Protein AF-A0A969NCJ6-F1 (afdb_monomer)

Foldseek 3Di:
DDDDPAWDDDLFWIDGPVKIWGQPFLFKIFTPDDDCPLVPAFQKKWKAKDFPLDPFQDDPPFTAIDGDDQPPPDAAEAEEEGNDPHRRDPDDRPPPHHHAQDKYKYKYQDVVQVVCCVPVQWDQTPVRDTDGPVNGDFMFMAIDFPPHHPNSNCRVVSQGTFDDPPPPRITIDMDGTSHDDRVPPDDRMGGQDDDQVLFDADDPVRRNVSNVVSVVSSVVVVQQDPQLEGAQDDVGGAAALQSLLVCLLPPCLQVPVSSSLSRLVSQDDPLEGWHQQFPQGTPPQALLSLSSLSSLVSSCVNPVDPVSLVSCLSHLVVHLVVQVVPAQDPVLLAGFHAEPPPTDDPPPDDPPDHSVNSRRDRYLRSLVSLLVSLVSSLVSCVVVVHHSVVSVVSSVSSLVSCQVPVDDPDDRDD

Radius of gyration: 27.02 Å; Cα contacts (8 Å, |Δi|>4): 721; chains: 1; bounding box: 78×52×74 Å

Sequence (414 aa):
MYQSDQFSITDSAVMQGKYIAKAISATEITSNYQSPASDKISALMEFKFSINGKDNEKPFAMNHKYLFNTEEGSKNEIALSFGGDGYMQDIDSEGKTLLPNTKLSVKLDFNNVLKDFKEKGYFETISGEKVYKNDFKGLFIAGNTAPLSWDFENLHNKGLELKDEDGDGTYEIELIMNPYNPDNFTSAHWKLVNDISKYPQLNSGKVLIDALYNLGLDETVKNIEDDGTFRTGKEWPGVWTRDVSYSVFLSLGILEPEICKTSLMRKVSNGRIIQDTGTGGAWPVSSDRTTWIIAAYELYKITGDEDWLNTIYPIIEKSLQTDLKTIVDPKTGLMRGESSFLDWRKQTYPKWMNSVDIYESLCLGTNAVHYRAYEIMAEITQIKGNDPTQYTKVAETIKQAINKHFMAGRQRLL

Structure (mmCIF, N/CA/C/O backbone):
data_AF-A0A969NCJ6-F1
#
_entry.id   AF-A0A969NCJ6-F1
#
loop_
_atom_site.group_PDB
_atom_site.id
_atom_site.type_symbol
_atom_site.label_atom_id
_atom_site.label_alt_id
_atom_site.label_comp_id
_atom_site.label_asym_id
_atom_site.label_entity_id
_atom_site.label_seq_id
_atom_site.pdbx_PDB_ins_code
_atom_site.Cartn_x
_atom_site.Cartn_y
_atom_site.Cartn_z
_atom_site.occupancy
_atom_site.B_iso_or_equiv
_atom_site.auth_seq_id
_atom_site.auth_comp_id
_atom_site.auth_asym_id
_atom_site.auth_atom_id
_atom_site.pdbx_PDB_model_num
ATOM 1 N N . MET A 1 1 ? -28.250 5.861 -11.370 1.00 80.00 1 MET A N 1
ATOM 2 C CA . MET A 1 1 ? -27.606 6.314 -10.117 1.00 80.00 1 MET A CA 1
ATOM 3 C C . MET A 1 1 ? -26.723 7.533 -10.317 1.00 80.00 1 MET A C 1
ATOM 5 O O . MET A 1 1 ? -26.793 8.444 -9.506 1.00 80.00 1 MET A O 1
ATOM 9 N N . TYR A 1 2 ? -25.901 7.563 -11.365 1.00 92.19 2 TYR A N 1
ATOM 10 C CA . TYR A 1 2 ? -25.021 8.691 -11.668 1.00 92.19 2 TYR A CA 1
ATOM 11 C C . TYR A 1 2 ? -24.702 8.699 -13.165 1.00 92.19 2 TYR A C 1
ATOM 13 O O . TYR A 1 2 ? -24.654 7.635 -13.783 1.00 92.19 2 TYR A O 1
ATOM 21 N N . GLN A 1 3 ? -24.494 9.879 -13.740 1.00 93.56 3 GLN A N 1
ATOM 22 C CA . GLN A 1 3 ? -24.072 10.050 -15.126 1.00 93.56 3 GLN A CA 1
ATOM 23 C C . GLN A 1 3 ? -23.096 11.223 -15.209 1.00 93.56 3 GLN A C 1
ATOM 25 O O . GLN A 1 3 ? -23.355 12.285 -14.646 1.00 93.56 3 GLN A O 1
ATOM 30 N N . SER A 1 4 ? -22.007 11.032 -15.944 1.00 93.75 4 SER A N 1
ATOM 31 C CA . SER A 1 4 ? -21.078 12.076 -16.372 1.00 93.75 4 SER A CA 1
ATOM 32 C C . SER A 1 4 ? -20.650 11.847 -17.822 1.00 93.75 4 SER A C 1
ATOM 34 O O . SER A 1 4 ? -21.082 10.882 -18.459 1.00 93.75 4 SER A O 1
ATOM 36 N N . ASP A 1 5 ? -19.772 12.714 -18.327 1.00 90.56 5 ASP A N 1
ATOM 37 C CA . ASP A 1 5 ? -19.164 12.570 -19.655 1.00 90.56 5 ASP A CA 1
ATOM 38 C C . ASP A 1 5 ? -18.285 11.314 -19.765 1.00 90.56 5 ASP A C 1
ATOM 40 O O . ASP A 1 5 ? -18.059 10.802 -20.859 1.00 90.56 5 ASP A O 1
ATOM 44 N N . GLN A 1 6 ? -17.780 10.807 -18.634 1.00 90.12 6 GLN A N 1
ATOM 45 C CA . GLN A 1 6 ? -16.877 9.655 -18.598 1.00 90.12 6 GLN A CA 1
ATOM 46 C C . GLN A 1 6 ? -17.560 8.360 -18.155 1.00 90.12 6 GLN A C 1
ATOM 48 O O . GLN A 1 6 ? -17.173 7.289 -18.622 1.00 90.12 6 GLN A O 1
ATOM 53 N N . PHE A 1 7 ? -18.551 8.441 -17.261 1.00 94.56 7 PHE A N 1
ATOM 54 C CA . PHE A 1 7 ? -19.149 7.265 -16.633 1.00 94.56 7 PHE A CA 1
ATOM 55 C C . PHE A 1 7 ? -20.675 7.305 -16.645 1.00 94.56 7 PHE A C 1
ATOM 57 O O . PHE A 1 7 ? -21.290 8.327 -16.347 1.00 94.56 7 PHE A O 1
ATOM 64 N N . SER A 1 8 ? -21.286 6.149 -16.896 1.00 96.56 8 SER A N 1
ATOM 65 C CA . SER A 1 8 ? -22.702 5.900 -16.616 1.00 96.56 8 SER A CA 1
ATOM 66 C C . SER A 1 8 ? -22.824 4.817 -15.553 1.00 96.56 8 SER A C 1
ATOM 68 O O . SER A 1 8 ? -22.217 3.754 -15.686 1.00 96.56 8 SER A O 1
ATOM 70 N N . ILE A 1 9 ? -23.588 5.083 -14.493 1.00 96.00 9 ILE A N 1
ATOM 71 C CA . ILE A 1 9 ? -23.803 4.142 -13.393 1.00 96.00 9 ILE A CA 1
ATOM 72 C C . ILE A 1 9 ? -25.303 3.877 -13.237 1.00 96.00 9 ILE A C 1
ATOM 74 O O . ILE A 1 9 ? -26.094 4.756 -12.855 1.00 96.00 9 ILE A O 1
ATOM 78 N N . THR A 1 10 ? -25.678 2.628 -13.490 1.00 95.81 10 THR A N 1
ATOM 79 C CA . THR A 1 10 ? -27.028 2.069 -13.332 1.00 95.81 10 THR A CA 1
ATOM 80 C C . THR A 1 10 ? -27.076 1.144 -12.122 1.00 95.81 10 THR A C 1
ATOM 82 O O . THR A 1 10 ? -26.034 0.774 -11.587 1.00 95.81 10 THR A O 1
ATOM 85 N N . ASP A 1 11 ? -28.269 0.716 -11.717 1.00 95.69 11 ASP A N 1
ATOM 86 C CA . ASP A 1 11 ? -28.459 -0.141 -10.539 1.00 95.69 11 ASP A CA 1
ATOM 87 C C . ASP A 1 11 ? -27.714 -1.485 -10.617 1.00 95.69 11 ASP A C 1
ATOM 89 O O . ASP A 1 11 ? -27.510 -2.120 -9.586 1.00 95.69 11 ASP A O 1
ATOM 93 N N . SER A 1 12 ? -27.281 -1.911 -11.810 1.00 96.81 12 SER A N 1
ATOM 94 C CA . SER A 1 12 ? -26.572 -3.174 -12.039 1.00 96.81 12 SER A CA 1
ATOM 95 C C . SER A 1 12 ? -25.267 -3.034 -12.833 1.00 96.81 12 SER A C 1
ATOM 97 O O . SER A 1 12 ? -24.680 -4.054 -13.181 1.00 96.81 12 SER A O 1
ATOM 99 N N . ALA A 1 13 ? -24.823 -1.831 -13.212 1.00 96.75 13 ALA A N 1
ATOM 100 C CA . ALA A 1 13 ? -23.657 -1.697 -14.091 1.00 96.75 13 ALA A CA 1
ATOM 101 C C . ALA A 1 13 ? -22.947 -0.343 -14.008 1.00 96.75 13 ALA A C 1
ATOM 103 O O . ALA A 1 13 ? -23.576 0.689 -13.770 1.00 96.75 13 ALA A O 1
ATOM 104 N N . VAL A 1 14 ? -21.649 -0.371 -14.314 1.00 96.31 14 VAL A N 1
ATOM 105 C CA . VAL A 1 14 ? -20.803 0.795 -14.593 1.00 96.31 14 VAL A CA 1
ATOM 106 C C . VAL A 1 14 ? -20.331 0.709 -16.040 1.00 96.31 14 VAL A C 1
ATOM 108 O O . VAL A 1 14 ? -19.810 -0.323 -16.462 1.00 96.31 14 VAL A O 1
ATOM 111 N N . MET A 1 15 ? -20.494 1.790 -16.798 1.00 95.56 15 MET A N 1
ATOM 112 C CA . MET A 1 15 ? -20.026 1.910 -18.179 1.00 95.56 15 MET A CA 1
ATOM 113 C C . MET A 1 15 ? -19.017 3.050 -18.306 1.00 95.56 15 MET A C 1
ATOM 115 O O . MET A 1 15 ? -19.249 4.138 -17.777 1.00 95.56 15 MET A O 1
ATOM 119 N N . GLN A 1 16 ? -17.946 2.811 -19.061 1.00 92.75 16 GLN A N 1
ATOM 120 C CA . GLN A 1 16 ? -16.926 3.789 -19.437 1.00 92.75 16 GLN A CA 1
ATOM 121 C C . GLN A 1 16 ? -16.601 3.625 -20.930 1.00 92.75 16 GLN A C 1
ATOM 123 O O . GLN A 1 16 ? -15.809 2.765 -21.325 1.00 92.75 16 GLN A O 1
ATOM 128 N N . GLY A 1 17 ? -17.233 4.429 -21.788 1.00 88.88 17 GLY A N 1
ATOM 129 C CA . GLY A 1 17 ? -17.117 4.277 -23.242 1.00 88.88 17 GLY A CA 1
ATOM 130 C C . GLY A 1 17 ? -17.568 2.885 -23.707 1.00 88.88 17 GLY A C 1
ATOM 131 O O . GLY A 1 17 ? -18.714 2.501 -23.490 1.00 88.88 17 GLY A O 1
ATOM 132 N N . LYS A 1 18 ? -16.660 2.121 -24.332 1.00 90.19 18 LYS A N 1
ATOM 133 C CA . LYS A 1 18 ? -16.913 0.735 -24.780 1.00 90.19 18 LYS A CA 1
ATOM 134 C C . LYS A 1 18 ? -16.842 -0.311 -23.656 1.00 90.19 18 LYS A C 1
ATOM 136 O O . LYS A 1 18 ? -17.205 -1.467 -23.879 1.00 90.19 18 LYS A O 1
ATOM 141 N N . TYR A 1 19 ? -16.338 0.070 -22.481 1.00 92.69 19 TYR A N 1
ATOM 142 C CA . TYR A 1 19 ? -16.168 -0.842 -21.356 1.00 92.69 19 TYR A CA 1
ATOM 143 C C . TYR A 1 19 ? -17.404 -0.855 -20.458 1.00 92.69 19 TYR A C 1
ATOM 145 O O . TYR A 1 19 ? -18.001 0.186 -20.182 1.00 92.69 19 TYR A O 1
ATOM 153 N N . ILE A 1 20 ? -17.766 -2.040 -19.982 1.00 94.44 20 ILE A N 1
ATOM 154 C CA . ILE A 1 20 ? -18.879 -2.306 -19.086 1.00 94.44 20 ILE A CA 1
ATOM 155 C C . ILE A 1 20 ? -18.463 -3.336 -18.034 1.00 94.44 20 ILE A C 1
ATOM 157 O O . ILE A 1 20 ? -17.942 -4.405 -18.353 1.00 94.44 20 ILE A O 1
ATOM 161 N N . ALA A 1 21 ? -18.748 -3.011 -16.776 1.00 95.12 21 ALA A N 1
ATOM 162 C CA . ALA A 1 21 ? -18.814 -3.962 -15.679 1.00 95.12 21 ALA A CA 1
ATOM 163 C C . ALA A 1 21 ? -20.280 -4.094 -15.256 1.00 95.12 21 ALA A C 1
ATOM 165 O O . ALA A 1 21 ? -20.944 -3.091 -14.992 1.00 95.12 21 ALA A O 1
ATOM 166 N N . LYS A 1 22 ? -20.799 -5.320 -15.218 1.00 97.12 22 LYS A N 1
ATOM 167 C CA . LYS A 1 22 ? -22.202 -5.622 -14.928 1.00 97.12 22 LYS A CA 1
ATOM 168 C C . LYS A 1 22 ? -22.298 -6.627 -13.788 1.00 97.12 22 LYS A C 1
ATOM 170 O O . LYS A 1 22 ? -21.746 -7.718 -13.889 1.00 97.12 22 LYS A O 1
ATOM 175 N N . ALA A 1 23 ? -23.046 -6.274 -12.751 1.00 97.62 23 ALA A N 1
ATOM 176 C CA . ALA A 1 23 ? -23.529 -7.211 -11.750 1.00 97.62 23 ALA A CA 1
ATOM 177 C C . ALA A 1 23 ? -24.716 -7.988 -12.341 1.00 97.62 23 ALA A C 1
ATOM 179 O O . ALA A 1 23 ? -25.763 -7.413 -12.648 1.00 97.62 23 ALA A O 1
ATOM 180 N N . ILE A 1 24 ? -24.525 -9.287 -12.566 1.00 97.75 24 ILE A N 1
ATOM 181 C CA . ILE A 1 24 ? -25.557 -10.202 -13.077 1.00 97.75 24 ILE A CA 1
ATOM 182 C C . ILE A 1 24 ? -26.545 -10.544 -11.959 1.00 97.75 24 ILE A C 1
ATOM 184 O O . ILE A 1 24 ? -27.749 -10.634 -12.189 1.00 97.75 24 ILE A O 1
ATOM 188 N N . SER A 1 25 ? -26.027 -10.688 -10.743 1.00 97.94 25 SER A N 1
ATOM 189 C CA . SER A 1 25 ? -26.775 -10.877 -9.505 1.00 97.94 25 SER A CA 1
ATOM 190 C C . SER A 1 25 ? -25.979 -10.280 -8.339 1.00 97.94 25 SER A C 1
ATOM 192 O O . SER A 1 25 ? -24.868 -9.790 -8.536 1.00 97.94 25 SER A O 1
ATOM 194 N N . ALA A 1 26 ? -26.508 -10.363 -7.115 1.00 97.50 26 ALA A N 1
ATOM 195 C CA . ALA A 1 26 ? -25.766 -9.985 -5.910 1.00 97.50 26 ALA A CA 1
ATOM 196 C C . ALA A 1 26 ? -24.524 -10.869 -5.653 1.00 97.50 26 ALA A C 1
ATOM 198 O O . ALA A 1 26 ? -23.766 -10.598 -4.731 1.00 97.50 26 ALA A O 1
ATOM 199 N N . THR A 1 27 ? -24.309 -11.936 -6.425 1.00 97.75 27 THR A N 1
ATOM 200 C CA . THR A 1 27 ? -23.209 -12.892 -6.230 1.00 97.75 27 THR A CA 1
ATOM 201 C C . THR A 1 27 ? -22.396 -13.137 -7.499 1.00 97.75 27 THR A C 1
ATOM 203 O O . THR A 1 27 ? -21.615 -14.086 -7.554 1.00 97.75 27 THR A O 1
ATOM 206 N N . GLU A 1 28 ? -22.572 -12.310 -8.536 1.00 98.19 28 GLU A N 1
ATOM 207 C CA . GLU A 1 28 ? -21.881 -12.486 -9.814 1.00 98.19 28 GLU A CA 1
ATOM 208 C C . GLU A 1 28 ? -21.688 -11.161 -10.563 1.00 98.19 28 GLU A C 1
ATOM 210 O O . GLU A 1 28 ? -22.647 -10.421 -10.802 1.00 98.19 28 GLU A O 1
ATOM 215 N N . ILE A 1 29 ? -20.449 -10.884 -10.981 1.00 97.81 29 ILE A N 1
ATOM 216 C CA . ILE A 1 29 ? -20.051 -9.692 -11.740 1.00 97.81 29 ILE A CA 1
ATOM 217 C C . ILE A 1 29 ? -19.239 -10.123 -12.963 1.00 97.81 29 ILE A C 1
ATOM 219 O O . ILE A 1 29 ? -18.345 -10.957 -12.873 1.00 97.81 29 ILE A O 1
ATOM 223 N N . THR A 1 30 ? -19.505 -9.504 -14.108 1.00 95.69 30 THR A N 1
ATOM 224 C CA . THR A 1 30 ? -18.705 -9.645 -15.336 1.00 95.69 30 THR A CA 1
ATOM 225 C C . THR A 1 30 ? -18.154 -8.293 -15.763 1.00 95.69 30 THR A C 1
ATOM 227 O O . THR A 1 30 ? -18.845 -7.286 -15.609 1.00 95.69 30 THR A O 1
ATOM 230 N N . SER A 1 31 ? -16.962 -8.256 -16.349 1.00 92.75 31 SER A N 1
ATOM 231 C CA . SER A 1 31 ? -16.346 -7.039 -16.877 1.00 92.75 31 SER A CA 1
ATOM 232 C C . SER A 1 31 ? -15.619 -7.318 -18.186 1.00 92.75 31 SER A C 1
ATOM 234 O O . SER A 1 31 ? -14.918 -8.317 -18.307 1.00 92.75 31 SER A O 1
ATOM 236 N N . ASN A 1 32 ? -15.752 -6.413 -19.156 1.00 89.88 32 ASN A N 1
ATOM 237 C CA . ASN A 1 32 ? -14.911 -6.403 -20.358 1.00 89.88 32 ASN A CA 1
ATOM 238 C C . ASN A 1 32 ? -13.817 -5.318 -20.293 1.00 89.88 32 ASN A C 1
ATOM 240 O O . ASN A 1 32 ? -13.232 -4.975 -21.322 1.00 89.88 32 ASN A O 1
ATOM 244 N N . TYR A 1 33 ? -13.590 -4.724 -19.114 1.00 86.06 33 TYR A N 1
ATOM 245 C CA . TYR A 1 33 ? -12.626 -3.642 -18.956 1.00 86.06 33 TYR A CA 1
ATOM 246 C C . TYR A 1 33 ? -11.214 -4.110 -19.312 1.00 86.06 33 TYR A C 1
ATOM 248 O O . TYR A 1 33 ? -10.731 -5.130 -18.815 1.00 86.06 33 TYR A O 1
ATOM 256 N N . GLN A 1 34 ? -10.545 -3.313 -20.139 1.00 78.25 34 GLN A N 1
ATOM 257 C CA . GLN A 1 34 ? -9.145 -3.483 -20.502 1.00 78.25 34 GLN A CA 1
ATOM 258 C C . GLN A 1 34 ? -8.400 -2.203 -20.132 1.00 78.25 34 GLN A C 1
ATOM 260 O O . GLN A 1 34 ? -8.796 -1.102 -20.521 1.00 78.25 34 GLN A O 1
ATOM 265 N N . SER A 1 35 ? -7.330 -2.349 -19.350 1.00 73.06 35 SER A N 1
ATOM 266 C CA . SER A 1 35 ? -6.512 -1.213 -18.930 1.00 73.06 35 SER A CA 1
ATOM 267 C C . SER A 1 35 ? -5.802 -0.593 -20.140 1.00 73.06 35 SER A C 1
ATOM 269 O O . SER A 1 35 ? -5.055 -1.306 -20.805 1.00 73.06 35 SER A O 1
ATOM 271 N N . PRO A 1 36 ? -5.925 0.725 -20.387 1.00 70.31 36 PRO A N 1
ATOM 272 C CA . PRO A 1 36 ? -5.192 1.404 -21.457 1.00 70.31 36 PRO A CA 1
ATOM 273 C C . PRO A 1 36 ? -3.722 1.672 -21.082 1.00 70.31 36 PRO A C 1
ATOM 275 O O . PRO A 1 36 ? -3.060 2.494 -21.711 1.00 70.31 36 PRO A O 1
ATOM 278 N N . ALA A 1 37 ? -3.209 1.084 -19.994 1.00 67.31 37 ALA A N 1
ATOM 279 C CA . ALA A 1 37 ? -1.865 1.368 -19.489 1.00 67.31 37 ALA A CA 1
ATOM 280 C C . ALA A 1 37 ? -0.760 0.951 -20.473 1.00 67.31 37 ALA A C 1
ATOM 282 O O . ALA A 1 37 ? 0.241 1.660 -20.580 1.00 67.31 37 ALA A O 1
ATOM 283 N N . SER A 1 38 ? -0.965 -0.143 -21.215 1.00 63.47 38 SER A N 1
ATOM 284 C CA . SER A 1 38 ? -0.080 -0.579 -22.304 1.00 63.47 38 SER A CA 1
ATOM 285 C C . SER A 1 38 ? -0.039 0.423 -23.460 1.00 63.47 38 SER A C 1
ATOM 287 O O . SER A 1 38 ? 0.991 0.561 -24.111 1.00 63.47 38 SER A O 1
ATOM 289 N N . ASP A 1 39 ? -1.117 1.182 -23.666 1.00 66.62 39 ASP A N 1
ATOM 290 C CA . ASP A 1 39 ? -1.297 2.092 -24.806 1.00 66.62 39 ASP A CA 1
ATOM 291 C C . ASP A 1 39 ? -0.703 3.487 -24.545 1.00 66.62 39 ASP A C 1
ATOM 293 O O . ASP A 1 39 ? -0.886 4.420 -25.324 1.00 66.62 39 ASP A O 1
ATOM 297 N N . LYS A 1 40 ? -0.021 3.670 -23.409 1.00 73.56 40 LYS A N 1
ATOM 298 C CA . LYS A 1 40 ? 0.587 4.947 -22.998 1.00 73.56 40 LYS A CA 1
ATOM 299 C C . LYS A 1 40 ? 2.086 4.835 -22.729 1.00 73.56 40 LYS A C 1
ATOM 301 O O . LYS A 1 40 ? 2.672 5.750 -22.150 1.00 73.56 40 LYS A O 1
ATOM 306 N N . ILE A 1 41 ? 2.705 3.714 -23.097 1.00 81.62 41 ILE A N 1
ATOM 307 C CA . ILE A 1 41 ? 4.149 3.524 -22.952 1.00 81.62 41 ILE A CA 1
ATOM 308 C C . ILE A 1 41 ? 4.858 4.244 -24.098 1.00 81.62 41 ILE A C 1
ATOM 310 O O . ILE A 1 41 ? 4.491 4.073 -25.256 1.00 81.62 41 ILE A O 1
ATOM 314 N N . SER A 1 42 ? 5.859 5.062 -23.773 1.00 85.19 42 SER A N 1
ATOM 315 C CA . SER A 1 42 ? 6.666 5.762 -24.777 1.00 85.19 42 SER A CA 1
ATOM 316 C C . SER A 1 42 ? 7.374 4.767 -25.699 1.00 85.19 42 SER A C 1
ATOM 318 O O . SER A 1 42 ? 7.907 3.764 -25.229 1.00 85.19 42 SER A O 1
ATOM 320 N N . ALA A 1 43 ? 7.424 5.066 -26.999 1.00 91.06 43 ALA A N 1
ATOM 321 C CA . ALA A 1 43 ? 8.272 4.351 -27.955 1.00 91.06 43 ALA A CA 1
ATOM 322 C C . ALA A 1 43 ? 9.768 4.667 -27.784 1.00 91.06 43 ALA A C 1
ATOM 324 O O . ALA A 1 43 ? 10.598 4.038 -28.434 1.00 91.06 43 ALA A O 1
ATOM 325 N N . LEU A 1 44 ? 10.129 5.645 -26.947 1.00 91.44 44 LEU A N 1
ATOM 326 C CA . LEU A 1 44 ? 11.517 5.941 -26.610 1.00 91.44 44 LEU A CA 1
ATOM 327 C C . LEU A 1 44 ? 11.957 5.128 -25.392 1.00 91.44 44 LEU A C 1
ATOM 329 O O . LEU A 1 44 ? 11.498 5.358 -24.270 1.00 91.44 44 LEU A O 1
ATOM 333 N N . MET A 1 45 ? 12.903 4.228 -25.618 1.00 91.81 45 MET A N 1
ATOM 334 C CA . MET A 1 45 ? 13.569 3.456 -24.584 1.00 91.81 45 MET A CA 1
ATOM 335 C C . MET A 1 45 ? 14.905 4.084 -24.221 1.00 91.81 45 MET A C 1
ATOM 337 O O . MET A 1 45 ? 15.737 4.342 -25.086 1.00 91.81 45 MET A O 1
ATOM 341 N N . GLU A 1 46 ? 15.123 4.263 -22.925 1.00 91.75 46 GLU A N 1
ATOM 342 C CA . GLU A 1 46 ? 16.435 4.563 -22.366 1.00 91.75 46 GLU A CA 1
ATOM 343 C C . GLU A 1 46 ? 17.004 3.309 -21.716 1.00 91.75 46 GLU A C 1
ATOM 345 O O . GLU A 1 46 ? 16.305 2.657 -20.933 1.00 91.75 46 GLU A O 1
ATOM 350 N N . PHE A 1 47 ? 18.256 2.979 -22.027 1.00 93.88 47 PHE A N 1
ATOM 351 C CA . PHE A 1 47 ? 18.899 1.762 -21.544 1.00 93.88 47 PHE A CA 1
ATOM 352 C C . PHE A 1 47 ? 20.416 1.917 -21.361 1.00 93.88 47 PHE A C 1
ATOM 354 O O . PHE A 1 47 ? 21.035 2.858 -21.868 1.00 93.88 47 PHE A O 1
ATOM 361 N N . LYS A 1 48 ? 21.003 0.978 -20.618 1.00 94.12 48 LYS A N 1
ATOM 362 C CA . LYS A 1 48 ? 22.446 0.786 -20.432 1.00 94.12 48 LYS A CA 1
ATOM 363 C C . LYS A 1 48 ? 22.767 -0.703 -20.414 1.00 94.12 48 LYS A C 1
ATOM 365 O O . LYS A 1 48 ? 21.940 -1.513 -19.992 1.00 94.12 48 LYS A O 1
ATOM 370 N N . PHE A 1 49 ? 23.983 -1.046 -20.797 1.00 95.94 49 PHE A N 1
ATOM 371 C CA . PHE A 1 49 ? 24.564 -2.347 -20.520 1.00 95.94 49 PHE A CA 1
ATOM 372 C C . PHE A 1 49 ? 25.240 -2.357 -19.151 1.00 95.94 49 PHE A C 1
ATOM 374 O O . PHE A 1 49 ? 25.558 -1.320 -18.568 1.00 95.94 49 PHE A O 1
ATOM 381 N N . SER A 1 50 ? 25.414 -3.550 -18.602 1.00 94.81 50 SER A N 1
ATOM 382 C CA . SER A 1 50 ? 25.867 -3.730 -17.233 1.00 94.81 50 SER A CA 1
ATOM 383 C C . SER A 1 50 ? 26.725 -4.975 -17.113 1.00 94.81 50 SER A C 1
ATOM 385 O O . SER A 1 50 ? 26.264 -6.081 -17.390 1.00 94.81 50 SER A O 1
ATOM 387 N N . ILE A 1 51 ? 27.960 -4.813 -16.646 1.00 95.94 51 ILE A N 1
ATOM 388 C CA . ILE A 1 51 ? 28.780 -5.948 -16.225 1.00 95.94 51 ILE A CA 1
ATOM 389 C C . ILE A 1 51 ? 28.410 -6.286 -14.781 1.00 95.94 51 ILE A C 1
ATOM 391 O O . ILE A 1 51 ? 28.471 -5.419 -13.905 1.00 95.94 51 ILE A O 1
ATOM 395 N N . ASN A 1 52 ? 28.068 -7.550 -14.526 1.00 92.94 52 ASN A N 1
ATOM 396 C CA . ASN A 1 52 ? 27.758 -8.101 -13.202 1.00 92.94 52 ASN A CA 1
ATOM 397 C C . ASN A 1 52 ? 26.576 -7.439 -12.472 1.00 92.94 52 ASN A C 1
ATOM 399 O O . ASN A 1 52 ? 26.535 -7.479 -11.242 1.00 92.94 52 ASN A O 1
ATOM 403 N N . GLY A 1 53 ? 25.642 -6.813 -13.191 1.00 86.75 53 GLY A N 1
ATOM 404 C CA . GLY A 1 53 ? 24.515 -6.120 -12.561 1.00 86.75 53 GLY A CA 1
ATOM 405 C C . GLY A 1 53 ? 24.936 -4.857 -11.803 1.00 86.75 53 GLY A C 1
ATOM 406 O O . GLY A 1 53 ? 24.398 -4.561 -10.744 1.00 86.75 53 GLY A O 1
ATOM 407 N N . LYS A 1 54 ? 25.933 -4.121 -12.309 1.00 87.38 54 LYS A N 1
ATOM 408 C CA . LYS A 1 54 ? 26.329 -2.789 -11.822 1.00 87.38 54 LYS A CA 1
ATOM 409 C C . LYS A 1 54 ? 26.142 -1.716 -12.903 1.00 87.38 54 LYS A C 1
ATOM 411 O O . LYS A 1 54 ? 26.282 -2.012 -14.088 1.00 87.38 54 LYS A O 1
ATOM 416 N N . ASP A 1 55 ? 25.886 -0.466 -12.514 1.00 87.06 55 ASP A N 1
ATOM 417 C CA . ASP A 1 55 ? 25.872 0.679 -13.444 1.00 87.06 55 ASP A CA 1
ATOM 418 C C . ASP A 1 55 ? 27.313 1.103 -13.783 1.00 87.06 55 ASP A C 1
ATOM 420 O O . ASP A 1 55 ? 27.905 1.935 -13.096 1.00 87.06 55 ASP A O 1
ATOM 424 N N . ASN A 1 56 ? 27.920 0.453 -14.782 1.00 89.81 56 ASN A N 1
ATOM 425 C CA . ASN A 1 56 ? 29.355 0.580 -15.064 1.00 89.81 56 ASN A CA 1
ATOM 426 C C . ASN A 1 56 ? 29.735 0.743 -16.545 1.00 89.81 56 ASN A C 1
ATOM 428 O O . ASN A 1 56 ? 30.924 0.753 -16.864 1.00 89.81 56 ASN A O 1
ATOM 432 N N . GLU A 1 57 ? 28.762 0.908 -17.440 1.00 90.75 57 GLU A N 1
ATOM 433 C CA . GLU A 1 57 ? 29.030 1.154 -18.861 1.00 90.75 57 GLU A CA 1
ATOM 434 C C . GLU A 1 57 ? 29.276 2.641 -19.167 1.00 90.75 57 GLU A C 1
ATOM 436 O O . GLU A 1 57 ? 30.200 2.984 -19.904 1.00 90.75 57 GLU A O 1
ATOM 441 N N . LYS A 1 58 ? 28.444 3.537 -18.620 1.00 84.88 58 LYS A N 1
ATOM 442 C CA . LYS A 1 58 ? 28.402 4.964 -18.986 1.00 84.88 58 LYS A CA 1
ATOM 443 C C . LYS A 1 58 ? 28.370 5.886 -17.767 1.00 84.88 58 LYS A C 1
ATOM 445 O O . LYS A 1 58 ? 27.979 5.443 -16.686 1.00 84.88 58 LYS A O 1
ATOM 450 N N . PRO A 1 59 ? 28.727 7.178 -17.927 1.00 79.31 59 PRO A N 1
ATOM 451 C CA . PRO A 1 59 ? 28.661 8.147 -16.841 1.00 79.31 59 PRO A CA 1
ATOM 452 C C . PRO A 1 59 ? 27.246 8.303 -16.275 1.00 79.31 59 PRO A C 1
ATOM 454 O O . PRO A 1 59 ? 26.238 7.922 -16.884 1.00 79.31 59 PRO A O 1
ATOM 457 N N . PHE A 1 60 ? 27.174 8.917 -15.097 1.00 71.12 60 PHE A N 1
ATOM 458 C CA . PHE A 1 60 ? 25.904 9.270 -14.479 1.00 71.12 60 PHE A CA 1
ATOM 459 C C . PHE A 1 60 ? 25.053 10.135 -15.426 1.00 71.12 60 PHE A C 1
ATOM 461 O O . PHE A 1 60 ? 25.569 11.039 -16.081 1.00 71.12 60 PHE A O 1
ATOM 468 N N . ALA A 1 61 ? 23.749 9.844 -15.489 1.00 69.75 61 ALA A N 1
ATOM 469 C CA . ALA A 1 61 ? 22.761 10.511 -16.345 1.00 69.75 61 ALA A CA 1
ATOM 470 C C . ALA A 1 61 ? 22.982 10.403 -17.873 1.00 69.75 61 ALA A C 1
ATOM 472 O O . ALA A 1 61 ? 22.303 11.095 -18.631 1.00 69.75 61 ALA A O 1
ATOM 473 N N . MET A 1 62 ? 23.871 9.522 -18.345 1.00 81.69 62 MET A N 1
ATOM 474 C CA . MET A 1 62 ? 24.022 9.218 -19.773 1.00 81.69 62 MET A CA 1
ATOM 475 C C . MET A 1 62 ? 23.482 7.824 -20.093 1.00 81.69 62 MET A C 1
ATOM 477 O O . MET A 1 62 ? 24.065 6.830 -19.674 1.00 81.69 62 MET A O 1
ATOM 481 N N . ASN A 1 63 ? 22.407 7.756 -20.878 1.00 87.94 63 ASN A N 1
ATOM 482 C CA . ASN A 1 63 ? 21.783 6.509 -21.325 1.00 87.94 63 ASN A CA 1
ATOM 483 C C . ASN A 1 63 ? 21.833 6.413 -22.851 1.00 87.94 63 ASN A C 1
ATOM 485 O O . ASN A 1 63 ? 21.789 7.435 -23.542 1.00 87.94 63 ASN A O 1
ATOM 489 N N . HIS A 1 64 ? 21.853 5.189 -23.375 1.00 92.25 64 HIS A N 1
ATOM 490 C CA . HIS A 1 64 ? 21.466 4.964 -24.764 1.00 92.25 64 HIS A CA 1
ATOM 491 C C . HIS A 1 64 ? 19.966 5.234 -24.905 1.00 92.25 64 HIS A C 1
ATOM 493 O O . HIS A 1 64 ? 19.189 4.915 -24.007 1.00 92.25 64 HIS A O 1
ATOM 499 N N . LYS A 1 65 ? 19.560 5.811 -26.031 1.00 91.75 65 LYS A N 1
ATOM 500 C CA . LYS A 1 65 ? 18.191 6.176 -26.391 1.00 91.75 65 LYS A CA 1
ATOM 501 C C . LYS A 1 65 ? 17.819 5.467 -27.688 1.00 91.75 65 LYS A C 1
ATOM 503 O O . LYS A 1 65 ? 18.357 5.791 -28.737 1.00 91.75 65 LYS A O 1
ATOM 508 N N . TYR A 1 66 ? 16.887 4.528 -27.644 1.00 92.25 66 TYR A N 1
ATOM 509 C CA . TYR A 1 66 ? 16.399 3.823 -28.826 1.00 92.25 66 TYR A CA 1
ATOM 510 C C . TYR A 1 66 ? 14.928 4.144 -29.056 1.00 92.25 66 TYR A C 1
ATOM 512 O O . TYR A 1 66 ? 14.111 3.996 -28.148 1.00 92.25 66 TYR A O 1
ATOM 520 N N . LEU A 1 67 ? 14.588 4.586 -30.265 1.00 92.31 67 LEU A N 1
ATOM 521 C CA . LEU A 1 67 ? 13.204 4.814 -30.658 1.00 92.31 67 LEU A CA 1
ATOM 522 C C . LEU A 1 67 ? 12.709 3.618 -31.468 1.00 92.31 67 LEU A C 1
ATOM 524 O O . LEU A 1 67 ? 13.213 3.359 -32.559 1.00 92.31 67 LEU A O 1
ATOM 528 N N . PHE A 1 68 ? 11.701 2.929 -30.940 1.00 92.12 68 PHE A N 1
ATOM 529 C CA . PHE A 1 68 ? 11.068 1.810 -31.627 1.00 92.12 68 PHE A CA 1
ATOM 530 C C . PHE A 1 68 ? 10.374 2.256 -32.915 1.00 92.12 68 PHE A C 1
ATOM 532 O O . PHE A 1 68 ? 9.696 3.287 -32.951 1.00 92.12 68 PHE A O 1
ATOM 539 N N . ASN A 1 69 ? 10.473 1.420 -33.948 1.00 89.00 69 ASN A N 1
ATOM 540 C CA . ASN A 1 69 ? 9.525 1.432 -35.046 1.00 89.00 69 ASN A CA 1
ATOM 541 C C . ASN A 1 69 ? 8.241 0.726 -34.590 1.00 89.00 69 ASN A C 1
ATOM 543 O O . ASN A 1 69 ? 8.253 -0.450 -34.213 1.00 89.00 69 ASN A O 1
ATOM 547 N N . THR A 1 70 ? 7.148 1.481 -34.597 1.00 81.44 70 THR A N 1
ATOM 548 C CA . THR A 1 70 ? 5.841 1.086 -34.073 1.00 81.44 70 THR A CA 1
ATOM 549 C C . THR A 1 70 ? 4.881 0.632 -35.172 1.00 81.44 70 THR A C 1
ATOM 551 O O . THR A 1 70 ? 3.697 0.459 -34.901 1.00 81.44 70 THR A O 1
ATOM 554 N N . GLU A 1 71 ? 5.352 0.428 -36.406 1.00 84.38 71 GLU A N 1
ATOM 555 C CA . GLU A 1 71 ? 4.558 -0.225 -37.449 1.00 84.38 71 GLU A CA 1
ATOM 556 C C . GLU A 1 71 ? 4.496 -1.740 -37.203 1.00 84.38 71 GLU A C 1
ATOM 558 O O . GLU A 1 71 ? 5.498 -2.377 -36.859 1.00 84.38 71 GLU A O 1
ATOM 563 N N . GLU A 1 72 ? 3.317 -2.334 -37.386 1.00 77.19 72 GLU A N 1
ATOM 564 C CA . GLU A 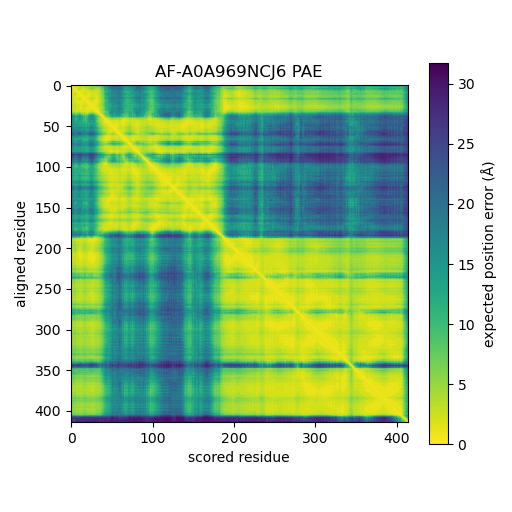1 72 ? 3.092 -3.761 -37.149 1.00 77.19 72 GLU A CA 1
ATOM 565 C C . GLU A 1 72 ? 4.022 -4.628 -38.018 1.00 77.19 72 GLU A C 1
ATOM 567 O O . GLU A 1 72 ? 4.114 -4.456 -39.232 1.00 77.19 72 GLU A O 1
ATOM 572 N N . GLY A 1 73 ? 4.744 -5.561 -37.389 1.00 76.19 73 GLY A N 1
ATOM 573 C CA . GLY A 1 73 ? 5.712 -6.430 -38.072 1.00 76.19 73 GLY A CA 1
ATOM 574 C C . GLY A 1 73 ? 7.102 -5.820 -38.299 1.00 76.19 73 GLY A C 1
ATOM 575 O O . GLY A 1 73 ? 7.962 -6.486 -38.879 1.00 76.19 73 GLY A O 1
ATOM 576 N N . SER A 1 74 ? 7.354 -4.599 -37.819 1.00 84.88 74 SER A N 1
ATOM 577 C CA . SER A 1 74 ? 8.685 -3.987 -37.869 1.00 84.88 74 SER A CA 1
ATOM 578 C C . SER A 1 74 ? 9.724 -4.792 -37.096 1.00 84.88 74 SER A C 1
ATOM 580 O O . SER A 1 74 ? 9.472 -5.287 -35.995 1.00 84.88 74 SER A O 1
ATOM 582 N N . LYS A 1 75 ? 10.930 -4.873 -37.661 1.00 89.38 75 LYS A N 1
ATOM 583 C CA . LYS A 1 75 ? 12.105 -5.390 -36.962 1.00 89.38 75 LYS A CA 1
ATOM 584 C C . LYS A 1 75 ? 12.744 -4.263 -36.165 1.00 89.38 75 LYS A C 1
ATOM 586 O 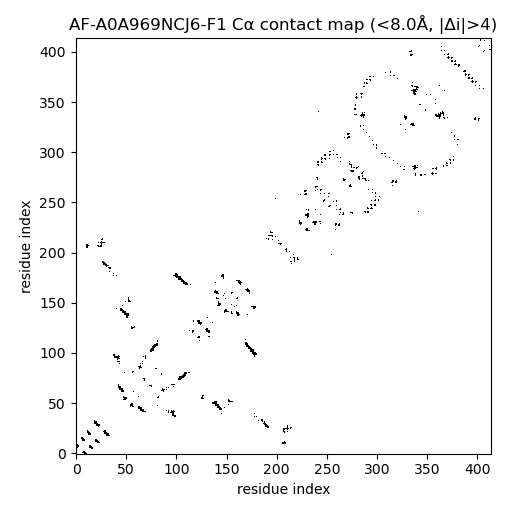O . LYS A 1 75 ? 13.115 -3.243 -36.742 1.00 89.38 75 LYS A O 1
ATOM 591 N N . ASN A 1 76 ? 12.867 -4.459 -34.859 1.00 94.00 76 ASN A N 1
ATOM 592 C CA . ASN A 1 76 ? 13.593 -3.558 -33.977 1.00 94.00 76 ASN A CA 1
ATOM 593 C C . ASN A 1 76 ? 14.864 -4.271 -33.516 1.00 94.00 76 ASN A C 1
ATOM 595 O O . ASN A 1 76 ? 14.792 -5.315 -32.867 1.00 94.00 76 ASN A O 1
ATOM 599 N N . GLU A 1 77 ? 16.014 -3.723 -33.895 1.00 95.19 77 GLU A N 1
ATOM 600 C CA . GLU A 1 77 ? 17.332 -4.297 -33.634 1.00 95.19 77 GLU A CA 1
ATOM 601 C C . GLU A 1 77 ? 18.270 -3.212 -33.081 1.00 95.19 77 GLU A C 1
ATOM 603 O O . GLU A 1 77 ? 18.279 -2.072 -33.560 1.00 95.19 77 GLU A O 1
ATOM 608 N N . ILE A 1 78 ? 19.057 -3.564 -32.066 1.00 94.88 78 ILE A N 1
ATOM 609 C CA . ILE A 1 78 ? 20.123 -2.738 -31.492 1.00 94.88 78 ILE A CA 1
ATOM 610 C C . ILE A 1 78 ? 21.434 -3.485 -31.695 1.00 94.88 78 ILE A C 1
ATOM 612 O O . ILE A 1 78 ? 21.566 -4.615 -31.244 1.00 94.88 78 ILE A O 1
ATOM 616 N N . ALA A 1 79 ? 22.408 -2.841 -32.333 1.00 94.81 79 ALA A N 1
ATOM 617 C CA . ALA A 1 79 ? 23.768 -3.347 -32.467 1.00 94.81 79 ALA A CA 1
ATOM 618 C C . ALA A 1 79 ? 24.739 -2.267 -31.986 1.00 94.81 79 ALA A C 1
ATOM 620 O O . ALA A 1 79 ? 24.785 -1.182 -32.568 1.00 94.81 79 ALA A O 1
ATOM 621 N N . LEU A 1 80 ? 25.458 -2.530 -30.895 1.00 95.00 80 LEU A N 1
ATOM 622 C CA . LEU A 1 80 ? 26.355 -1.572 -30.238 1.00 95.00 80 LEU A CA 1
ATOM 623 C C . LEU A 1 80 ? 27.622 -2.271 -29.741 1.00 95.00 80 LEU A C 1
ATOM 625 O O . LEU A 1 80 ? 27.633 -3.487 -29.605 1.00 95.00 80 LEU A O 1
ATOM 629 N N . SER A 1 81 ? 28.663 -1.504 -29.419 1.00 94.00 81 SER A N 1
ATOM 630 C CA . SER A 1 81 ? 29.825 -1.998 -28.665 1.00 94.00 81 SER A CA 1
ATOM 631 C C . SER A 1 81 ? 29.768 -1.486 -27.226 1.00 94.00 81 SER A C 1
ATOM 633 O O . SER A 1 81 ? 29.340 -0.351 -26.990 1.00 94.00 81 SER A O 1
ATOM 635 N N . PHE A 1 82 ? 30.220 -2.288 -26.261 1.00 94.25 82 PHE A N 1
ATOM 636 C CA . PHE A 1 82 ? 30.142 -1.926 -24.842 1.00 94.25 82 PHE A CA 1
ATOM 637 C C . PHE A 1 82 ? 30.954 -0.666 -24.528 1.00 94.25 82 PHE A C 1
ATOM 639 O O . PHE A 1 82 ? 32.156 -0.601 -24.802 1.00 94.25 82 PHE A O 1
ATOM 646 N N . GLY A 1 83 ? 30.293 0.342 -23.949 1.00 87.38 83 GLY A N 1
ATOM 647 C CA . GLY A 1 83 ? 30.899 1.642 -23.648 1.00 87.38 83 GLY A CA 1
ATOM 648 C C . GLY A 1 83 ? 30.999 2.596 -24.846 1.00 87.38 83 GLY A C 1
ATOM 649 O O . GLY A 1 83 ? 31.429 3.733 -24.669 1.00 87.38 83 GLY A O 1
ATOM 650 N N . GLY A 1 84 ? 30.582 2.184 -26.049 1.00 85.56 84 GLY A N 1
ATOM 651 C CA . GLY A 1 84 ? 30.585 3.031 -27.246 1.00 85.56 84 GLY A CA 1
ATOM 652 C C . GLY A 1 84 ? 29.512 4.128 -27.223 1.00 85.56 84 GLY A C 1
ATOM 653 O O . GLY A 1 84 ? 28.531 4.044 -26.485 1.00 85.56 84 GLY A O 1
ATOM 654 N N . ASP A 1 85 ? 29.666 5.162 -28.054 1.00 77.25 85 ASP A N 1
ATOM 655 C CA . ASP A 1 85 ? 28.794 6.357 -28.069 1.00 77.25 85 ASP A CA 1
ATOM 656 C C . ASP A 1 85 ? 27.371 6.133 -28.611 1.00 77.25 85 ASP A C 1
ATOM 658 O O . ASP A 1 85 ? 26.553 7.040 -28.530 1.00 77.25 85 ASP A O 1
ATOM 662 N N . GLY A 1 86 ? 27.067 4.929 -29.107 1.00 74.00 86 GLY A N 1
ATOM 663 C CA . GLY A 1 86 ? 25.737 4.425 -29.473 1.00 74.00 86 GLY A CA 1
ATOM 664 C C . GLY A 1 86 ? 24.661 5.434 -29.897 1.00 74.00 86 GLY A C 1
ATOM 665 O O . GLY A 1 86 ? 24.903 6.389 -30.636 1.00 74.00 86 GLY A O 1
ATOM 666 N N . TYR A 1 87 ? 23.421 5.180 -29.477 1.00 71.44 87 TYR A N 1
ATOM 667 C CA . TYR A 1 87 ? 22.285 6.050 -29.772 1.00 71.44 87 TYR A CA 1
ATOM 668 C C . TYR A 1 87 ? 22.141 7.096 -28.659 1.00 71.44 87 TYR A C 1
ATOM 670 O O . TYR A 1 87 ? 21.470 6.850 -27.667 1.00 71.44 87 TYR A O 1
ATOM 678 N N . MET A 1 88 ? 22.802 8.248 -28.769 1.00 67.44 88 MET A N 1
ATOM 679 C CA . MET A 1 88 ? 22.808 9.268 -27.698 1.00 67.44 88 MET A CA 1
ATOM 680 C C . MET A 1 88 ? 22.203 10.620 -28.108 1.00 67.44 88 MET A C 1
ATOM 682 O O . MET A 1 88 ? 22.238 11.574 -27.333 1.00 67.44 88 MET A O 1
ATOM 686 N N . GLN A 1 89 ? 21.634 10.718 -29.312 1.00 69.19 89 GLN A N 1
ATOM 687 C CA . GLN A 1 89 ? 21.027 11.957 -29.806 1.00 69.19 89 GLN A CA 1
ATOM 688 C C . GLN A 1 89 ? 19.665 12.235 -29.156 1.00 69.19 89 GLN A C 1
ATOM 690 O O . GLN A 1 89 ? 18.983 11.327 -28.676 1.00 69.19 89 GLN A O 1
ATOM 695 N N . ASP A 1 90 ? 19.252 13.503 -29.160 1.00 66.50 90 ASP A N 1
ATOM 696 C CA . ASP A 1 90 ? 17.887 13.873 -28.800 1.00 66.50 90 ASP A CA 1
ATOM 697 C C . ASP A 1 90 ? 16.936 13.420 -29.904 1.00 66.50 90 ASP A C 1
ATOM 699 O O . ASP A 1 90 ? 16.854 14.008 -30.981 1.00 66.50 90 ASP A O 1
ATOM 703 N N . ILE A 1 91 ? 16.253 12.312 -29.630 1.00 75.75 91 ILE A N 1
ATOM 704 C CA . ILE A 1 91 ? 15.263 11.738 -30.525 1.00 75.75 91 ILE A CA 1
ATOM 705 C C . ILE A 1 91 ? 13.896 12.305 -30.154 1.00 75.75 91 ILE A C 1
ATOM 707 O O . ILE A 1 91 ? 13.420 12.113 -29.031 1.00 75.75 91 ILE A O 1
ATOM 711 N N . ASP A 1 92 ? 13.248 12.963 -31.114 1.00 72.12 92 ASP A N 1
ATOM 712 C CA . ASP A 1 92 ? 11.854 13.359 -30.966 1.00 72.12 92 ASP A CA 1
ATOM 713 C C . ASP A 1 92 ? 10.954 12.113 -30.908 1.00 72.12 92 ASP A C 1
ATOM 715 O O . ASP A 1 92 ? 10.872 11.293 -31.836 1.00 72.12 92 ASP A O 1
ATOM 719 N N . SER A 1 93 ? 10.305 11.968 -29.760 1.00 72.75 93 SER A N 1
ATOM 720 C CA . SER A 1 93 ? 9.411 10.867 -29.416 1.00 72.75 93 SER A CA 1
ATOM 721 C C . SER A 1 93 ? 8.014 11.359 -29.048 1.00 72.75 93 SER A C 1
ATOM 723 O O . SER A 1 93 ? 7.190 10.565 -28.587 1.00 72.75 93 SER A O 1
ATOM 725 N N . GLU A 1 94 ? 7.729 12.650 -29.251 1.00 73.62 94 GLU A N 1
ATOM 726 C CA . GLU A 1 94 ? 6.453 13.235 -28.871 1.00 73.62 94 GLU A CA 1
ATOM 727 C C . GLU A 1 94 ? 5.304 12.527 -29.609 1.00 73.62 94 GLU A C 1
ATOM 729 O O . GLU A 1 94 ? 5.294 12.380 -30.832 1.00 73.62 94 GLU A O 1
ATOM 734 N N . GLY A 1 95 ? 4.353 11.992 -28.838 1.00 70.44 95 GLY A N 1
ATOM 735 C CA . GLY A 1 95 ? 3.189 11.271 -29.360 1.00 70.44 95 GLY A CA 1
ATOM 736 C C . GLY A 1 95 ? 3.438 9.846 -29.875 1.00 70.44 95 GLY A C 1
ATOM 737 O O . GLY A 1 95 ? 2.484 9.221 -30.336 1.00 70.44 95 GLY A O 1
ATOM 738 N N . LYS A 1 96 ? 4.660 9.296 -29.793 1.00 83.44 96 LYS A N 1
ATOM 739 C CA . LYS A 1 96 ? 4.949 7.918 -30.237 1.00 83.44 96 LYS A CA 1
ATOM 740 C C . LYS A 1 96 ? 4.794 6.910 -29.097 1.00 83.44 96 LYS A C 1
ATOM 742 O O . LYS A 1 96 ? 5.504 6.973 -28.092 1.00 83.44 96 LYS A O 1
ATOM 747 N N . THR A 1 97 ? 3.903 5.940 -29.283 1.00 88.19 97 THR A N 1
ATOM 748 C CA . THR A 1 97 ? 3.593 4.897 -28.295 1.00 88.19 97 THR A CA 1
ATOM 749 C C . THR A 1 97 ? 4.147 3.547 -28.728 1.00 88.19 97 THR A C 1
ATOM 751 O O . THR A 1 97 ? 3.936 3.126 -29.863 1.00 88.19 97 THR A O 1
ATOM 754 N N . LEU A 1 98 ? 4.815 2.846 -27.814 1.00 88.62 98 LEU A N 1
ATOM 755 C CA . LEU A 1 98 ? 5.304 1.491 -28.038 1.00 88.62 98 LEU A CA 1
ATOM 756 C C . LEU A 1 98 ? 4.140 0.503 -28.137 1.00 88.62 98 LEU A C 1
ATOM 758 O O . LEU A 1 98 ? 3.361 0.376 -27.191 1.00 88.62 98 LEU A O 1
ATOM 762 N N . LEU A 1 99 ? 4.051 -0.241 -29.242 1.00 89.12 99 LEU A N 1
ATOM 763 C CA . LEU A 1 99 ? 3.038 -1.284 -29.382 1.00 89.12 99 LEU A CA 1
ATOM 764 C C . LEU A 1 99 ? 3.247 -2.409 -28.351 1.00 89.12 99 LEU A C 1
ATOM 766 O O . LEU A 1 99 ? 4.394 -2.750 -28.038 1.00 89.12 99 LEU A O 1
ATOM 770 N N . PRO A 1 100 ? 2.167 -3.013 -27.830 1.00 88.56 100 PRO A N 1
ATOM 771 C CA . PRO A 1 100 ? 2.281 -4.172 -26.958 1.00 88.56 100 PRO A CA 1
ATOM 772 C C . PRO A 1 100 ? 2.990 -5.348 -27.638 1.00 88.56 100 PRO A C 1
ATOM 774 O O . PRO A 1 100 ? 2.807 -5.589 -28.829 1.00 88.56 100 PRO A O 1
ATOM 777 N N . ASN A 1 101 ? 3.760 -6.110 -26.863 1.00 89.31 101 ASN A N 1
ATOM 778 C CA . ASN A 1 101 ? 4.498 -7.296 -27.310 1.00 89.31 101 ASN A CA 1
ATOM 779 C C . ASN A 1 101 ? 5.472 -7.043 -28.482 1.00 89.31 101 ASN A C 1
ATOM 781 O O . ASN A 1 101 ? 5.700 -7.927 -29.313 1.00 89.31 101 ASN A O 1
ATOM 785 N N . THR A 1 102 ? 6.063 -5.848 -28.550 1.00 92.00 102 THR A N 1
ATOM 786 C CA . THR A 1 102 ? 7.043 -5.492 -29.587 1.00 92.00 102 THR A CA 1
ATOM 787 C C . THR A 1 102 ? 8.342 -6.265 -29.370 1.00 92.00 102 THR A C 1
ATOM 789 O O . THR A 1 102 ? 8.939 -6.188 -28.300 1.00 92.00 102 THR A O 1
ATOM 792 N N . LYS A 1 103 ? 8.807 -7.002 -30.382 1.00 94.56 103 LYS A N 1
ATOM 793 C CA . LYS A 1 103 ? 10.080 -7.734 -30.308 1.00 94.56 103 LYS A CA 1
ATOM 794 C C . LYS A 1 103 ? 11.267 -6.790 -30.459 1.00 94.56 103 LYS A C 1
ATOM 796 O O . LYS A 1 103 ? 11.228 -5.906 -31.313 1.00 94.56 103 LYS A O 1
ATOM 801 N N . LEU A 1 104 ? 12.310 -7.022 -29.672 1.00 96.19 104 LEU A N 1
ATOM 802 C CA . LEU A 1 104 ? 13.594 -6.337 -29.749 1.00 96.19 104 LEU A CA 1
ATOM 803 C C . LEU A 1 104 ? 14.727 -7.366 -29.748 1.00 96.19 104 LEU A C 1
ATOM 805 O O . LEU A 1 104 ? 14.849 -8.123 -28.787 1.00 96.19 104 LEU A O 1
ATOM 809 N N . SER A 1 105 ? 15.574 -7.315 -30.773 1.00 97.38 105 SER A N 1
ATOM 810 C CA . SER A 1 105 ? 16.849 -8.034 -30.804 1.00 97.38 105 SER A CA 1
ATOM 811 C C . SER A 1 105 ? 17.972 -7.094 -30.384 1.00 97.38 105 SER A C 1
ATOM 813 O O . SER A 1 105 ? 18.069 -5.973 -30.891 1.00 97.38 105 SER A O 1
ATOM 815 N N . VAL A 1 106 ? 18.820 -7.517 -29.452 1.00 97.38 106 VAL A N 1
ATOM 816 C CA . VAL A 1 106 ? 19.985 -6.740 -29.023 1.00 97.38 106 VAL A CA 1
ATOM 817 C C . VAL A 1 106 ? 21.239 -7.564 -29.240 1.00 97.38 106 VAL A C 1
ATOM 819 O O . VAL A 1 106 ? 21.332 -8.680 -28.742 1.00 97.38 106 VAL A O 1
ATOM 822 N N . LYS A 1 107 ? 22.207 -6.977 -29.941 1.00 97.12 107 LYS A N 1
ATOM 823 C CA . L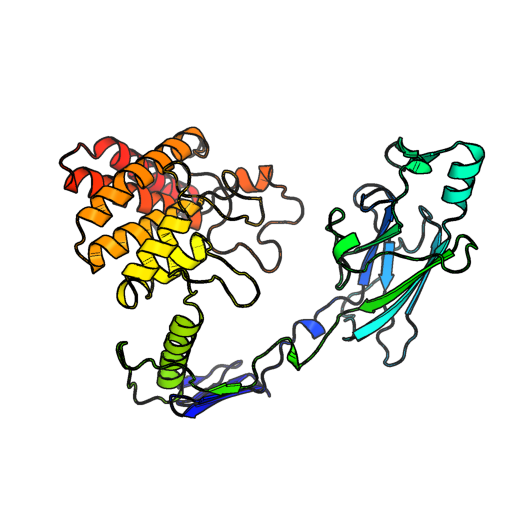YS A 1 107 ? 23.557 -7.492 -30.151 1.00 97.12 107 LYS A CA 1
ATOM 824 C C . LYS A 1 107 ? 24.563 -6.502 -29.589 1.00 97.12 107 LYS A C 1
ATOM 826 O O . LYS A 1 107 ? 24.520 -5.306 -29.894 1.00 97.12 107 LYS A O 1
ATOM 831 N N . LEU A 1 108 ? 25.468 -7.002 -28.768 1.00 97.56 108 LEU A N 1
ATOM 832 C CA . LEU A 1 108 ? 26.478 -6.207 -28.099 1.00 97.56 108 LEU A CA 1
ATOM 833 C C . LEU A 1 108 ? 27.861 -6.783 -28.372 1.00 97.56 108 LEU A C 1
ATOM 835 O O . LEU A 1 108 ? 28.202 -7.855 -27.884 1.00 97.56 108 LEU A O 1
ATOM 839 N N . ASP A 1 109 ? 28.676 -6.034 -29.100 1.00 97.25 109 ASP A N 1
ATOM 840 C CA . ASP A 1 109 ? 30.093 -6.326 -29.258 1.00 97.25 109 ASP A CA 1
ATOM 841 C C . ASP A 1 109 ? 30.839 -6.024 -27.947 1.00 97.25 109 ASP A C 1
ATOM 843 O O . ASP A 1 109 ? 30.941 -4.874 -27.500 1.00 97.25 109 ASP A O 1
ATOM 847 N N . PHE A 1 110 ? 31.353 -7.083 -27.323 1.00 97.38 110 PHE A N 1
ATOM 848 C CA . PHE A 1 110 ? 32.065 -7.049 -26.047 1.00 97.38 110 PHE A CA 1
ATOM 849 C C . PHE A 1 110 ? 33.576 -7.298 -26.211 1.00 97.38 110 PHE A C 1
ATOM 851 O O . PHE A 1 110 ? 34.312 -7.447 -25.228 1.00 97.38 110 PHE A O 1
ATOM 858 N N . ASN A 1 111 ? 34.077 -7.330 -27.452 1.00 96.25 111 ASN A N 1
ATOM 859 C CA . ASN A 1 111 ? 35.460 -7.699 -27.752 1.00 96.25 111 ASN A CA 1
ATOM 860 C C . ASN A 1 111 ? 36.496 -6.754 -27.134 1.00 96.25 111 ASN A C 1
ATOM 862 O O . ASN A 1 111 ? 37.597 -7.188 -26.785 1.00 96.25 111 ASN A O 1
ATOM 866 N N . ASN A 1 112 ? 36.165 -5.473 -26.953 1.00 94.00 112 ASN A N 1
ATOM 867 C CA . ASN A 1 112 ? 37.041 -4.516 -26.274 1.00 94.00 112 ASN A CA 1
ATOM 868 C C . ASN A 1 112 ? 37.330 -4.930 -24.819 1.00 94.00 112 ASN A C 1
ATOM 870 O O . ASN A 1 112 ? 38.486 -4.908 -24.394 1.00 94.00 112 ASN A O 1
ATOM 874 N N . VAL A 1 113 ? 36.307 -5.367 -24.082 1.00 95.44 113 VAL A N 1
ATOM 875 C CA . VAL A 1 113 ? 36.434 -5.836 -22.696 1.00 95.44 113 VAL A CA 1
ATOM 876 C C . VAL A 1 113 ? 37.148 -7.186 -22.641 1.00 95.44 113 VAL A C 1
ATOM 878 O O . VAL A 1 113 ? 38.064 -7.373 -21.839 1.00 95.44 113 VAL A O 1
ATOM 881 N N . LEU A 1 114 ? 36.793 -8.116 -23.535 1.00 96.25 114 LEU A N 1
ATOM 882 C CA . LEU A 1 114 ? 37.440 -9.432 -23.617 1.00 96.25 114 LEU A CA 1
ATOM 883 C C . LEU A 1 114 ? 38.937 -9.326 -23.938 1.00 96.25 114 LEU A C 1
ATOM 885 O O . LEU A 1 114 ? 39.753 -10.069 -23.379 1.00 96.25 114 LEU A O 1
ATOM 889 N N . LYS A 1 115 ? 39.318 -8.375 -24.798 1.00 96.62 115 LYS A N 1
ATOM 890 C CA . LYS A 1 115 ? 40.719 -8.058 -25.086 1.00 96.62 115 LYS A CA 1
ATOM 891 C C . LYS A 1 115 ? 41.451 -7.591 -23.827 1.00 96.62 115 LYS A C 1
ATOM 893 O O . LYS A 1 115 ? 42.516 -8.125 -23.520 1.00 96.62 115 LYS A O 1
ATOM 898 N N . ASP A 1 116 ? 40.866 -6.674 -23.062 1.00 96.81 116 ASP A N 1
ATOM 899 C CA . ASP A 1 116 ? 41.443 -6.182 -21.807 1.00 96.81 116 ASP A CA 1
ATOM 900 C C . ASP A 1 116 ? 41.574 -7.290 -20.747 1.00 96.81 116 ASP A C 1
ATOM 902 O O . ASP A 1 116 ? 42.622 -7.429 -20.110 1.00 96.81 116 ASP A O 1
ATOM 906 N N . PHE A 1 117 ? 40.584 -8.177 -20.629 1.00 96.94 117 PHE A N 1
ATOM 907 C CA . PHE A 1 117 ? 40.691 -9.373 -19.789 1.00 96.94 117 PHE A CA 1
ATOM 908 C C . PHE A 1 117 ? 41.842 -10.296 -20.198 1.00 96.94 117 PHE A C 1
ATOM 910 O O . PHE A 1 117 ? 42.452 -10.926 -19.332 1.00 96.94 117 PHE A O 1
ATOM 917 N N . LYS A 1 118 ? 42.153 -10.396 -21.494 1.00 95.88 118 LYS A N 1
ATOM 918 C CA . LYS A 1 118 ? 43.253 -11.225 -22.002 1.00 95.88 118 LYS A CA 1
ATOM 919 C C . LYS A 1 118 ? 44.621 -10.570 -21.808 1.00 95.88 118 LYS A C 1
ATOM 921 O O . LYS A 1 118 ? 45.565 -11.260 -21.438 1.00 95.88 118 LYS A O 1
ATOM 926 N N . GLU A 1 119 ? 44.732 -9.272 -22.076 1.00 96.50 119 GLU A N 1
ATOM 927 C CA . GLU A 1 119 ? 46.007 -8.544 -22.075 1.00 96.50 119 GLU A CA 1
ATOM 928 C C . GLU A 1 119 ? 46.406 -8.047 -20.680 1.00 96.50 119 GLU A C 1
ATOM 930 O O . GLU A 1 119 ? 47.580 -8.106 -20.316 1.00 96.50 119 GLU A O 1
ATOM 935 N N . LYS A 1 120 ? 45.438 -7.570 -19.890 1.00 96.62 120 LYS A N 1
ATOM 936 C CA . LYS A 1 120 ? 45.662 -6.917 -18.588 1.00 96.62 120 LYS A CA 1
ATOM 937 C C . LYS A 1 120 ? 45.175 -7.756 -17.403 1.00 96.62 120 LYS A C 1
ATOM 939 O O . LYS A 1 120 ? 45.583 -7.505 -16.271 1.00 96.62 120 LYS A O 1
ATOM 944 N N . GLY A 1 121 ? 44.285 -8.722 -17.640 1.00 95.38 121 GLY A N 1
ATOM 945 C CA . GLY A 1 121 ? 43.613 -9.509 -16.595 1.00 95.38 121 GLY A CA 1
ATOM 946 C C . GLY A 1 121 ? 42.397 -8.818 -15.962 1.00 95.38 121 GLY A C 1
ATOM 947 O O . GLY A 1 121 ? 41.693 -9.435 -15.159 1.00 95.38 121 GLY A O 1
ATOM 948 N N . TYR A 1 122 ? 42.130 -7.563 -16.328 1.00 96.19 122 TYR A N 1
ATOM 949 C CA . TYR A 1 122 ? 40.998 -6.766 -15.860 1.00 96.19 122 TYR A CA 1
ATOM 950 C C . TYR A 1 122 ? 40.576 -5.744 -16.916 1.00 96.19 122 TYR A C 1
ATOM 952 O O . TYR A 1 122 ? 41.378 -5.350 -17.761 1.00 96.19 122 TYR A O 1
ATOM 960 N N . PHE A 1 123 ? 39.331 -5.294 -16.813 1.00 96.06 123 PHE A N 1
ATOM 961 C CA . PHE A 1 123 ? 38.793 -4.142 -17.522 1.00 96.06 123 PHE A CA 1
ATOM 962 C C . PHE A 1 123 ? 38.557 -3.014 -16.521 1.00 96.06 123 PHE A C 1
ATOM 964 O O . PHE A 1 123 ? 38.078 -3.257 -15.413 1.00 96.06 123 PHE A O 1
ATOM 971 N N . GLU A 1 124 ? 38.929 -1.794 -16.890 1.00 94.31 124 GLU A N 1
ATOM 972 C CA . GLU A 1 124 ? 38.703 -0.606 -16.070 1.00 94.31 124 GLU A CA 1
ATOM 973 C C . GLU A 1 124 ? 37.431 0.093 -16.553 1.00 94.31 124 GLU A C 1
ATOM 975 O O . GLU A 1 124 ? 37.330 0.482 -17.715 1.00 94.31 124 GLU A O 1
ATOM 980 N N . THR A 1 125 ? 36.438 0.201 -15.673 1.00 89.38 125 THR A N 1
ATOM 981 C CA . THR A 1 125 ? 35.161 0.855 -15.967 1.00 89.38 125 THR A CA 1
ATOM 982 C C . THR A 1 125 ? 35.348 2.366 -16.068 1.00 89.38 125 THR A C 1
ATOM 984 O O . THR A 1 125 ? 36.357 2.928 -15.642 1.00 89.38 125 THR A O 1
ATOM 987 N N . ILE A 1 126 ? 34.323 3.070 -16.548 1.00 83.25 126 ILE A N 1
ATOM 988 C CA . ILE A 1 126 ? 34.356 4.536 -16.634 1.00 83.25 126 ILE A CA 1
ATOM 989 C C . ILE A 1 126 ? 34.476 5.241 -15.271 1.00 83.25 126 ILE A C 1
ATOM 991 O O . ILE A 1 126 ? 34.897 6.393 -15.206 1.00 83.25 126 ILE A O 1
ATOM 995 N N . SER A 1 127 ? 34.124 4.557 -14.178 1.00 79.50 127 SER A N 1
ATOM 996 C CA . SER A 1 127 ? 34.309 5.046 -12.808 1.00 79.50 127 SER A CA 1
ATOM 997 C C . SER A 1 127 ? 35.713 4.775 -12.246 1.00 79.50 127 SER A C 1
ATOM 999 O O . SER A 1 127 ? 35.994 5.178 -11.118 1.00 79.50 127 SER A O 1
ATOM 1001 N N . GLY A 1 128 ? 36.589 4.101 -13.001 1.00 85.81 128 GLY A N 1
ATOM 1002 C CA . GLY A 1 128 ? 37.916 3.668 -12.555 1.00 85.81 128 GLY A CA 1
ATOM 1003 C C . GLY A 1 128 ? 37.910 2.377 -11.724 1.00 85.81 128 GLY A C 1
ATOM 1004 O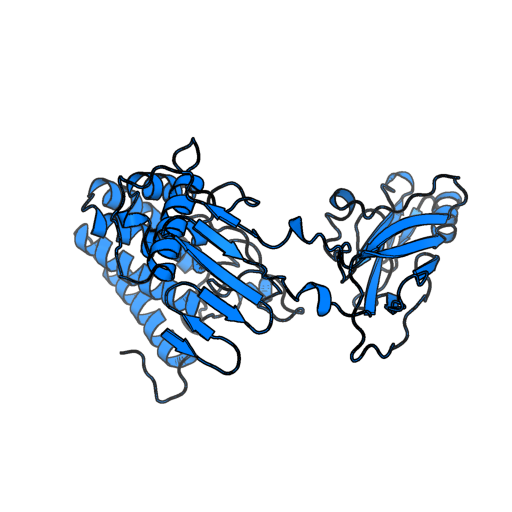 O . GLY A 1 128 ? 38.940 1.995 -11.166 1.00 85.81 128 GLY A O 1
ATOM 1005 N N . GLU A 1 129 ? 36.766 1.690 -11.606 1.00 89.25 129 GLU A N 1
ATOM 1006 C CA . GLU A 1 129 ? 36.688 0.380 -10.950 1.00 89.25 129 GLU A CA 1
ATOM 1007 C C . GLU A 1 129 ? 37.290 -0.693 -11.863 1.00 89.25 129 GLU A C 1
ATOM 1009 O O . GLU A 1 129 ? 37.044 -0.720 -13.067 1.00 89.25 129 GLU A O 1
ATOM 1014 N N . LYS A 1 130 ? 38.062 -1.621 -11.292 1.00 94.94 130 LYS A N 1
ATOM 1015 C CA . LYS A 1 130 ? 38.605 -2.759 -12.037 1.00 94.94 130 LYS A CA 1
ATOM 1016 C C . LYS A 1 130 ? 37.692 -3.962 -11.888 1.00 94.94 130 LYS A C 1
ATOM 1018 O O . LYS A 1 130 ? 37.548 -4.494 -10.790 1.00 94.94 130 LYS A O 1
ATOM 1023 N N . VAL A 1 131 ? 37.138 -4.426 -13.000 1.00 94.69 131 VAL A N 1
ATOM 1024 C CA . VAL A 1 131 ? 36.484 -5.731 -13.086 1.00 94.69 131 VAL A CA 1
ATOM 1025 C C . VAL A 1 131 ? 37.538 -6.737 -13.523 1.00 94.69 131 VAL A C 1
ATOM 1027 O O . VAL A 1 131 ? 38.038 -6.665 -14.643 1.00 94.69 131 VAL A O 1
ATOM 1030 N N . TYR A 1 132 ? 37.919 -7.661 -12.646 1.00 95.44 132 TYR A N 1
ATOM 1031 C CA . TYR A 1 132 ? 38.867 -8.714 -13.003 1.00 95.44 132 TYR A CA 1
ATOM 1032 C C . TYR A 1 132 ? 38.170 -9.820 -13.789 1.00 95.44 132 TYR A C 1
ATOM 1034 O O . TYR A 1 132 ? 37.004 -10.127 -13.545 1.00 95.44 132 TYR A O 1
ATOM 1042 N N . LYS A 1 133 ? 38.907 -10.479 -14.690 1.00 94.94 133 LYS A N 1
ATOM 1043 C CA . LYS A 1 133 ? 38.380 -11.586 -15.505 1.00 94.94 133 LYS A CA 1
ATOM 1044 C C . LYS A 1 133 ? 37.707 -12.678 -14.661 1.00 94.94 133 LYS A C 1
ATOM 1046 O O . LYS A 1 133 ? 36.669 -13.196 -15.050 1.00 94.94 133 LYS A O 1
ATOM 1051 N N . ASN A 1 134 ? 38.289 -13.014 -13.509 1.00 94.25 134 ASN A N 1
ATOM 1052 C CA . ASN A 1 134 ? 37.764 -14.050 -12.611 1.00 94.25 134 ASN A CA 1
ATOM 1053 C C . ASN A 1 134 ? 36.497 -13.618 -11.855 1.00 94.25 134 ASN A C 1
ATOM 1055 O O . ASN A 1 134 ? 35.787 -14.474 -11.338 1.00 94.25 134 ASN A O 1
ATOM 1059 N N . ASP A 1 135 ? 36.220 -12.314 -11.799 1.00 93.19 135 ASP A N 1
ATOM 1060 C CA . ASP A 1 135 ? 35.044 -11.749 -11.138 1.00 93.19 135 ASP A CA 1
ATOM 1061 C C . ASP A 1 135 ? 33.900 -11.485 -12.126 1.00 93.19 135 ASP A C 1
ATOM 1063 O O . ASP A 1 135 ? 32.825 -11.051 -11.711 1.00 93.19 135 ASP A O 1
ATOM 1067 N N . PHE A 1 136 ? 34.104 -11.715 -13.428 1.00 95.06 136 PHE A N 1
ATOM 1068 C CA . PHE A 1 136 ? 33.053 -11.599 -14.435 1.00 95.06 136 PHE A CA 1
ATOM 1069 C C . PHE A 1 136 ? 32.014 -12.715 -14.247 1.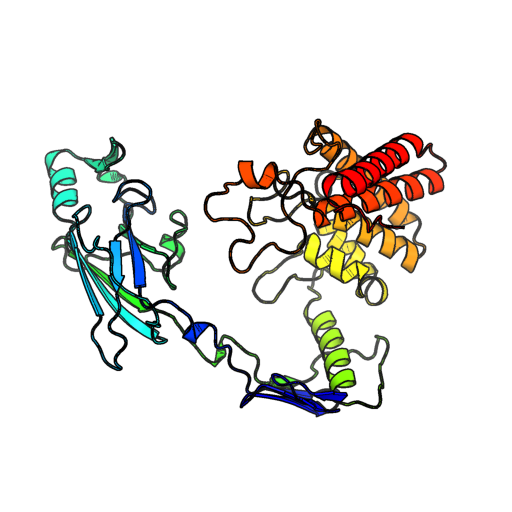00 95.06 136 PHE A C 1
ATOM 1071 O O . PHE A 1 136 ? 32.333 -13.900 -14.302 1.00 95.06 136 PHE A O 1
ATOM 1078 N N . LYS A 1 137 ? 30.767 -12.316 -14.002 1.00 93.25 137 LYS A N 1
ATOM 1079 C CA . LYS A 1 137 ? 29.612 -13.180 -13.731 1.00 93.25 137 LYS A CA 1
ATOM 1080 C C . LYS A 1 137 ? 28.592 -13.168 -14.861 1.00 93.25 137 LYS A C 1
ATOM 1082 O O . LYS A 1 137 ? 27.925 -14.174 -15.044 1.00 93.25 137 LYS A O 1
ATOM 1087 N N . GLY A 1 138 ? 28.448 -12.047 -15.565 1.00 94.44 138 GLY A N 1
ATOM 1088 C CA . GLY A 1 138 ? 27.481 -11.918 -16.652 1.00 94.44 138 GLY A CA 1
ATOM 1089 C C . GLY A 1 138 ? 27.372 -10.496 -17.191 1.00 94.44 138 GLY A C 1
ATOM 1090 O O . GLY A 1 138 ? 27.871 -9.540 -16.583 1.00 94.44 138 GLY A O 1
ATOM 1091 N N . LEU A 1 139 ? 26.699 -10.374 -18.332 1.00 97.50 139 LEU A N 1
ATOM 1092 C CA . LEU A 1 139 ? 26.453 -9.125 -19.044 1.00 97.50 139 LEU A CA 1
ATOM 1093 C C . LEU A 1 139 ? 24.945 -8.914 -19.169 1.00 97.50 139 LEU A C 1
ATOM 1095 O O . LEU A 1 139 ? 24.232 -9.813 -19.596 1.00 97.50 139 LEU A O 1
ATOM 1099 N N . PHE A 1 140 ? 24.448 -7.743 -18.783 1.00 97.75 140 PHE A N 1
ATOM 1100 C CA . PHE A 1 140 ? 23.013 -7.478 -18.658 1.00 97.75 140 PHE A CA 1
ATOM 1101 C C . PHE A 1 140 ? 22.607 -6.189 -19.369 1.00 97.75 140 PHE A C 1
ATOM 1103 O O . PHE A 1 140 ? 23.437 -5.306 -19.592 1.00 97.75 140 PHE A O 1
ATOM 1110 N N . ILE A 1 141 ? 21.313 -6.055 -19.666 1.00 97.06 141 ILE A N 1
ATOM 1111 C CA . ILE A 1 141 ? 20.688 -4.814 -20.140 1.00 97.06 141 ILE A CA 1
ATOM 1112 C C . ILE A 1 141 ? 19.708 -4.270 -19.089 1.00 97.06 141 ILE A C 1
ATOM 1114 O O . ILE A 1 141 ? 18.838 -4.979 -18.587 1.00 97.06 141 ILE A O 1
ATOM 1118 N N . ALA A 1 142 ? 19.848 -2.989 -18.756 1.00 92.88 142 ALA A N 1
ATOM 1119 C CA . ALA A 1 142 ? 19.003 -2.238 -17.827 1.00 92.88 142 ALA A CA 1
ATOM 1120 C C . ALA A 1 142 ? 18.291 -1.104 -18.568 1.00 92.88 142 ALA A C 1
ATOM 1122 O O . ALA A 1 142 ? 18.818 -0.598 -19.555 1.00 92.88 142 ALA A O 1
ATOM 1123 N N . GLY A 1 143 ? 17.116 -0.668 -18.108 1.00 91.50 143 GLY A N 1
ATOM 1124 C CA . GLY A 1 143 ? 16.364 0.359 -18.832 1.00 91.50 143 GLY A CA 1
ATOM 1125 C C . GLY A 1 143 ? 15.040 0.789 -18.213 1.00 91.50 143 GLY A C 1
ATOM 1126 O O . GLY A 1 143 ? 14.586 0.253 -17.202 1.00 91.50 143 GLY A O 1
ATOM 1127 N N . ASN A 1 144 ? 14.421 1.791 -18.840 1.00 85.00 144 ASN A N 1
ATOM 1128 C CA . ASN A 1 144 ? 13.229 2.483 -18.338 1.00 85.00 144 ASN A CA 1
ATOM 1129 C C . ASN A 1 144 ? 11.886 1.851 -18.756 1.00 85.00 144 ASN A C 1
ATOM 1131 O O . ASN A 1 144 ? 10.840 2.288 -18.272 1.00 85.00 144 ASN A O 1
ATOM 1135 N N . THR A 1 145 ? 11.908 0.875 -19.666 1.00 88.62 145 THR A N 1
ATOM 1136 C CA . THR A 1 145 ? 10.716 0.313 -20.314 1.00 88.62 145 THR A CA 1
ATOM 1137 C C . THR A 1 145 ? 10.669 -1.194 -20.113 1.00 88.62 145 THR A C 1
ATOM 1139 O O . THR A 1 145 ? 11.631 -1.884 -20.438 1.00 88.62 145 THR A O 1
ATOM 1142 N N . ALA A 1 146 ? 9.545 -1.712 -19.605 1.00 86.62 146 ALA A N 1
ATOM 1143 C CA . ALA A 1 146 ? 9.373 -3.141 -19.352 1.00 86.62 146 ALA A CA 1
ATOM 1144 C C . ALA A 1 146 ? 9.676 -3.981 -20.616 1.00 86.62 146 ALA A C 1
ATOM 1146 O O . ALA A 1 146 ? 9.218 -3.614 -21.706 1.00 86.62 146 ALA A O 1
ATOM 1147 N N . PRO A 1 147 ? 10.418 -5.098 -20.480 1.00 90.75 147 PRO A N 1
ATOM 1148 C CA . PRO A 1 147 ? 10.774 -5.787 -19.234 1.00 90.75 147 PRO A CA 1
ATOM 1149 C C . PRO A 1 147 ? 12.040 -5.251 -18.545 1.00 90.75 147 PRO A C 1
ATOM 1151 O O . PRO A 1 147 ? 12.417 -5.759 -17.489 1.00 90.75 147 PRO A O 1
ATOM 1154 N N . LEU A 1 148 ? 12.690 -4.230 -19.107 1.00 92.44 148 LEU A N 1
ATOM 1155 C CA . LEU A 1 148 ? 13.899 -3.655 -18.530 1.00 92.44 148 LEU A CA 1
ATOM 1156 C C . LEU A 1 148 ? 13.622 -2.981 -17.181 1.00 92.44 148 LEU A C 1
ATOM 1158 O O . LEU A 1 148 ? 12.508 -2.545 -16.876 1.00 92.44 148 LEU A O 1
ATOM 1162 N N . SER A 1 149 ? 14.668 -2.892 -16.366 1.00 86.81 149 SER A N 1
ATOM 1163 C CA . SER A 1 149 ? 14.621 -2.279 -15.045 1.00 86.81 149 SER A CA 1
ATOM 1164 C C . SER A 1 149 ? 15.930 -1.551 -14.756 1.00 86.81 149 SER A C 1
ATOM 1166 O O . SER A 1 149 ? 16.985 -2.015 -15.172 1.00 86.81 149 SER A O 1
ATOM 1168 N N . TRP A 1 150 ? 15.869 -0.438 -14.024 1.00 85.12 150 TRP A N 1
ATOM 1169 C CA . TRP A 1 150 ? 17.056 0.233 -13.469 1.00 85.12 150 TRP A CA 1
ATOM 1170 C C . TRP A 1 150 ? 17.524 -0.372 -12.138 1.00 85.12 150 TRP A C 1
ATOM 1172 O O . TRP A 1 150 ? 18.471 0.116 -11.532 1.00 85.12 150 TRP A O 1
ATOM 1182 N N . ASP A 1 151 ? 16.857 -1.425 -11.671 1.00 81.81 151 ASP A N 1
ATOM 1183 C CA . ASP A 1 151 ? 17.259 -2.201 -10.502 1.00 81.81 151 ASP A CA 1
ATOM 1184 C C . ASP A 1 151 ? 18.411 -3.144 -10.880 1.00 81.81 151 ASP A C 1
ATOM 1186 O O . ASP A 1 151 ? 18.205 -4.321 -11.190 1.00 81.81 151 ASP A O 1
ATOM 1190 N N . PHE A 1 152 ? 19.619 -2.576 -10.925 1.00 79.00 152 PHE A N 1
ATOM 1191 C CA . PHE A 1 152 ? 20.845 -3.253 -11.347 1.00 79.00 152 PHE A CA 1
ATOM 1192 C C . PHE A 1 152 ? 21.145 -4.511 -10.515 1.00 79.00 152 PHE A C 1
ATOM 1194 O O . PHE A 1 152 ? 21.548 -5.534 -11.070 1.00 79.00 152 PHE A O 1
ATOM 1201 N N . GLU A 1 153 ? 20.863 -4.472 -9.210 1.00 75.62 153 GLU A N 1
ATOM 1202 C CA . GLU A 1 153 ? 21.137 -5.577 -8.285 1.00 75.62 153 GLU A CA 1
ATOM 1203 C C . GLU A 1 153 ? 20.314 -6.831 -8.611 1.00 75.62 153 GLU A C 1
ATOM 1205 O O . GLU A 1 153 ? 20.785 -7.949 -8.406 1.00 75.62 153 GLU A O 1
ATOM 1210 N N . ASN A 1 154 ? 19.117 -6.669 -9.188 1.00 78.88 154 ASN A N 1
ATOM 1211 C CA . ASN A 1 154 ? 18.187 -7.768 -9.458 1.00 78.88 154 ASN A CA 1
ATOM 1212 C C . ASN A 1 154 ? 18.046 -8.138 -10.943 1.00 78.88 154 ASN A C 1
ATOM 1214 O O . ASN A 1 154 ? 17.170 -8.938 -11.279 1.00 78.88 154 ASN A O 1
ATOM 1218 N N . LEU A 1 155 ? 18.886 -7.614 -11.847 1.00 80.62 155 LEU A N 1
ATOM 1219 C CA . LEU A 1 155 ? 18.789 -7.916 -13.289 1.00 80.62 155 LEU A CA 1
ATOM 1220 C C . LEU A 1 155 ? 18.882 -9.419 -13.597 1.00 80.62 155 LEU A C 1
ATOM 1222 O O . LEU A 1 155 ? 18.164 -9.922 -14.461 1.00 80.62 155 LEU A O 1
ATOM 1226 N N . HIS A 1 156 ? 19.706 -10.147 -12.841 1.00 83.38 156 HIS A N 1
ATOM 1227 C CA . HIS A 1 156 ? 19.895 -11.593 -12.978 1.00 83.38 156 HIS A CA 1
ATOM 1228 C C . HIS A 1 156 ? 18.606 -12.403 -12.752 1.00 83.38 156 HIS A C 1
ATOM 1230 O O . HIS A 1 156 ? 18.394 -13.421 -13.403 1.00 83.38 156 HIS A O 1
ATOM 1236 N N . ASN A 1 157 ? 17.699 -11.921 -11.898 1.00 80.12 157 ASN A N 1
ATOM 1237 C CA . ASN A 1 157 ? 16.416 -12.578 -11.625 1.00 80.12 157 ASN A CA 1
ATOM 1238 C C . ASN A 1 157 ? 15.328 -12.226 -12.650 1.00 80.12 157 ASN A C 1
ATOM 1240 O O . ASN A 1 157 ? 14.221 -12.755 -12.579 1.00 80.12 157 ASN A O 1
ATOM 1244 N N . LYS A 1 158 ? 15.618 -11.316 -13.588 1.00 82.69 158 LYS A N 1
ATOM 1245 C CA . LYS A 1 158 ? 14.646 -10.780 -14.554 1.00 82.69 158 LYS A CA 1
ATOM 1246 C C . LYS A 1 158 ? 14.838 -11.311 -15.974 1.00 82.69 158 LYS A C 1
ATOM 1248 O O . LYS A 1 158 ? 14.126 -10.878 -16.874 1.00 82.69 158 LYS A O 1
ATOM 1253 N N . GLY A 1 159 ? 15.782 -12.233 -16.180 1.00 91.06 159 GLY A N 1
ATOM 1254 C CA . GLY A 1 159 ? 16.076 -12.785 -17.506 1.00 91.06 159 GLY A CA 1
ATOM 1255 C C . GLY A 1 159 ? 16.640 -11.745 -18.477 1.00 91.06 159 GLY A C 1
ATOM 1256 O O . GLY A 1 159 ? 16.376 -11.827 -19.669 1.00 91.06 159 GLY A O 1
ATOM 1257 N N . LEU A 1 160 ? 17.379 -10.754 -17.966 1.00 96.12 160 LEU A N 1
ATOM 1258 C CA . LEU A 1 160 ? 17.945 -9.643 -18.745 1.00 96.12 160 LEU A CA 1
ATOM 1259 C C . LEU A 1 160 ? 19.437 -9.838 -19.070 1.00 96.12 160 LEU A C 1
ATOM 1261 O O . LEU A 1 160 ? 20.149 -8.868 -19.324 1.00 96.12 160 LEU A O 1
ATOM 1265 N N . GLU A 1 161 ? 19.917 -11.079 -19.001 1.00 97.44 161 GLU A N 1
ATOM 1266 C CA . GLU A 1 161 ? 21.299 -11.464 -19.295 1.00 97.44 161 GLU A CA 1
ATOM 1267 C C . GLU A 1 161 ? 21.483 -11.703 -20.797 1.00 97.44 161 GLU A C 1
ATOM 1269 O O . GLU A 1 161 ? 20.751 -12.497 -21.392 1.00 97.44 161 GLU A O 1
ATOM 1274 N N . LEU A 1 162 ? 22.468 -11.035 -21.397 1.00 98.00 162 LEU A N 1
ATOM 1275 C CA . LEU A 1 162 ? 22.901 -11.294 -22.764 1.00 98.00 162 LEU A CA 1
ATOM 1276 C C . LEU A 1 162 ? 23.844 -12.498 -22.788 1.00 98.00 162 LEU A C 1
ATOM 1278 O O . LEU A 1 162 ? 24.628 -12.696 -21.858 1.00 98.00 162 LEU A O 1
ATOM 1282 N N . LYS A 1 163 ? 23.808 -13.273 -23.872 1.00 97.50 163 LYS A N 1
ATOM 1283 C CA . LYS A 1 163 ? 24.594 -14.503 -24.017 1.00 97.50 163 LYS A CA 1
ATOM 1284 C C . LYS A 1 163 ? 25.415 -14.503 -25.293 1.00 97.50 163 LYS A C 1
ATOM 1286 O O . LYS A 1 163 ? 24.931 -14.095 -26.337 1.00 97.50 163 LYS A O 1
ATOM 1291 N N . ASP A 1 164 ? 26.628 -15.017 -25.188 1.00 96.31 164 ASP A N 1
ATOM 1292 C CA . ASP A 1 164 ? 27.526 -15.295 -26.306 1.00 96.31 164 ASP A CA 1
ATOM 1293 C C . ASP A 1 164 ? 27.606 -16.822 -26.454 1.00 96.31 164 ASP A C 1
ATOM 1295 O O . ASP A 1 164 ? 28.337 -17.494 -25.722 1.00 96.31 164 ASP A O 1
ATOM 1299 N N . GLU A 1 165 ? 26.728 -17.390 -27.285 1.00 93.25 165 GLU A N 1
ATOM 1300 C CA . GLU A 1 165 ? 26.599 -18.849 -27.419 1.00 93.25 165 GLU A CA 1
ATOM 1301 C C . GLU A 1 165 ? 27.665 -19.464 -28.338 1.00 93.25 165 GLU A C 1
ATOM 1303 O O . GLU A 1 165 ? 28.007 -20.637 -28.165 1.00 93.25 165 GLU A O 1
ATOM 1308 N N . ASP A 1 166 ? 28.204 -18.700 -29.292 1.00 93.31 166 ASP A N 1
ATOM 1309 C CA . ASP A 1 166 ? 29.217 -19.165 -30.246 1.00 93.31 166 ASP A CA 1
ATOM 1310 C C . ASP A 1 166 ? 30.656 -18.763 -29.868 1.00 93.31 166 ASP A C 1
ATOM 1312 O O . ASP A 1 166 ? 31.615 -19.332 -30.402 1.00 93.31 166 ASP A O 1
ATOM 1316 N N . GLY A 1 167 ? 30.815 -17.882 -28.878 1.00 92.44 167 GLY A N 1
ATOM 1317 C CA . GLY A 1 167 ? 32.095 -17.467 -28.319 1.00 92.44 167 GLY A CA 1
ATOM 1318 C C . GLY A 1 167 ? 32.834 -16.443 -29.179 1.00 92.44 167 GLY A C 1
ATOM 1319 O O . GLY A 1 167 ? 34.062 -16.343 -29.062 1.00 92.44 167 GLY A O 1
ATOM 1320 N N . ASP A 1 168 ? 32.135 -15.731 -30.066 1.00 94.81 168 ASP A N 1
ATOM 1321 C CA . ASP A 1 168 ? 32.729 -14.743 -30.971 1.00 94.81 168 ASP A CA 1
ATOM 1322 C C . ASP A 1 168 ? 32.904 -13.345 -30.335 1.00 94.81 168 ASP A C 1
ATOM 1324 O O . ASP A 1 168 ? 33.518 -12.447 -30.925 1.00 94.81 168 ASP A O 1
ATOM 1328 N N . GLY A 1 169 ? 32.433 -13.177 -29.094 1.00 94.69 169 GLY A N 1
ATOM 1329 C CA . GLY A 1 169 ? 32.472 -11.924 -28.350 1.00 94.69 169 GLY A CA 1
ATOM 1330 C C . GLY A 1 169 ? 31.265 -11.013 -28.584 1.00 94.69 169 GLY A C 1
ATOM 1331 O O . GLY A 1 169 ? 31.239 -9.908 -28.030 1.00 94.69 169 GLY A O 1
ATOM 1332 N N . THR A 1 170 ? 30.272 -11.458 -29.355 1.00 97.50 170 THR A N 1
ATOM 1333 C CA . THR A 1 170 ? 28.980 -10.800 -29.554 1.00 97.50 170 THR A CA 1
ATOM 1334 C C . THR A 1 170 ? 27.946 -11.408 -28.619 1.00 97.50 170 THR A C 1
ATOM 1336 O O . THR A 1 170 ? 27.562 -12.566 -28.724 1.00 97.50 170 THR A O 1
ATOM 1339 N N . TYR A 1 171 ? 27.457 -10.598 -27.691 1.00 98.12 171 TYR A N 1
ATOM 1340 C CA . TYR A 1 171 ? 26.454 -11.013 -26.724 1.00 98.12 171 TYR A CA 1
ATOM 1341 C C . TYR A 1 171 ? 25.063 -10.628 -27.223 1.00 98.12 171 TYR A C 1
ATOM 1343 O O . TYR A 1 171 ? 24.830 -9.473 -27.588 1.00 98.12 171 TYR A O 1
ATOM 1351 N N . GLU A 1 172 ? 24.129 -11.573 -27.201 1.00 98.19 172 GLU A N 1
ATOM 1352 C CA . GLU A 1 172 ? 22.793 -11.415 -27.768 1.00 98.19 172 GLU A CA 1
ATOM 1353 C C . GLU A 1 172 ? 21.679 -11.640 -26.737 1.00 98.19 172 GLU A C 1
ATOM 1355 O O . GLU A 1 172 ? 21.809 -12.436 -25.802 1.00 98.19 172 GLU A O 1
ATOM 1360 N N . ILE A 1 173 ? 20.562 -10.928 -26.906 1.00 97.81 173 ILE A N 1
ATOM 1361 C CA . ILE A 1 173 ? 19.308 -11.176 -26.186 1.00 97.81 173 ILE A CA 1
ATOM 1362 C C . ILE A 1 173 ? 18.105 -10.795 -27.053 1.00 97.81 173 ILE A C 1
ATOM 1364 O O . ILE A 1 173 ? 18.112 -9.781 -27.751 1.00 97.81 173 ILE A O 1
ATOM 1368 N N . GLU A 1 174 ? 17.044 -11.593 -26.955 1.00 97.19 174 GLU A N 1
ATOM 1369 C CA . GLU A 1 174 ? 15.734 -11.302 -27.537 1.00 97.19 174 GLU A CA 1
ATOM 1370 C C . GLU A 1 174 ? 14.750 -10.914 -26.430 1.00 97.19 174 GLU A C 1
ATOM 1372 O O . GLU A 1 174 ? 14.583 -11.636 -25.444 1.00 97.19 174 GLU A O 1
ATOM 1377 N N . LEU A 1 175 ? 14.072 -9.779 -26.598 1.00 95.44 175 LEU A N 1
ATOM 1378 C CA . LEU A 1 175 ? 13.150 -9.221 -25.611 1.00 95.44 175 LEU A CA 1
ATOM 1379 C C . LEU A 1 175 ? 11.760 -8.985 -26.206 1.00 95.44 175 LEU A C 1
ATOM 1381 O O . LEU A 1 175 ? 11.608 -8.570 -27.355 1.00 95.44 175 LEU A O 1
ATOM 1385 N N . ILE A 1 176 ? 10.730 -9.198 -25.384 1.00 93.12 176 ILE A N 1
ATOM 1386 C CA . ILE A 1 176 ? 9.350 -8.789 -25.674 1.00 93.12 176 ILE A CA 1
ATOM 1387 C C . ILE A 1 176 ? 9.057 -7.524 -24.868 1.00 93.12 176 ILE A C 1
ATOM 1389 O O . ILE A 1 176 ? 8.816 -7.581 -23.664 1.00 93.12 176 ILE A O 1
ATOM 1393 N N . MET A 1 177 ? 9.093 -6.384 -25.547 1.00 91.88 177 MET A N 1
ATOM 1394 C CA . MET A 1 177 ? 8.907 -5.047 -24.992 1.00 91.88 177 MET A CA 1
ATOM 1395 C C . MET A 1 177 ? 7.421 -4.696 -24.885 1.00 91.88 177 MET A C 1
ATOM 1397 O O . MET A 1 177 ? 6.614 -5.130 -25.709 1.00 91.88 177 MET A O 1
ATOM 1401 N N . ASN A 1 178 ? 7.057 -3.897 -23.875 1.00 88.75 178 ASN A N 1
ATOM 1402 C CA . ASN A 1 178 ? 5.654 -3.637 -23.514 1.00 88.75 178 ASN A CA 1
ATOM 1403 C C . ASN A 1 178 ? 4.837 -4.949 -23.435 1.00 88.75 178 ASN A C 1
ATOM 1405 O O . ASN A 1 178 ? 3.861 -5.116 -24.173 1.00 88.75 178 ASN A O 1
ATOM 1409 N N . PRO A 1 179 ? 5.268 -5.929 -22.614 1.00 84.06 179 PRO A N 1
ATOM 1410 C CA . PRO A 1 179 ? 4.602 -7.220 -22.557 1.00 84.06 179 PRO A CA 1
ATOM 1411 C C . PRO A 1 179 ? 3.155 -7.041 -22.089 1.00 84.06 179 PRO A C 1
ATOM 1413 O O . PRO A 1 179 ? 2.892 -6.510 -21.008 1.00 84.06 179 PRO A O 1
ATOM 1416 N N . TYR A 1 180 ? 2.215 -7.507 -22.906 1.00 79.56 180 TYR A N 1
ATOM 1417 C CA . TYR A 1 180 ? 0.788 -7.461 -22.627 1.00 79.56 180 TYR A CA 1
ATOM 1418 C C . TYR A 1 180 ? 0.179 -8.839 -22.845 1.00 79.56 180 TYR A C 1
ATOM 1420 O O . TYR A 1 180 ? 0.189 -9.378 -23.952 1.00 79.56 180 TYR A O 1
ATOM 1428 N N . ASN A 1 181 ? -0.403 -9.381 -21.782 1.00 69.94 181 ASN A N 1
ATOM 1429 C CA . ASN A 1 181 ? -1.270 -10.542 -21.847 1.00 69.94 181 ASN A CA 1
ATOM 1430 C C . ASN A 1 181 ? -2.658 -10.113 -21.347 1.00 69.94 181 ASN A C 1
ATOM 1432 O O . ASN A 1 181 ? -2.761 -9.750 -20.173 1.00 69.94 181 ASN A O 1
ATOM 1436 N N . PRO A 1 182 ? -3.709 -10.143 -22.185 1.00 64.06 182 PRO A N 1
ATOM 1437 C CA . PRO A 1 182 ? -5.053 -9.740 -21.775 1.00 64.06 182 PRO A CA 1
ATOM 1438 C C . PRO A 1 182 ? -5.569 -10.506 -20.546 1.00 64.06 182 PRO A C 1
ATOM 1440 O O . PRO A 1 182 ? -6.308 -9.927 -19.754 1.00 64.06 182 PRO A O 1
ATOM 1443 N N . ASP A 1 183 ? -5.112 -11.740 -20.321 1.00 63.00 183 ASP A N 1
ATOM 1444 C CA . ASP A 1 183 ? -5.515 -12.565 -19.175 1.00 63.00 183 ASP A CA 1
ATOM 1445 C C . ASP A 1 183 ? -4.844 -12.148 -17.852 1.00 63.00 183 ASP A C 1
ATOM 1447 O O . ASP A 1 183 ? -5.304 -12.511 -16.769 1.00 63.00 183 ASP A O 1
ATOM 1451 N N . ASN A 1 184 ? -3.756 -11.371 -17.912 1.00 58.22 184 ASN A N 1
ATOM 1452 C CA . ASN A 1 184 ? -2.930 -11.058 -16.742 1.00 58.22 184 ASN A CA 1
ATOM 1453 C C . ASN A 1 184 ? -3.354 -9.790 -15.987 1.00 58.22 184 ASN A C 1
ATOM 1455 O O . ASN A 1 184 ? -2.823 -9.539 -14.906 1.00 58.22 184 ASN A O 1
ATOM 1459 N N . PHE A 1 185 ? -4.259 -8.967 -16.530 1.00 57.97 185 PHE A N 1
ATOM 1460 C CA . PHE A 1 185 ? -4.452 -7.602 -16.015 1.00 57.97 185 PHE A CA 1
ATOM 1461 C C . PHE A 1 185 ? -5.854 -7.276 -15.490 1.00 57.97 185 PHE A C 1
ATOM 1463 O O . PHE A 1 185 ? -5.971 -6.348 -14.687 1.00 57.97 185 PHE A O 1
ATOM 1470 N N . THR A 1 186 ? -6.909 -8.007 -15.867 1.00 62.94 186 THR A N 1
ATOM 1471 C CA . THR A 1 186 ? -8.267 -7.773 -15.345 1.00 62.94 186 THR A CA 1
ATOM 1472 C C . THR A 1 186 ? -9.040 -9.083 -15.181 1.00 62.94 186 THR A C 1
ATOM 1474 O O . THR A 1 186 ? -9.152 -9.873 -16.113 1.00 62.94 186 THR A O 1
ATOM 1477 N N . SER A 1 187 ? -9.607 -9.326 -13.990 1.00 67.94 187 SER A N 1
ATOM 1478 C CA . SER A 1 187 ? -10.547 -10.441 -13.823 1.00 67.94 187 SER A CA 1
ATOM 1479 C C . SER A 1 187 ? -11.815 -10.120 -14.607 1.00 67.94 187 SER A C 1
ATOM 1481 O O . SER A 1 187 ? -12.552 -9.197 -14.255 1.00 67.94 187 SER A O 1
ATOM 1483 N N . ALA A 1 188 ? -12.065 -10.866 -15.680 1.00 82.94 188 ALA A N 1
ATOM 1484 C CA . ALA A 1 188 ? -13.254 -10.679 -16.509 1.00 82.94 188 ALA A CA 1
ATOM 1485 C C . ALA A 1 188 ? -14.543 -11.130 -15.798 1.00 82.94 188 ALA A C 1
ATOM 1487 O O . ALA A 1 188 ? -15.649 -10.760 -16.198 1.00 82.94 188 ALA A O 1
ATOM 1488 N N . HIS A 1 189 ? -14.413 -11.929 -14.738 1.00 92.31 189 HIS A N 1
ATOM 1489 C CA . HIS A 1 189 ? -15.532 -12.523 -14.020 1.00 92.31 189 HIS A CA 1
ATOM 1490 C C . HIS A 1 189 ? -15.219 -12.660 -12.532 1.00 92.31 189 HIS A C 1
ATOM 1492 O O . HIS A 1 189 ? -14.096 -12.978 -12.142 1.00 92.31 189 HIS A O 1
ATOM 1498 N N . TRP A 1 190 ? -16.229 -12.416 -11.710 1.00 95.44 190 TRP A N 1
ATOM 1499 C CA . TRP A 1 190 ? -16.273 -12.806 -10.313 1.00 95.44 190 TRP A CA 1
ATOM 1500 C C . TRP A 1 190 ? -17.594 -13.515 -10.051 1.00 95.44 190 TRP A C 1
ATOM 1502 O O . TRP A 1 190 ? -18.650 -13.092 -10.529 1.00 95.44 190 TRP A O 1
ATOM 1512 N N . LYS A 1 191 ? -17.523 -14.568 -9.245 1.00 97.25 191 LYS A N 1
ATOM 1513 C CA . LYS A 1 191 ? -18.671 -15.259 -8.683 1.00 97.25 191 LYS A CA 1
ATOM 1514 C C . LYS A 1 191 ? -18.348 -15.598 -7.238 1.00 97.25 191 LYS A C 1
ATOM 1516 O O . LYS A 1 191 ? -17.236 -16.048 -6.978 1.00 97.25 191 LYS A O 1
ATOM 1521 N N . LEU A 1 192 ? -19.306 -15.395 -6.339 1.00 97.88 192 LEU A N 1
ATOM 1522 C CA . LEU A 1 192 ? -19.164 -15.743 -4.926 1.00 97.88 192 LEU A CA 1
ATOM 1523 C C . LEU A 1 192 ? -18.787 -17.224 -4.792 1.00 97.88 192 LEU A C 1
ATOM 1525 O O . LEU A 1 192 ? -19.493 -18.089 -5.320 1.00 97.88 192 LEU A O 1
ATOM 1529 N N . VAL A 1 193 ? -17.687 -17.501 -4.093 1.00 97.31 193 VAL A N 1
ATOM 1530 C CA . VAL A 1 193 ? -17.192 -18.869 -3.868 1.00 97.31 193 VAL A CA 1
ATOM 1531 C C . VAL A 1 193 ? -17.145 -19.247 -2.394 1.00 97.31 193 VAL A C 1
ATOM 1533 O O . VAL A 1 193 ? -17.342 -20.419 -2.079 1.00 97.31 193 VAL A O 1
ATOM 1536 N N . ASN A 1 194 ? -16.908 -18.287 -1.499 1.00 97.56 194 ASN A N 1
ATOM 1537 C CA . ASN A 1 194 ? -16.813 -18.551 -0.071 1.00 97.56 194 ASN A CA 1
ATOM 1538 C C . ASN A 1 194 ? -18.164 -18.402 0.636 1.00 97.56 194 ASN A C 1
ATOM 1540 O O . ASN A 1 194 ? -19.052 -17.668 0.195 1.00 97.56 194 ASN A O 1
ATOM 1544 N N . ASP A 1 195 ? -18.299 -19.083 1.775 1.00 96.81 195 ASP A N 1
ATOM 1545 C CA . ASP A 1 195 ? -19.428 -18.877 2.675 1.00 96.81 195 ASP A CA 1
ATOM 1546 C C . ASP A 1 195 ? -19.248 -17.576 3.469 1.00 96.81 195 ASP A C 1
ATOM 1548 O O . ASP A 1 195 ? -18.328 -17.433 4.277 1.00 96.81 195 ASP A O 1
ATOM 1552 N N . ILE A 1 196 ? -20.151 -16.627 3.230 1.00 97.50 196 ILE A N 1
ATOM 1553 C CA . ILE A 1 196 ? -20.177 -15.310 3.873 1.00 97.50 196 ILE A CA 1
ATOM 1554 C C . ILE A 1 196 ? -21.365 -15.152 4.830 1.00 97.50 196 ILE A C 1
ATOM 1556 O O . ILE A 1 196 ? -21.611 -14.048 5.318 1.00 97.50 196 ILE A O 1
ATOM 1560 N N . SER A 1 197 ? -22.115 -16.224 5.121 1.00 96.19 197 SER A N 1
ATOM 1561 C CA . SER A 1 197 ? -23.370 -16.134 5.881 1.00 96.19 197 SER A CA 1
ATOM 1562 C C . SER A 1 197 ? -23.184 -15.679 7.330 1.00 96.19 197 SER A C 1
ATOM 1564 O O . SER A 1 197 ? -24.147 -15.256 7.967 1.00 96.19 197 SER A O 1
ATOM 1566 N N . LYS A 1 198 ? -21.963 -15.788 7.870 1.00 96.00 198 LYS A N 1
ATOM 1567 C CA . LYS A 1 198 ? -21.623 -15.339 9.228 1.00 96.00 198 LYS A CA 1
ATOM 1568 C C . LYS A 1 198 ? -21.498 -13.817 9.360 1.00 96.00 198 LYS A C 1
ATOM 1570 O O . LYS A 1 198 ? -21.569 -13.306 10.474 1.00 96.00 198 LYS A O 1
ATOM 1575 N N . TYR A 1 199 ? -21.295 -13.099 8.255 1.00 96.69 199 TYR A N 1
ATOM 1576 C CA . TYR A 1 199 ? -21.125 -11.646 8.262 1.00 96.69 199 TYR A CA 1
ATOM 1577 C C . TYR A 1 199 ? -22.466 -10.913 8.133 1.00 96.69 199 TYR A C 1
ATOM 1579 O O . TYR A 1 199 ? -23.451 -11.504 7.670 1.00 96.69 199 TYR A O 1
ATOM 1587 N N . PRO A 1 200 ? -22.525 -9.613 8.492 1.00 95.12 200 PRO A N 1
ATOM 1588 C CA . PRO A 1 200 ? -23.686 -8.782 8.201 1.00 95.12 200 PRO A CA 1
ATOM 1589 C C . PRO A 1 200 ? -24.058 -8.857 6.716 1.00 95.12 200 PRO A C 1
ATOM 1591 O O . PRO A 1 200 ? -23.193 -8.971 5.856 1.00 95.12 200 PRO A O 1
ATOM 1594 N N . GLN A 1 201 ? -25.355 -8.820 6.421 1.00 93.69 201 GLN A N 1
ATOM 1595 C CA . GLN A 1 201 ? -25.871 -8.909 5.056 1.00 93.69 201 GLN A CA 1
ATOM 1596 C C . GLN A 1 201 ? -26.442 -7.555 4.640 1.00 93.69 201 GLN A C 1
ATOM 1598 O O . GLN A 1 201 ? -27.165 -6.919 5.412 1.00 93.69 201 GLN A O 1
ATOM 1603 N N . LEU A 1 202 ? -26.145 -7.125 3.414 1.00 95.38 202 LEU A N 1
ATOM 1604 C CA . LEU A 1 202 ? -26.675 -5.894 2.832 1.00 95.38 202 LEU A CA 1
ATOM 1605 C C . LEU A 1 202 ? -27.703 -6.217 1.744 1.00 95.38 202 LEU A C 1
ATOM 1607 O O . LEU A 1 202 ? -27.431 -6.989 0.831 1.00 95.38 202 LEU A O 1
ATOM 1611 N N . ASN A 1 203 ? -28.865 -5.567 1.817 1.00 95.62 203 ASN A N 1
ATOM 1612 C CA . ASN A 1 203 ? -29.811 -5.477 0.709 1.00 95.62 203 ASN A CA 1
ATOM 1613 C C . ASN A 1 203 ? -30.162 -4.006 0.489 1.00 95.62 203 ASN A C 1
ATOM 1615 O O . ASN A 1 203 ? -30.865 -3.389 1.290 1.00 95.62 203 ASN A O 1
ATOM 1619 N N . SER A 1 204 ? -29.637 -3.439 -0.590 1.00 95.81 204 SER A N 1
ATOM 1620 C CA . SER A 1 204 ? -29.788 -2.025 -0.933 1.00 95.81 204 SER A CA 1
ATOM 1621 C C . SER A 1 204 ? -30.889 -1.759 -1.967 1.00 95.81 204 SER A C 1
ATOM 1623 O O . SER A 1 204 ? -31.139 -0.599 -2.321 1.00 95.81 204 SER A O 1
ATOM 1625 N N . GLY A 1 205 ? -31.504 -2.819 -2.505 1.00 94.50 205 GLY A N 1
ATOM 1626 C CA . GLY A 1 205 ? -32.363 -2.760 -3.689 1.00 94.50 205 GLY A CA 1
ATOM 1627 C C . GLY A 1 205 ? -31.607 -2.459 -4.990 1.00 94.50 205 GLY A C 1
ATOM 1628 O O . GLY A 1 205 ? -32.241 -2.238 -6.021 1.00 94.50 205 GLY A O 1
ATOM 1629 N N . LYS A 1 206 ? -30.268 -2.423 -4.960 1.00 96.06 206 LYS A N 1
ATOM 1630 C CA . LYS A 1 206 ? -29.399 -2.137 -6.107 1.00 96.06 206 LYS A CA 1
ATOM 1631 C C . LYS A 1 206 ? -28.397 -3.270 -6.270 1.00 96.06 206 LYS A C 1
ATOM 1633 O O . LYS A 1 206 ? -27.450 -3.387 -5.496 1.00 96.06 206 LYS A O 1
ATOM 1638 N N . VAL A 1 207 ? -28.573 -4.057 -7.327 1.00 97.06 207 VAL A N 1
ATOM 1639 C CA . VAL A 1 207 ? -27.790 -5.277 -7.580 1.00 97.06 207 VAL A CA 1
ATOM 1640 C C . VAL A 1 207 ? -26.284 -5.011 -7.577 1.00 97.06 207 VAL A C 1
ATOM 1642 O O . VAL A 1 207 ? -25.527 -5.803 -7.031 1.00 97.06 207 VAL A O 1
ATOM 1645 N N . LEU A 1 208 ? -25.843 -3.883 -8.138 1.00 96.81 208 LEU A N 1
ATOM 1646 C CA . LEU A 1 208 ? -24.432 -3.508 -8.170 1.00 96.81 208 LEU A CA 1
ATOM 1647 C C . LEU A 1 208 ? -23.850 -3.298 -6.767 1.00 96.81 208 LEU A C 1
ATOM 1649 O O . LEU A 1 208 ? -22.740 -3.742 -6.504 1.00 96.81 208 LEU A O 1
ATOM 1653 N N . ILE A 1 209 ? -24.581 -2.629 -5.874 1.00 96.94 209 ILE A N 1
ATOM 1654 C CA . ILE A 1 209 ? -24.102 -2.349 -4.515 1.00 96.94 209 ILE A CA 1
ATOM 1655 C C . ILE A 1 209 ? -24.069 -3.639 -3.694 1.00 96.94 209 ILE A C 1
ATOM 1657 O O . ILE A 1 209 ? -23.077 -3.901 -3.020 1.00 96.94 209 ILE A O 1
ATOM 1661 N N . ASP A 1 210 ? -25.109 -4.467 -3.812 1.00 97.94 210 ASP A N 1
ATOM 1662 C CA . ASP A 1 210 ? -25.186 -5.757 -3.121 1.00 97.94 210 ASP A CA 1
ATOM 1663 C C . ASP A 1 210 ? -24.065 -6.701 -3.598 1.00 97.94 210 ASP A C 1
ATOM 1665 O O . ASP A 1 210 ? -23.408 -7.353 -2.789 1.00 97.94 210 ASP A O 1
ATOM 1669 N N . ALA A 1 211 ? -23.776 -6.713 -4.905 1.00 97.94 211 ALA A N 1
ATOM 1670 C CA . ALA A 1 211 ? -22.683 -7.495 -5.476 1.00 97.94 211 ALA A CA 1
ATOM 1671 C C . ALA A 1 211 ? -21.301 -7.023 -5.010 1.00 97.94 211 ALA A C 1
ATOM 1673 O O . ALA A 1 211 ? -20.463 -7.853 -4.673 1.00 97.94 211 ALA A O 1
ATOM 1674 N N . LEU A 1 212 ? -21.058 -5.708 -4.954 1.00 96.88 212 LEU A N 1
ATOM 1675 C CA . LEU A 1 212 ? -19.793 -5.159 -4.452 1.00 96.88 212 LEU A CA 1
ATOM 1676 C C . LEU A 1 212 ? -19.599 -5.437 -2.957 1.00 96.88 212 LEU A C 1
ATOM 1678 O O . LEU A 1 212 ? -18.482 -5.719 -2.529 1.00 96.88 212 LEU A O 1
ATOM 1682 N N . TYR A 1 213 ? -20.677 -5.392 -2.173 1.00 97.31 213 TYR A N 1
ATOM 1683 C CA . TYR A 1 213 ? -20.641 -5.749 -0.758 1.00 97.31 213 TYR A CA 1
ATOM 1684 C C . TYR A 1 213 ? -20.269 -7.225 -0.561 1.00 97.31 213 TYR A C 1
ATOM 1686 O O . TYR A 1 213 ? -19.332 -7.536 0.173 1.00 97.31 213 TYR A O 1
ATOM 1694 N N . ASN A 1 214 ? -20.944 -8.127 -1.280 1.00 98.19 214 ASN A N 1
ATOM 1695 C CA . ASN A 1 214 ? -20.663 -9.561 -1.217 1.00 98.19 214 ASN A CA 1
ATOM 1696 C C . ASN A 1 214 ? -19.270 -9.909 -1.752 1.00 98.19 214 ASN A C 1
ATOM 1698 O O . ASN A 1 214 ? -18.616 -10.776 -1.183 1.00 98.19 214 ASN A O 1
ATOM 1702 N N . LEU A 1 215 ? -18.790 -9.217 -2.790 1.00 97.19 215 LEU A N 1
ATOM 1703 C CA . LEU A 1 215 ? -17.413 -9.341 -3.273 1.00 97.19 215 LEU A CA 1
ATOM 1704 C C . LEU A 1 215 ? -16.402 -8.977 -2.178 1.00 97.19 215 LEU A C 1
ATOM 1706 O O . LEU A 1 215 ? -15.459 -9.728 -1.961 1.00 97.19 215 LEU A O 1
ATOM 1710 N N . GLY A 1 216 ? -16.610 -7.873 -1.454 1.00 95.81 216 GLY A N 1
ATOM 1711 C CA . GLY A 1 216 ? -15.725 -7.481 -0.352 1.00 95.81 216 GLY A CA 1
ATOM 1712 C C . GLY A 1 216 ? -15.669 -8.523 0.772 1.00 95.81 216 GLY A C 1
ATOM 1713 O O . GLY A 1 216 ? -14.591 -8.821 1.288 1.00 95.81 216 GLY A O 1
ATOM 1714 N N . LEU A 1 217 ? -16.809 -9.125 1.126 1.00 97.38 217 LEU A N 1
ATOM 1715 C CA . LEU A 1 217 ? -16.856 -10.219 2.102 1.00 97.38 217 LEU A CA 1
ATOM 1716 C C . LEU A 1 217 ? -16.194 -11.502 1.577 1.00 97.38 217 LEU A C 1
ATOM 1718 O O . LEU A 1 217 ? -15.440 -12.140 2.306 1.00 97.38 217 LEU A O 1
ATOM 1722 N N . ASP A 1 218 ? -16.427 -11.862 0.315 1.00 97.25 218 ASP A N 1
ATOM 1723 C CA . ASP A 1 218 ? -15.798 -13.018 -0.334 1.00 97.25 218 ASP A CA 1
ATOM 1724 C C . ASP A 1 218 ? -14.268 -12.877 -0.365 1.00 97.25 218 ASP A C 1
ATOM 1726 O O . ASP A 1 218 ? -13.542 -13.809 -0.017 1.00 97.25 218 ASP A O 1
ATOM 1730 N N . GLU A 1 219 ? -13.765 -11.686 -0.707 1.00 94.00 219 GLU A N 1
ATOM 1731 C CA . GLU A 1 219 ? -12.334 -11.375 -0.656 1.00 94.00 219 GLU A CA 1
ATOM 1732 C C . GLU A 1 219 ? -11.791 -11.343 0.775 1.00 94.00 219 GLU A C 1
ATOM 1734 O O . GLU A 1 219 ? -10.653 -11.754 0.996 1.00 94.00 219 GLU A O 1
ATOM 1739 N N . THR A 1 220 ? -12.599 -10.930 1.756 1.00 94.88 220 THR A N 1
ATOM 1740 C CA . THR A 1 220 ? -12.216 -10.983 3.174 1.00 94.88 220 THR A CA 1
ATOM 1741 C C . THR A 1 220 ? -11.934 -12.424 3.587 1.00 94.88 220 THR A C 1
ATOM 1743 O O . THR A 1 220 ? -10.862 -12.684 4.124 1.00 94.88 220 THR A O 1
ATOM 1746 N N . VAL A 1 221 ? -12.827 -13.372 3.264 1.00 96.00 221 VAL A N 1
ATOM 1747 C CA . VAL A 1 221 ? -12.608 -14.803 3.552 1.00 96.00 221 VAL A CA 1
ATOM 1748 C C . VAL A 1 221 ? -11.388 -15.335 2.807 1.00 96.00 221 VAL A C 1
ATOM 1750 O O . VAL A 1 221 ? -10.546 -16.007 3.393 1.00 96.00 221 VAL A O 1
ATOM 1753 N N . LYS A 1 222 ? -11.257 -14.993 1.523 1.00 93.62 222 LYS A N 1
ATOM 1754 C CA . LYS A 1 222 ? -10.138 -15.423 0.675 1.00 93.62 222 LYS A CA 1
ATOM 1755 C C . LYS A 1 222 ? -8.770 -14.931 1.162 1.00 93.62 222 LYS A C 1
ATOM 1757 O O . LYS A 1 222 ? -7.757 -15.552 0.845 1.00 93.62 222 LYS A O 1
ATOM 1762 N N . ASN A 1 223 ? -8.730 -13.806 1.870 1.00 93.88 223 ASN A N 1
ATOM 1763 C CA . ASN A 1 223 ? -7.493 -13.209 2.363 1.00 93.88 223 ASN A CA 1
ATOM 1764 C C . ASN A 1 223 ? -7.075 -13.719 3.749 1.00 93.88 223 ASN A C 1
ATOM 1766 O O . ASN A 1 223 ? -6.013 -13.316 4.223 1.00 93.88 223 ASN A O 1
ATOM 1770 N N . ILE A 1 224 ? -7.871 -14.579 4.389 1.00 94.81 224 ILE A N 1
ATOM 1771 C CA . ILE A 1 224 ? -7.496 -15.238 5.642 1.00 94.81 224 ILE A CA 1
ATOM 1772 C C . ILE A 1 224 ? -6.544 -16.394 5.321 1.00 94.81 224 ILE A C 1
ATOM 1774 O O . ILE A 1 224 ? -6.890 -17.307 4.576 1.00 94.81 224 ILE A O 1
ATOM 1778 N N . GLU A 1 225 ? -5.347 -16.342 5.892 1.00 94.00 225 GLU A N 1
ATOM 1779 C CA . GLU A 1 225 ? -4.329 -17.387 5.789 1.00 94.00 225 GLU A CA 1
ATOM 1780 C C . GLU A 1 225 ? -4.504 -18.438 6.900 1.00 94.00 225 GLU A C 1
ATOM 1782 O O . GLU A 1 225 ? -5.076 -18.164 7.960 1.00 94.00 225 GLU A O 1
ATOM 1787 N N . ASP A 1 226 ? -3.943 -19.633 6.694 1.00 93.38 226 ASP A N 1
ATOM 1788 C CA . ASP A 1 226 ? -4.018 -20.757 7.646 1.00 93.38 226 ASP A CA 1
ATOM 1789 C C . ASP A 1 226 ? -3.451 -20.419 9.037 1.00 93.38 226 ASP A C 1
ATOM 1791 O O . ASP A 1 226 ? -3.832 -21.021 10.042 1.00 93.38 226 ASP A O 1
ATOM 1795 N N . ASP A 1 227 ? -2.535 -19.449 9.113 1.00 93.25 227 ASP A N 1
ATOM 1796 C CA . ASP A 1 227 ? -1.926 -18.992 10.363 1.00 93.25 227 ASP A CA 1
ATOM 1797 C C . ASP A 1 227 ? -2.760 -17.936 11.114 1.00 93.25 227 ASP A C 1
ATOM 1799 O O . ASP A 1 227 ? -2.287 -17.361 12.100 1.00 93.25 227 ASP A O 1
ATOM 1803 N N . GLY A 1 228 ? -3.994 -17.686 10.665 1.00 95.12 228 GLY A N 1
ATOM 1804 C CA . GLY A 1 228 ? -4.922 -16.750 11.295 1.00 95.12 228 GLY A CA 1
ATOM 1805 C C . GLY A 1 228 ? -4.558 -15.286 11.061 1.00 95.12 228 GLY A C 1
ATOM 1806 O O . GLY A 1 228 ? -4.912 -14.433 11.877 1.00 95.12 228 GLY A O 1
ATOM 1807 N N . THR A 1 229 ? -3.839 -14.983 9.977 1.00 96.44 229 THR A N 1
ATOM 1808 C CA . THR A 1 229 ? -3.536 -13.609 9.562 1.00 96.44 229 THR A CA 1
ATOM 1809 C C . THR A 1 229 ? -4.247 -13.214 8.270 1.00 96.44 229 THR A C 1
ATOM 1811 O O . THR A 1 229 ? -4.694 -14.062 7.502 1.00 96.44 229 THR A O 1
ATOM 1814 N N . PHE A 1 230 ? -4.351 -11.908 8.024 1.00 95.31 230 PHE A N 1
ATOM 1815 C CA . PHE A 1 230 ? -4.749 -11.375 6.725 1.00 95.31 230 PHE A CA 1
ATOM 1816 C C . PHE A 1 230 ? -3.541 -11.189 5.813 1.00 95.31 230 PHE A C 1
ATOM 1818 O O . PHE A 1 230 ? -2.585 -10.492 6.168 1.00 95.31 230 PHE A O 1
ATOM 1825 N N . ARG A 1 231 ? -3.618 -11.742 4.604 1.00 91.94 231 ARG A N 1
ATOM 1826 C CA . ARG A 1 231 ? -2.647 -11.472 3.543 1.00 91.94 231 ARG A CA 1
ATOM 1827 C C . ARG A 1 231 ? -2.875 -10.112 2.897 1.00 91.94 231 ARG A C 1
ATOM 1829 O O . ARG A 1 231 ? -4.014 -9.691 2.709 1.00 91.94 231 ARG A O 1
ATOM 1836 N N . THR A 1 232 ? -1.792 -9.468 2.477 1.00 84.56 232 THR A N 1
ATOM 1837 C CA . THR A 1 232 ? -1.851 -8.178 1.774 1.00 84.56 232 THR A CA 1
ATOM 1838 C C . THR A 1 232 ? -2.424 -8.300 0.362 1.00 84.56 232 THR A C 1
ATOM 1840 O O . THR A 1 232 ? -3.184 -7.444 -0.084 1.00 84.56 232 THR A O 1
ATOM 1843 N N . GLY A 1 233 ? -2.091 -9.368 -0.365 1.00 79.38 233 GLY A N 1
ATOM 1844 C CA . GLY A 1 233 ? -2.671 -9.609 -1.681 1.00 79.38 233 GLY A CA 1
ATOM 1845 C C . GLY A 1 233 ? -2.173 -10.887 -2.340 1.00 79.38 233 GLY A C 1
ATOM 1846 O O . GLY A 1 233 ? -1.264 -11.552 -1.846 1.00 79.38 233 GLY A O 1
ATOM 1847 N N . LYS A 1 234 ? -2.759 -11.224 -3.496 1.00 74.25 234 LYS A N 1
ATOM 1848 C CA . LYS A 1 234 ? -2.455 -12.463 -4.233 1.00 74.25 234 LYS A CA 1
ATOM 1849 C C . LYS A 1 234 ? -0.952 -12.653 -4.477 1.00 74.25 234 LYS A C 1
ATOM 1851 O O . LYS A 1 234 ? -0.436 -13.727 -4.180 1.00 74.25 234 LYS A O 1
ATOM 1856 N N . GLU A 1 235 ? -0.290 -11.606 -4.969 1.00 70.31 235 GLU A N 1
ATOM 1857 C CA . GLU A 1 235 ? 1.133 -11.606 -5.346 1.00 70.31 235 GLU A CA 1
ATOM 1858 C C . GLU A 1 235 ? 2.069 -11.156 -4.205 1.00 70.31 235 GLU A C 1
ATOM 1860 O O . GLU A 1 235 ? 3.288 -11.223 -4.340 1.00 70.31 235 GLU A O 1
ATOM 1865 N N . TRP A 1 236 ? 1.518 -10.710 -3.070 1.00 70.88 236 TRP A N 1
ATOM 1866 C CA . TRP A 1 236 ? 2.279 -10.232 -1.911 1.00 70.88 236 TRP A CA 1
ATOM 1867 C C . TRP A 1 236 ? 1.850 -11.006 -0.665 1.00 70.88 236 TRP A C 1
ATOM 1869 O O . TRP A 1 236 ? 0.935 -10.573 0.044 1.00 70.88 236 TRP A O 1
ATOM 1879 N N . PRO A 1 237 ? 2.465 -12.177 -0.410 1.00 71.88 237 PRO A N 1
ATOM 1880 C CA . PRO A 1 237 ? 2.159 -12.952 0.781 1.00 71.88 237 PRO A CA 1
ATOM 1881 C C . PRO A 1 237 ? 2.589 -12.205 2.050 1.00 71.88 237 PRO A C 1
ATOM 1883 O O . PRO A 1 237 ? 3.506 -11.379 2.038 1.00 71.88 237 PRO A O 1
ATOM 1886 N N . GLY A 1 238 ? 1.948 -12.549 3.166 1.00 83.31 238 GLY A N 1
ATOM 1887 C CA . GLY A 1 238 ? 2.246 -11.991 4.481 1.00 83.31 238 GLY A CA 1
ATOM 1888 C C . GLY A 1 238 ? 1.465 -10.722 4.815 1.00 83.31 238 GLY A C 1
ATOM 1889 O O . GLY A 1 238 ? 0.626 -10.252 4.049 1.00 83.31 238 GLY A O 1
ATOM 1890 N N . VAL A 1 239 ? 1.750 -10.193 6.006 1.00 89.94 239 VAL A N 1
ATOM 1891 C CA . VAL A 1 239 ? 1.032 -9.063 6.602 1.00 89.94 239 VAL A CA 1
ATOM 1892 C C . VAL A 1 239 ? 1.841 -7.786 6.423 1.00 89.94 239 VAL A C 1
ATOM 1894 O O . VAL A 1 239 ? 3.018 -7.739 6.800 1.00 89.94 239 VAL A O 1
ATOM 1897 N N . TRP A 1 240 ? 1.203 -6.739 5.909 1.00 90.94 240 TRP A N 1
ATOM 1898 C CA . TRP A 1 240 ? 1.780 -5.399 5.814 1.00 90.94 240 TRP A CA 1
ATOM 1899 C C . TRP A 1 240 ? 1.109 -4.459 6.816 1.00 90.94 240 TRP A C 1
ATOM 1901 O O . TRP A 1 240 ? -0.114 -4.447 6.943 1.00 90.94 240 TRP A O 1
ATOM 1911 N N . THR A 1 241 ? 1.910 -3.680 7.546 1.00 92.94 241 THR A N 1
ATOM 1912 C CA . THR A 1 241 ? 1.496 -2.836 8.671 1.00 92.94 241 THR A CA 1
ATOM 1913 C C . THR A 1 241 ? 0.390 -1.884 8.259 1.00 92.94 241 THR A C 1
ATOM 1915 O O . THR A 1 241 ? -0.625 -1.828 8.941 1.00 92.94 241 THR A O 1
ATOM 1918 N N . ARG A 1 242 ? 0.535 -1.160 7.147 1.00 90.31 242 ARG A N 1
ATOM 1919 C CA . ARG A 1 242 ? -0.472 -0.174 6.724 1.00 90.31 242 ARG A CA 1
ATOM 1920 C C . ARG A 1 242 ? -1.736 -0.835 6.205 1.00 90.31 242 ARG A C 1
ATOM 1922 O O . ARG A 1 242 ? -2.820 -0.471 6.649 1.00 90.31 242 ARG A O 1
ATOM 1929 N N . ASP A 1 243 ? -1.590 -1.807 5.312 1.00 90.75 243 ASP A N 1
ATOM 1930 C CA . ASP A 1 243 ? -2.692 -2.524 4.674 1.00 90.75 243 ASP A CA 1
ATOM 1931 C C . ASP A 1 243 ? -3.616 -3.136 5.724 1.00 90.75 243 ASP A C 1
ATOM 1933 O O . ASP A 1 243 ? -4.824 -2.882 5.717 1.00 90.75 243 ASP A O 1
ATOM 1937 N N . VAL A 1 244 ? -3.042 -3.853 6.697 1.00 94.94 244 VAL A N 1
ATOM 1938 C CA . VAL A 1 244 ? -3.839 -4.426 7.779 1.00 94.94 244 VAL A CA 1
ATOM 1939 C C . VAL A 1 244 ? -4.404 -3.344 8.691 1.00 94.94 244 VAL A C 1
ATOM 1941 O O . VAL A 1 244 ? -5.577 -3.409 9.035 1.00 94.94 244 VAL A O 1
ATOM 1944 N N . SER A 1 245 ? -3.636 -2.307 9.037 1.00 96.50 245 SER A N 1
ATOM 1945 C CA . SER A 1 245 ? -4.109 -1.271 9.963 1.00 96.50 245 SER A CA 1
ATOM 1946 C C . SER A 1 245 ? -5.302 -0.494 9.410 1.00 96.50 245 SER A C 1
ATOM 1948 O O . SER A 1 245 ? -6.303 -0.320 10.105 1.00 96.50 245 SER A O 1
ATOM 1950 N N . TYR A 1 246 ? -5.240 -0.067 8.147 1.00 94.69 246 TYR A N 1
ATOM 1951 C CA . TYR A 1 246 ? -6.370 0.604 7.509 1.00 94.69 246 TYR A CA 1
ATOM 1952 C C . TYR A 1 246 ? -7.562 -0.334 7.346 1.00 94.69 246 TYR A C 1
ATOM 1954 O O . TYR A 1 246 ? -8.688 0.076 7.618 1.00 94.69 246 TYR A O 1
ATOM 1962 N N . SER A 1 247 ? -7.338 -1.593 6.968 1.00 95.12 247 SER A N 1
ATOM 1963 C CA . SER A 1 247 ? -8.429 -2.556 6.797 1.00 95.12 247 SER A CA 1
ATOM 1964 C C . SER A 1 247 ? -9.139 -2.859 8.120 1.00 95.12 247 SER A C 1
ATOM 1966 O O . SER A 1 247 ? -10.369 -2.856 8.163 1.00 95.12 247 SER A O 1
ATOM 1968 N N . VAL A 1 248 ? -8.382 -3.029 9.212 1.00 97.25 248 VAL A N 1
ATOM 1969 C CA . VAL A 1 248 ? -8.894 -3.180 10.585 1.00 97.25 248 VAL A CA 1
ATOM 1970 C C . VAL A 1 248 ? -9.745 -1.979 10.975 1.00 97.25 248 VAL A C 1
ATOM 1972 O O . VAL A 1 248 ? -10.888 -2.159 11.386 1.00 97.25 248 VAL A O 1
ATOM 1975 N N . PHE A 1 249 ? -9.205 -0.767 10.811 1.00 96.38 249 PHE A N 1
ATOM 1976 C CA . PHE A 1 249 ? -9.889 0.468 11.187 1.00 96.38 249 PHE A CA 1
ATOM 1977 C C . PHE A 1 249 ? -11.167 0.714 10.371 1.00 96.38 249 PHE A C 1
ATOM 1979 O O . PHE A 1 249 ? -12.162 1.183 10.914 1.00 96.38 249 PHE A O 1
ATOM 1986 N N . LEU A 1 250 ? -11.151 0.405 9.071 1.00 94.75 250 LEU A N 1
ATOM 1987 C CA . LEU A 1 250 ? -12.273 0.685 8.173 1.00 94.75 250 LEU A CA 1
ATOM 1988 C C . LEU A 1 250 ? -13.389 -0.364 8.239 1.00 94.75 250 LEU A C 1
ATOM 1990 O O . LEU A 1 250 ? -14.546 -0.009 8.025 1.00 94.75 250 LEU A O 1
ATOM 1994 N N . SER A 1 251 ? -13.074 -1.644 8.469 1.00 94.69 251 SER A N 1
ATOM 1995 C CA . SER A 1 251 ? -14.101 -2.700 8.442 1.00 94.69 251 SER A CA 1
ATOM 1996 C C . SER A 1 251 ? -13.738 -3.989 9.179 1.00 94.69 251 SER A C 1
ATOM 1998 O O . SER A 1 251 ? -14.573 -4.521 9.914 1.00 94.69 251 SER A O 1
ATOM 2000 N N . LEU A 1 252 ? -12.514 -4.503 9.013 1.00 96.81 252 LEU A N 1
ATOM 2001 C CA . LEU A 1 252 ? -12.165 -5.856 9.454 1.00 96.81 252 LEU A CA 1
ATOM 2002 C C . LEU A 1 252 ? -12.218 -6.013 10.971 1.00 96.81 252 LEU A C 1
ATOM 2004 O O . LEU A 1 252 ? -12.515 -7.106 11.441 1.00 96.81 252 LEU A O 1
ATOM 2008 N N . GLY A 1 253 ? -12.013 -4.940 11.742 1.00 96.94 253 GLY A N 1
ATOM 2009 C CA . GLY A 1 253 ? -12.099 -5.013 13.199 1.00 96.94 253 GLY A CA 1
ATOM 2010 C C . GLY A 1 253 ? -13.474 -5.456 13.705 1.00 96.94 253 GLY A C 1
ATOM 2011 O O . GLY A 1 253 ? -13.555 -6.134 14.725 1.00 96.94 253 GLY A O 1
ATOM 2012 N N . ILE A 1 254 ? -14.543 -5.123 12.974 1.00 95.69 254 ILE A N 1
ATOM 2013 C CA . ILE A 1 254 ? -15.916 -5.537 13.300 1.00 95.69 254 ILE A CA 1
ATOM 2014 C C . ILE A 1 254 ? -16.189 -6.958 12.792 1.00 95.69 254 ILE A C 1
ATOM 2016 O O . ILE A 1 254 ? -16.920 -7.711 13.429 1.00 95.69 254 ILE A O 1
ATOM 2020 N N . LEU A 1 255 ? -15.624 -7.320 11.637 1.00 96.50 255 LEU A N 1
ATOM 2021 C CA . LEU A 1 255 ? -15.919 -8.586 10.963 1.00 96.50 255 LEU A CA 1
ATOM 2022 C C . LEU A 1 255 ? -15.123 -9.767 11.535 1.00 96.50 255 LEU A C 1
ATOM 2024 O O . LEU A 1 255 ? -15.661 -10.865 11.638 1.00 96.50 255 LEU A O 1
ATOM 2028 N N . GLU A 1 256 ? -13.853 -9.550 11.883 1.00 97.56 256 GLU A N 1
ATOM 2029 C CA . GLU A 1 256 ? -12.888 -10.592 12.258 1.00 97.56 256 GLU A CA 1
ATOM 2030 C C . GLU A 1 256 ? -11.894 -10.102 13.335 1.00 97.56 256 GLU A C 1
ATOM 2032 O O . GLU A 1 256 ? -10.682 -10.027 13.087 1.00 97.56 256 GLU A O 1
ATOM 2037 N N . PRO A 1 257 ? -12.358 -9.746 14.548 1.00 97.69 257 PRO A N 1
ATOM 2038 C CA . PRO A 1 257 ? -11.515 -9.116 15.568 1.00 97.69 257 PRO A CA 1
ATOM 2039 C C . PRO A 1 257 ? -10.295 -9.958 15.978 1.00 97.69 257 PRO A C 1
ATOM 2041 O O . PRO A 1 257 ? -9.208 -9.411 16.158 1.00 97.69 257 PRO A O 1
ATOM 2044 N N . GLU A 1 258 ? -10.421 -11.283 16.080 1.00 97.75 258 GLU A N 1
ATOM 2045 C CA . GLU A 1 258 ? -9.311 -12.156 16.505 1.00 97.75 258 GLU A CA 1
ATOM 2046 C C . GLU A 1 258 ? -8.233 -12.334 15.421 1.00 97.75 258 GLU A C 1
ATOM 2048 O O . GLU A 1 258 ? -7.032 -12.316 15.714 1.00 97.75 258 GLU A O 1
ATOM 2053 N N . ILE A 1 259 ? -8.637 -12.414 14.149 1.00 98.06 259 ILE A N 1
ATOM 2054 C CA . ILE A 1 259 ? -7.704 -12.432 13.008 1.00 98.06 259 ILE A CA 1
ATOM 2055 C C . ILE A 1 259 ? -6.996 -11.076 12.910 1.00 98.06 259 ILE A C 1
ATOM 2057 O O . ILE A 1 259 ? -5.786 -11.008 12.676 1.00 98.06 259 ILE A O 1
ATOM 2061 N N . CYS A 1 260 ? -7.716 -9.981 13.172 1.00 98.44 260 CYS A N 1
ATOM 2062 C CA . CYS A 1 260 ? -7.143 -8.641 13.241 1.00 98.44 260 CYS A CA 1
ATOM 2063 C C . CYS A 1 260 ? -6.071 -8.526 14.337 1.00 98.44 260 CYS A C 1
ATOM 2065 O O . CYS A 1 260 ? -4.972 -8.045 14.051 1.00 98.44 260 CYS A O 1
ATOM 2067 N N . LYS A 1 261 ? -6.336 -9.009 15.562 1.00 98.56 261 LYS A N 1
ATOM 2068 C CA . LYS A 1 261 ? -5.342 -9.038 16.654 1.00 98.56 261 LYS A CA 1
ATOM 2069 C C . LYS A 1 261 ? -4.101 -9.840 16.259 1.00 98.56 261 LYS A C 1
ATOM 2071 O O . LYS A 1 261 ? -2.984 -9.335 16.380 1.00 98.56 261 LYS A O 1
ATOM 2076 N N . THR A 1 262 ? -4.284 -11.048 15.722 1.00 98.31 262 THR A N 1
ATOM 2077 C CA . THR A 1 262 ? -3.179 -11.914 15.270 1.00 98.31 262 THR A CA 1
ATOM 2078 C C . THR A 1 262 ? -2.338 -11.233 14.188 1.00 98.31 262 THR A C 1
ATOM 2080 O O . THR A 1 262 ? -1.106 -11.201 14.269 1.00 98.31 262 THR A O 1
ATOM 2083 N N . SER A 1 263 ? -2.994 -10.607 13.209 1.00 98.12 263 SER A N 1
ATOM 2084 C CA . SER A 1 263 ? -2.322 -9.904 12.114 1.00 98.12 263 SER A CA 1
ATOM 2085 C C . SER A 1 263 ? -1.551 -8.675 12.599 1.00 98.12 263 SER A C 1
ATOM 2087 O O . SER A 1 263 ? -0.395 -8.485 12.226 1.00 98.12 263 SER A O 1
ATOM 2089 N N . LEU A 1 264 ? -2.136 -7.863 13.485 1.00 98.50 264 LEU A N 1
ATOM 2090 C CA . LEU A 1 264 ? -1.442 -6.722 14.085 1.00 98.50 264 LEU A CA 1
ATOM 2091 C C . LEU A 1 264 ? -0.219 -7.177 14.887 1.00 98.50 264 LEU A C 1
ATOM 2093 O O . LEU A 1 264 ? 0.849 -6.578 14.757 1.00 98.50 264 LEU A O 1
ATOM 2097 N N . MET A 1 265 ? -0.327 -8.260 15.659 1.00 98.44 265 MET A N 1
ATOM 2098 C CA . MET A 1 265 ? 0.801 -8.793 16.429 1.00 98.44 265 MET A CA 1
ATOM 2099 C C . MET A 1 265 ? 1.918 -9.362 15.547 1.00 98.44 265 MET A C 1
ATOM 2101 O O . MET A 1 265 ? 3.085 -9.286 15.932 1.00 98.44 265 MET A O 1
ATOM 2105 N N . ARG A 1 266 ? 1.616 -9.825 14.324 1.00 97.44 266 ARG A N 1
ATOM 2106 C CA . ARG A 1 266 ? 2.646 -10.178 13.327 1.00 97.44 266 ARG A CA 1
ATOM 2107 C C . ARG A 1 266 ? 3.526 -8.981 12.946 1.00 97.44 266 ARG A C 1
ATOM 2109 O O . ARG A 1 266 ? 4.658 -9.169 12.505 1.00 97.44 266 ARG A O 1
ATOM 2116 N N . LYS A 1 267 ? 3.035 -7.753 13.144 1.00 96.94 267 LYS A N 1
ATOM 2117 C CA . LYS A 1 267 ? 3.756 -6.496 12.889 1.00 96.94 267 LYS A CA 1
ATOM 2118 C C . LYS A 1 267 ? 4.396 -5.901 14.140 1.00 96.94 267 LYS A C 1
ATOM 2120 O O . LYS A 1 267 ? 4.705 -4.711 14.178 1.00 96.94 267 LYS A O 1
ATOM 2125 N N . VAL A 1 268 ? 4.654 -6.731 15.147 1.00 98.00 268 VAL A N 1
ATOM 2126 C CA . VAL A 1 268 ? 5.376 -6.347 16.357 1.00 98.00 268 VAL A CA 1
ATOM 2127 C C . VAL A 1 268 ? 6.657 -7.164 16.469 1.00 98.00 268 VAL A C 1
ATOM 2129 O O . VAL A 1 268 ? 6.647 -8.388 16.402 1.00 98.00 268 VAL A O 1
ATOM 2132 N N . SER A 1 269 ? 7.783 -6.486 16.681 1.00 96.38 269 SER A N 1
ATOM 2133 C CA . SER A 1 269 ? 9.072 -7.123 16.954 1.00 96.38 269 SER A CA 1
ATOM 2134 C C . SER A 1 269 ? 9.819 -6.365 18.042 1.00 96.38 269 SER A C 1
ATOM 2136 O O . SER A 1 269 ? 9.880 -5.133 18.045 1.00 96.38 269 SER A O 1
ATOM 2138 N N . ASN A 1 270 ? 10.387 -7.097 19.005 1.00 95.25 270 ASN A N 1
ATOM 2139 C CA . ASN A 1 270 ? 11.073 -6.524 20.168 1.00 95.25 270 ASN A CA 1
ATOM 2140 C C . ASN A 1 270 ? 10.218 -5.486 20.927 1.00 95.25 270 ASN A C 1
ATOM 2142 O O . ASN A 1 270 ? 10.734 -4.467 21.403 1.00 95.25 270 ASN A O 1
ATOM 2146 N N . GLY A 1 271 ? 8.904 -5.725 21.014 1.00 97.06 271 GLY A N 1
ATOM 2147 C CA . GLY A 1 271 ? 7.934 -4.831 21.653 1.00 97.06 271 GLY A CA 1
ATOM 2148 C C . GLY A 1 271 ? 7.734 -3.495 20.931 1.00 97.06 271 GLY A C 1
ATOM 2149 O O . GLY A 1 271 ? 7.353 -2.524 21.568 1.00 97.06 271 GLY A O 1
ATOM 2150 N N . ARG A 1 272 ? 8.059 -3.406 19.638 1.00 97.62 272 ARG A N 1
ATOM 2151 C CA . ARG A 1 272 ? 7.842 -2.215 18.807 1.00 97.62 272 ARG A CA 1
ATOM 2152 C C . ARG A 1 272 ? 7.108 -2.588 17.535 1.00 97.62 272 ARG A C 1
ATOM 2154 O O . ARG A 1 272 ? 7.295 -3.684 17.013 1.00 97.62 272 ARG A O 1
ATOM 2161 N N . ILE A 1 273 ? 6.339 -1.645 17.016 1.00 98.50 273 ILE A N 1
ATOM 2162 C CA . ILE A 1 273 ? 5.678 -1.778 15.722 1.00 98.50 273 ILE A CA 1
ATOM 2163 C C . ILE A 1 273 ? 6.754 -1.758 14.627 1.00 98.50 273 ILE A C 1
ATOM 2165 O O . ILE A 1 273 ? 7.657 -0.913 14.650 1.00 98.50 273 ILE A O 1
ATOM 2169 N N . ILE A 1 274 ? 6.687 -2.683 13.673 1.00 94.25 274 ILE A N 1
ATOM 2170 C CA . ILE A 1 274 ? 7.577 -2.703 12.505 1.00 94.25 274 ILE A CA 1
ATOM 2171 C C . ILE A 1 274 ? 6.931 -1.974 11.324 1.00 94.25 274 ILE A C 1
ATOM 2173 O O . ILE A 1 274 ? 5.710 -1.875 11.223 1.00 94.25 274 ILE A O 1
ATOM 2177 N N . GLN A 1 275 ? 7.766 -1.466 10.429 1.00 90.56 275 GLN A N 1
ATOM 2178 C CA . GLN A 1 275 ? 7.360 -0.759 9.219 1.00 90.56 275 GLN A CA 1
ATOM 2179 C C . GLN A 1 275 ? 7.812 -1.574 8.011 1.00 90.56 275 GLN A C 1
ATOM 2181 O O . GLN A 1 275 ? 8.971 -1.989 7.967 1.00 90.56 275 GLN A O 1
ATOM 2186 N N . ASP A 1 276 ? 6.916 -1.782 7.053 1.00 86.44 276 ASP A N 1
ATOM 2187 C CA . ASP A 1 276 ? 7.261 -2.369 5.757 1.00 86.44 276 ASP A CA 1
ATOM 2188 C C . ASP A 1 276 ? 7.905 -1.333 4.838 1.00 86.44 276 ASP A C 1
ATOM 2190 O O . ASP A 1 276 ? 7.704 -0.130 5.006 1.00 86.44 276 ASP A O 1
ATOM 2194 N N . THR A 1 277 ? 8.685 -1.814 3.873 1.00 75.94 277 THR A N 1
ATOM 2195 C CA . THR A 1 277 ? 9.400 -0.968 2.917 1.00 75.94 277 THR A CA 1
ATOM 2196 C C . THR A 1 277 ? 8.437 -0.144 2.069 1.00 75.94 277 THR A C 1
ATOM 2198 O O . THR A 1 277 ? 7.528 -0.691 1.443 1.00 75.94 277 THR A O 1
ATOM 2201 N N . GLY A 1 278 ? 8.698 1.156 2.024 1.00 74.81 278 GLY A N 1
ATOM 2202 C CA . GLY A 1 278 ? 8.131 2.099 1.083 1.00 74.81 278 GLY A CA 1
ATOM 2203 C C . GLY A 1 278 ? 9.123 2.612 0.051 1.00 74.81 278 GLY A C 1
ATOM 2204 O O . GLY A 1 278 ? 10.207 2.056 -0.139 1.00 74.81 278 GLY A O 1
ATOM 2205 N N . THR A 1 279 ? 8.758 3.704 -0.610 1.00 74.19 279 THR A N 1
ATOM 2206 C CA . THR A 1 279 ? 9.513 4.348 -1.689 1.00 74.19 279 THR A CA 1
ATOM 2207 C C . THR A 1 279 ? 10.915 4.725 -1.227 1.00 74.19 279 THR A C 1
ATOM 2209 O O . THR A 1 279 ? 11.878 4.537 -1.969 1.00 74.19 279 THR A O 1
ATOM 2212 N N . GLY A 1 280 ? 11.041 5.251 -0.006 1.00 71.69 280 GLY A N 1
ATOM 2213 C CA . GLY A 1 280 ? 12.328 5.641 0.565 1.00 71.69 280 GLY A CA 1
ATOM 2214 C C . GLY A 1 280 ? 13.052 4.545 1.354 1.00 71.69 280 GLY A C 1
ATOM 2215 O O . GLY A 1 280 ? 14.182 4.773 1.789 1.00 71.69 280 GLY A O 1
ATOM 2216 N N . GLY A 1 281 ? 12.445 3.373 1.551 1.00 79.69 281 GLY A N 1
ATOM 2217 C CA . GLY A 1 281 ? 12.927 2.332 2.463 1.00 79.69 281 GLY A CA 1
ATOM 2218 C C . GLY A 1 281 ? 11.919 2.037 3.575 1.00 79.69 281 GLY A C 1
ATOM 2219 O O . GLY A 1 281 ? 10.762 2.396 3.461 1.00 79.69 281 GLY A O 1
ATOM 2220 N N . ALA A 1 282 ? 12.332 1.360 4.645 1.00 87.00 282 ALA A N 1
ATOM 2221 C CA . ALA A 1 282 ? 11.493 1.152 5.832 1.00 87.00 282 ALA A CA 1
ATOM 2222 C C . ALA A 1 282 ? 11.757 2.242 6.895 1.00 87.00 282 ALA A C 1
ATOM 2224 O O . ALA A 1 282 ? 12.402 3.259 6.626 1.00 87.00 282 ALA A O 1
ATOM 2225 N N . TRP A 1 283 ? 11.299 2.034 8.133 1.00 93.12 283 TRP A N 1
ATOM 2226 C CA . TRP A 1 283 ? 11.622 2.927 9.254 1.00 93.12 283 TRP A CA 1
ATOM 2227 C C . TRP A 1 283 ? 13.148 3.088 9.418 1.00 93.12 283 TRP A C 1
ATOM 2229 O O . TRP A 1 283 ? 13.855 2.077 9.431 1.00 93.12 283 TRP A O 1
ATOM 2239 N N . PRO A 1 284 ? 13.679 4.318 9.579 1.00 94.06 284 PRO A N 1
ATOM 2240 C CA . PRO A 1 284 ? 12.958 5.556 9.898 1.00 94.06 284 PRO A CA 1
ATOM 2241 C C . PRO A 1 284 ? 12.530 6.416 8.699 1.00 94.06 284 PRO A C 1
ATOM 2243 O O . PRO A 1 284 ? 11.982 7.490 8.924 1.00 94.06 284 PRO A O 1
ATOM 2246 N N . VAL A 1 285 ? 12.773 5.989 7.455 1.00 91.81 285 VAL A N 1
ATOM 2247 C CA . VAL A 1 285 ? 12.397 6.766 6.258 1.00 91.81 285 VAL A CA 1
ATOM 2248 C C . VAL A 1 285 ? 10.879 6.807 6.100 1.00 91.81 285 VAL A C 1
ATOM 2250 O O . VAL A 1 285 ? 10.302 7.882 5.957 1.00 91.81 285 VAL A O 1
ATOM 2253 N N . SER A 1 286 ? 10.223 5.657 6.238 1.00 91.00 286 SER A N 1
ATOM 2254 C CA . SER A 1 286 ? 8.776 5.578 6.446 1.00 91.00 286 SER A CA 1
ATOM 2255 C C . SER A 1 286 ? 8.473 5.554 7.939 1.00 91.00 286 SER A C 1
ATOM 2257 O O . SER A 1 286 ? 9.020 4.743 8.692 1.00 91.00 286 SER A O 1
ATOM 2259 N N . SER A 1 287 ? 7.590 6.437 8.387 1.00 94.75 287 SER A N 1
ATOM 2260 C CA . SER A 1 287 ? 7.280 6.620 9.811 1.00 94.75 287 SER A CA 1
ATOM 2261 C C . SER A 1 287 ? 5.804 6.429 10.158 1.00 94.75 287 SER A C 1
ATOM 2263 O O . SER A 1 287 ? 5.415 6.518 11.323 1.00 94.75 287 SER A O 1
ATOM 2265 N N . ASP A 1 288 ? 4.975 6.080 9.178 1.00 92.62 288 ASP A N 1
ATOM 2266 C CA . ASP A 1 288 ? 3.530 5.941 9.333 1.00 92.62 288 ASP A CA 1
ATOM 2267 C C . ASP A 1 288 ? 3.075 4.581 9.897 1.00 92.62 288 ASP A C 1
ATOM 2269 O O . ASP A 1 288 ? 1.874 4.299 9.952 1.00 92.62 288 ASP A O 1
ATOM 2273 N N . ARG A 1 289 ? 3.996 3.769 10.439 1.00 95.19 289 ARG A N 1
ATOM 2274 C CA . ARG A 1 289 ? 3.697 2.573 11.256 1.00 95.19 289 ARG A CA 1
ATOM 2275 C C . ARG A 1 289 ? 2.754 2.874 12.412 1.00 95.19 289 ARG A C 1
ATOM 2277 O O . ARG A 1 289 ? 2.118 1.974 12.942 1.00 95.19 289 ARG A O 1
ATOM 2284 N N . THR A 1 290 ? 2.650 4.139 12.808 1.00 97.31 290 THR A N 1
ATOM 2285 C CA . THR A 1 290 ? 1.707 4.622 13.817 1.00 97.31 290 THR A CA 1
ATOM 2286 C C . THR A 1 290 ? 0.238 4.454 13.408 1.00 97.31 290 THR A C 1
ATOM 2288 O O . THR A 1 290 ? -0.624 4.460 14.282 1.00 97.31 290 THR A O 1
ATOM 2291 N N . THR A 1 291 ? -0.068 4.174 12.135 1.00 96.81 291 THR A N 1
ATOM 2292 C CA . THR A 1 291 ? -1.396 3.687 11.701 1.00 96.81 291 THR A CA 1
ATOM 2293 C C . THR A 1 291 ? -1.825 2.415 12.442 1.00 96.81 291 THR A C 1
ATOM 2295 O O . THR A 1 291 ? -3.003 2.267 12.766 1.00 96.81 291 THR A O 1
ATOM 2298 N N . TRP A 1 292 ? -0.872 1.558 12.821 1.00 98.62 292 TRP A N 1
ATOM 2299 C CA . TRP A 1 292 ? -1.101 0.386 13.673 1.00 98.62 292 TRP A CA 1
ATOM 2300 C C . TRP A 1 292 ? -1.735 0.749 15.014 1.00 98.62 292 TRP A C 1
ATOM 2302 O O . TRP A 1 292 ? -2.591 0.025 15.508 1.00 98.62 292 TRP A O 1
ATOM 2312 N N . ILE A 1 293 ? -1.365 1.898 15.588 1.00 98.81 293 ILE A N 1
ATOM 2313 C CA . ILE A 1 293 ? -1.885 2.379 16.877 1.00 98.81 293 ILE A CA 1
ATOM 2314 C C . ILE A 1 293 ? -3.377 2.700 16.753 1.00 98.81 293 ILE A C 1
ATOM 2316 O O . ILE A 1 293 ? -4.161 2.351 17.634 1.00 98.81 293 ILE A O 1
ATOM 2320 N N . ILE A 1 294 ? -3.771 3.320 15.636 1.00 98.50 294 ILE A N 1
ATOM 2321 C CA . ILE A 1 294 ? -5.169 3.642 15.332 1.00 98.50 294 ILE A CA 1
ATOM 2322 C C . ILE A 1 294 ? -5.990 2.352 15.238 1.00 98.50 294 ILE A C 1
ATOM 2324 O O . ILE A 1 294 ? -7.018 2.233 15.898 1.00 98.50 294 ILE A O 1
ATOM 2328 N N . ALA A 1 295 ? -5.501 1.368 14.483 1.00 98.56 295 ALA A N 1
ATOM 2329 C CA . ALA A 1 295 ? -6.154 0.072 14.320 1.00 98.56 295 ALA A CA 1
ATOM 2330 C C . ALA A 1 295 ? -6.264 -0.715 15.636 1.00 98.56 295 ALA A C 1
ATOM 2332 O O . ALA A 1 295 ? -7.329 -1.224 15.980 1.00 98.56 295 ALA A O 1
ATOM 2333 N N . ALA A 1 296 ? -5.169 -0.790 16.394 1.00 98.81 296 ALA A N 1
ATOM 2334 C CA . ALA A 1 296 ? -5.102 -1.519 17.653 1.00 98.81 296 ALA A CA 1
ATOM 2335 C C . ALA A 1 296 ? -6.066 -0.948 18.702 1.00 98.81 296 ALA A C 1
ATOM 2337 O O . ALA A 1 296 ? -6.746 -1.710 19.390 1.00 98.81 296 ALA A O 1
ATOM 2338 N N . TYR A 1 297 ? -6.160 0.379 18.803 1.00 98.75 297 TYR A N 1
ATOM 2339 C CA . TYR A 1 297 ? -7.107 1.023 19.708 1.00 98.75 297 TYR A CA 1
ATOM 2340 C C . TYR A 1 297 ? -8.554 0.920 19.215 1.00 98.75 297 TYR A C 1
ATOM 2342 O O . TYR A 1 297 ? -9.461 0.759 20.028 1.00 98.75 297 TYR A O 1
ATOM 2350 N N . GLU A 1 298 ? -8.792 0.950 17.900 1.00 98.50 298 GLU A N 1
ATOM 2351 C CA . GLU A 1 298 ? -10.129 0.699 17.351 1.00 98.50 298 GLU A CA 1
ATOM 2352 C C . GLU A 1 298 ? -10.634 -0.699 17.716 1.00 98.50 298 GLU A C 1
ATOM 2354 O O . GLU A 1 298 ? -11.770 -0.829 18.161 1.00 98.50 298 GLU A O 1
ATOM 2359 N N . LEU A 1 299 ? -9.779 -1.726 17.636 1.00 98.38 299 LEU A N 1
ATOM 2360 C CA . LEU A 1 299 ? -10.134 -3.071 18.098 1.00 98.38 299 LEU A CA 1
ATOM 2361 C C . LEU A 1 299 ? -10.533 -3.087 19.570 1.00 98.38 299 LEU A C 1
ATOM 2363 O O . LEU A 1 299 ? -11.553 -3.682 19.894 1.00 98.38 299 LEU A O 1
ATOM 2367 N N . TYR A 1 300 ? -9.784 -2.406 20.442 1.00 98.50 300 TYR A N 1
ATOM 2368 C CA . TYR A 1 300 ? -10.174 -2.273 21.847 1.00 98.50 300 TYR A CA 1
ATOM 2369 C C . TYR A 1 300 ? -11.560 -1.630 21.989 1.00 98.50 300 TYR A C 1
ATOM 2371 O O . TYR A 1 300 ? -12.393 -2.143 22.728 1.00 98.50 300 TYR A O 1
ATOM 2379 N N . LYS A 1 301 ? -11.850 -0.551 21.252 1.00 98.19 301 LYS A N 1
ATOM 2380 C CA . LYS A 1 301 ? -13.174 0.091 21.301 1.00 98.19 301 LYS A CA 1
ATOM 2381 C C . LYS A 1 301 ? -14.298 -0.815 20.791 1.00 98.19 301 LYS A C 1
ATOM 2383 O O . LYS A 1 301 ? -15.410 -0.728 21.301 1.00 98.19 301 LYS A O 1
ATOM 2388 N N . ILE A 1 302 ? -14.024 -1.654 19.792 1.00 97.88 302 ILE A N 1
ATOM 2389 C CA . ILE A 1 302 ? -14.996 -2.597 19.225 1.00 97.88 302 ILE A CA 1
ATOM 2390 C C . ILE A 1 302 ? -15.279 -3.744 20.200 1.00 97.88 302 ILE A C 1
ATOM 2392 O O . ILE A 1 302 ? -16.434 -4.125 20.379 1.00 97.88 302 I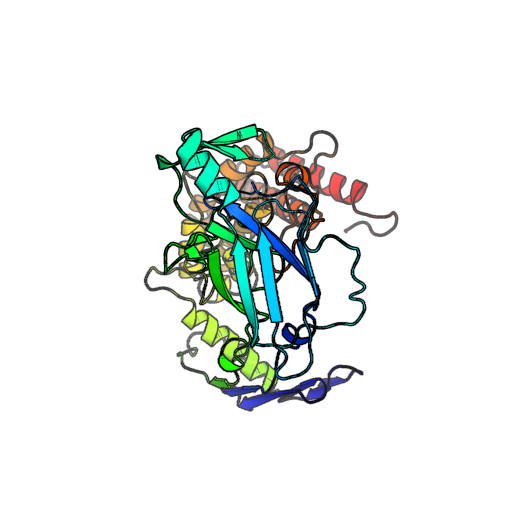LE A O 1
ATOM 2396 N N . THR A 1 303 ? -14.240 -4.311 20.814 1.00 97.88 303 THR A N 1
ATOM 2397 C CA . THR A 1 303 ? -14.358 -5.538 21.615 1.00 97.88 303 THR A CA 1
ATOM 2398 C C . THR A 1 303 ? -14.556 -5.285 23.107 1.00 97.88 303 THR A C 1
ATOM 2400 O O . THR A 1 303 ? -15.072 -6.159 23.799 1.00 97.88 303 THR A O 1
ATOM 2403 N N . GLY A 1 304 ? -14.126 -4.129 23.619 1.00 97.69 304 GLY A N 1
ATOM 2404 C CA . GLY A 1 304 ? -14.018 -3.861 25.056 1.00 97.69 304 GLY A CA 1
ATOM 2405 C C . GLY A 1 304 ? -12.975 -4.734 25.766 1.00 97.69 304 GLY A C 1
ATOM 2406 O O . GLY A 1 304 ? -13.066 -4.936 26.973 1.00 97.69 304 GLY A O 1
ATOM 2407 N N . ASP A 1 305 ? -12.023 -5.310 25.025 1.00 98.06 305 ASP A N 1
ATOM 2408 C CA . ASP A 1 305 ? -11.056 -6.276 25.552 1.00 98.06 305 ASP A CA 1
ATOM 2409 C C . ASP A 1 305 ? -9.912 -5.585 26.316 1.00 98.06 305 ASP A C 1
ATOM 2411 O O . ASP A 1 305 ? -8.962 -5.056 25.732 1.00 98.06 305 ASP A O 1
ATOM 2415 N N . GLU A 1 306 ? -9.999 -5.611 27.644 1.00 98.06 306 GLU A N 1
ATOM 2416 C CA . GLU A 1 306 ? -8.985 -5.057 28.548 1.00 98.06 306 GLU A CA 1
ATOM 2417 C C . GLU A 1 306 ? -7.622 -5.761 28.445 1.00 98.06 306 GLU A C 1
ATOM 2419 O O . GLU A 1 306 ? -6.581 -5.118 28.607 1.00 98.06 306 GLU A O 1
ATOM 2424 N N . ASP A 1 307 ? -7.585 -7.062 28.145 1.00 98.44 307 ASP A N 1
ATOM 2425 C CA . ASP A 1 307 ? -6.326 -7.797 27.981 1.00 98.44 307 ASP A CA 1
ATOM 2426 C C . ASP A 1 307 ? -5.615 -7.369 26.695 1.00 98.44 307 ASP A C 1
ATOM 2428 O O . ASP A 1 307 ? -4.388 -7.196 26.672 1.00 98.44 307 ASP A O 1
ATOM 2432 N N . TRP A 1 308 ? -6.385 -7.094 25.640 1.00 98.62 308 TRP A N 1
ATOM 2433 C CA . TRP A 1 308 ? -5.862 -6.456 24.438 1.00 98.62 308 TRP A CA 1
ATOM 2434 C C . TRP A 1 308 ? -5.304 -5.061 24.741 1.00 98.62 308 TRP A C 1
ATOM 2436 O O . TRP A 1 308 ? -4.176 -4.764 24.345 1.00 98.62 308 TRP A O 1
ATOM 2446 N N . LEU A 1 309 ? -6.019 -4.231 25.512 1.00 98.62 309 LEU A N 1
ATOM 2447 C CA . LEU A 1 309 ? -5.529 -2.907 25.915 1.00 98.62 309 LEU A CA 1
ATOM 2448 C C . LEU A 1 309 ? -4.196 -2.995 26.679 1.00 98.62 309 LEU A C 1
ATOM 2450 O O . LEU A 1 309 ? -3.248 -2.261 26.381 1.00 98.62 309 LEU A O 1
ATOM 2454 N N . ASN A 1 310 ? -4.099 -3.930 27.630 1.00 98.38 310 ASN A N 1
ATOM 2455 C CA . ASN A 1 310 ? -2.877 -4.194 28.393 1.00 98.38 310 ASN A CA 1
ATOM 2456 C C . ASN A 1 310 ? -1.724 -4.674 27.496 1.00 98.38 310 ASN A C 1
ATOM 2458 O O . ASN A 1 310 ? -0.568 -4.333 27.749 1.00 98.38 310 ASN A O 1
ATOM 2462 N N . THR A 1 311 ? -2.032 -5.426 26.437 1.00 98.69 311 THR A N 1
ATOM 2463 C CA . THR A 1 311 ? -1.050 -5.915 25.459 1.00 98.69 311 THR A CA 1
ATOM 2464 C C . THR A 1 311 ? -0.492 -4.780 24.602 1.00 98.69 311 THR A C 1
ATOM 2466 O O . THR A 1 311 ? 0.725 -4.662 24.441 1.00 98.69 311 THR A O 1
ATOM 2469 N N . ILE A 1 312 ? -1.358 -3.924 24.053 1.00 98.69 312 ILE A N 1
ATOM 2470 C CA . ILE A 1 312 ? -0.946 -2.899 23.084 1.00 98.69 312 ILE A CA 1
ATOM 2471 C C . ILE A 1 312 ? -0.264 -1.702 23.747 1.00 98.69 312 ILE A C 1
ATOM 2473 O O . ILE A 1 312 ? 0.637 -1.117 23.150 1.00 98.69 312 ILE A O 1
ATOM 2477 N N . TYR A 1 313 ? -0.634 -1.355 24.984 1.00 98.75 313 TYR A N 1
ATOM 2478 C CA . TYR A 1 313 ? -0.112 -0.179 25.686 1.00 98.75 313 TYR A CA 1
ATOM 2479 C C . TYR A 1 313 ? 1.430 -0.078 25.705 1.00 98.75 313 TYR A C 1
ATOM 2481 O O . TYR A 1 313 ? 1.958 0.911 25.186 1.00 98.75 313 TYR A O 1
ATOM 2489 N N . PRO A 1 314 ? 2.191 -1.079 26.199 1.00 98.62 314 PRO A N 1
ATOM 2490 C CA . PRO A 1 314 ? 3.654 -1.003 26.213 1.00 98.62 314 PRO A CA 1
ATOM 2491 C C . PRO A 1 314 ? 4.281 -1.018 24.807 1.00 98.62 314 PRO A C 1
ATOM 2493 O O . PRO A 1 314 ? 5.374 -0.481 24.615 1.00 98.62 314 PRO A O 1
ATOM 2496 N N . ILE A 1 315 ? 3.610 -1.610 23.812 1.00 98.88 315 ILE A N 1
ATOM 2497 C CA . ILE A 1 315 ? 4.081 -1.645 22.417 1.00 98.88 315 ILE A CA 1
ATOM 2498 C C . ILE A 1 315 ? 3.971 -0.254 21.785 1.00 98.88 315 ILE A C 1
ATOM 2500 O O . ILE A 1 315 ? 4.920 0.224 21.148 1.00 98.88 315 ILE A O 1
ATOM 2504 N N . ILE A 1 316 ? 2.823 0.400 21.980 1.00 98.81 316 ILE A N 1
ATOM 2505 C CA . ILE A 1 316 ? 2.548 1.763 21.518 1.00 98.81 316 ILE A CA 1
ATOM 2506 C C . ILE A 1 316 ? 3.543 2.722 22.170 1.00 98.81 316 ILE A C 1
ATOM 2508 O O . ILE A 1 316 ? 4.245 3.446 21.462 1.00 98.81 316 ILE A O 1
ATOM 2512 N N . GLU A 1 317 ? 3.671 2.664 23.499 1.00 98.56 317 GLU A N 1
ATOM 2513 C CA . GLU A 1 317 ? 4.585 3.516 24.259 1.00 98.56 317 GLU A CA 1
ATOM 2514 C C . GLU A 1 317 ? 6.017 3.406 23.737 1.00 98.56 317 GLU A C 1
ATOM 2516 O O . GLU A 1 317 ? 6.635 4.404 23.360 1.00 98.56 317 GLU A O 1
ATOM 2521 N N . LYS A 1 318 ? 6.546 2.182 23.650 1.00 98.69 318 LYS A N 1
ATOM 2522 C CA . LYS A 1 318 ? 7.925 1.955 23.213 1.00 98.69 318 LYS A CA 1
ATOM 2523 C C . LYS A 1 318 ? 8.161 2.431 21.780 1.00 98.69 318 LYS A C 1
ATOM 2525 O O . LYS A 1 318 ? 9.247 2.932 21.476 1.00 98.69 318 LYS A O 1
ATOM 2530 N N . SER A 1 319 ? 7.172 2.282 20.901 1.00 98.69 319 SER A N 1
ATOM 2531 C CA . SER A 1 319 ? 7.262 2.724 19.505 1.00 98.69 319 SER A CA 1
ATOM 2532 C C . SER A 1 319 ? 7.291 4.250 19.409 1.00 98.69 319 SER A C 1
ATOM 2534 O O . SER A 1 319 ? 8.233 4.795 18.837 1.00 98.69 319 SER A O 1
ATOM 2536 N N . LEU A 1 320 ? 6.350 4.940 20.062 1.00 98.62 320 LEU A N 1
ATOM 2537 C CA . LEU A 1 320 ? 6.280 6.405 20.063 1.00 98.62 320 LEU A CA 1
ATOM 2538 C C . LEU A 1 320 ? 7.506 7.042 20.732 1.00 98.62 320 LEU A C 1
ATOM 2540 O O . LEU A 1 320 ? 8.085 7.983 20.197 1.00 98.62 320 LEU A O 1
ATOM 2544 N N . GLN A 1 321 ? 7.979 6.488 21.852 1.00 97.88 321 GLN A N 1
ATOM 2545 C CA . GLN A 1 321 ? 9.198 6.964 22.520 1.00 97.88 321 GLN A CA 1
ATOM 2546 C C . GLN A 1 321 ? 10.464 6.741 21.679 1.00 97.88 321 GLN A C 1
ATOM 2548 O O . GLN A 1 321 ? 11.440 7.482 21.815 1.00 97.88 321 GLN A O 1
ATOM 2553 N N . THR A 1 322 ? 10.471 5.723 20.811 1.00 97.88 322 THR A N 1
ATOM 2554 C CA . THR A 1 322 ? 11.540 5.549 19.818 1.00 97.88 322 THR A CA 1
ATOM 2555 C C . THR A 1 322 ? 11.437 6.637 18.751 1.00 97.88 322 THR A C 1
ATOM 2557 O O . THR A 1 322 ? 12.432 7.291 18.453 1.00 97.88 322 THR A O 1
ATOM 2560 N N . ASP A 1 323 ? 10.236 6.878 18.227 1.00 97.88 323 ASP A N 1
ATOM 2561 C CA . ASP A 1 323 ? 9.997 7.872 17.180 1.00 97.88 323 ASP A CA 1
ATOM 2562 C C . ASP A 1 323 ? 10.369 9.291 17.636 1.00 97.88 323 ASP A C 1
ATOM 2564 O O . ASP A 1 323 ? 11.058 10.002 16.905 1.00 97.88 323 ASP A O 1
ATOM 2568 N N . LEU A 1 324 ? 10.045 9.679 18.877 1.00 97.56 324 LEU A N 1
ATOM 2569 C CA . LEU A 1 324 ? 10.429 10.984 19.442 1.00 97.56 324 LEU A CA 1
ATOM 2570 C C . LEU A 1 324 ? 11.935 11.265 19.400 1.00 97.56 324 LEU A C 1
ATOM 2572 O O . LEU A 1 324 ? 12.346 12.421 19.345 1.00 97.56 324 LEU A O 1
ATOM 2576 N N . LYS A 1 325 ? 12.765 10.219 19.440 1.00 97.25 325 LYS A N 1
ATOM 2577 C CA . LYS A 1 325 ? 14.230 10.338 19.427 1.00 97.25 325 LYS A CA 1
ATOM 2578 C C . LYS A 1 325 ? 14.817 10.312 18.023 1.00 97.25 325 LYS A C 1
ATOM 2580 O O . LYS A 1 325 ? 15.997 10.610 17.867 1.00 97.25 325 LYS A O 1
ATOM 2585 N N . THR A 1 326 ? 14.035 9.897 17.032 1.00 97.19 326 THR A N 1
ATOM 2586 C CA . THR A 1 326 ? 14.547 9.605 15.694 1.00 97.19 326 THR A CA 1
ATOM 2587 C C . THR A 1 326 ? 13.987 10.559 14.660 1.00 97.19 326 THR A C 1
ATOM 2589 O O . THR A 1 326 ? 14.775 11.111 13.909 1.00 97.19 326 THR A O 1
ATOM 2592 N N . ILE A 1 327 ? 12.672 10.787 14.634 1.00 97.56 327 ILE A N 1
ATOM 2593 C CA . ILE A 1 327 ? 11.998 11.377 13.469 1.00 97.56 327 ILE A CA 1
ATOM 2594 C C . ILE A 1 327 ? 11.410 12.770 13.721 1.00 97.56 327 ILE A C 1
ATOM 2596 O O . ILE A 1 327 ? 1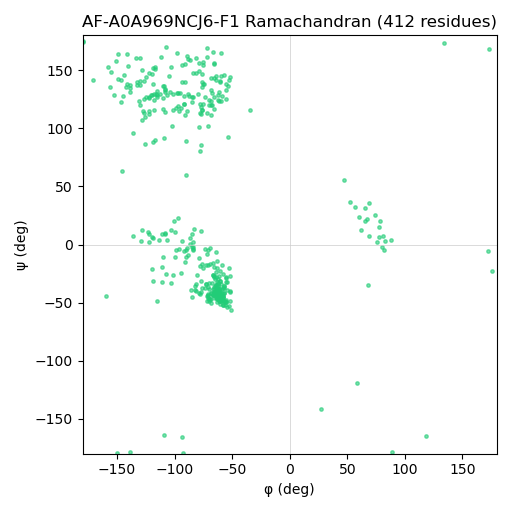0.754 13.319 12.846 1.00 97.56 327 ILE A O 1
ATOM 2600 N N . VAL A 1 328 ? 11.601 13.372 14.894 1.00 98.00 328 VAL A N 1
ATOM 2601 C CA . VAL A 1 328 ? 11.099 14.734 15.149 1.00 98.00 328 VAL A CA 1
ATOM 2602 C C . VAL A 1 328 ? 11.960 15.742 14.395 1.00 98.00 328 VAL A C 1
ATOM 2604 O O . VAL A 1 328 ? 13.176 15.785 14.576 1.00 98.00 328 VAL A O 1
ATOM 2607 N N . ASP A 1 329 ? 11.334 16.600 13.592 1.00 97.94 329 ASP A N 1
ATOM 2608 C CA . ASP A 1 329 ? 11.999 17.768 13.035 1.00 97.94 329 ASP A CA 1
ATOM 2609 C C . ASP A 1 329 ? 12.092 18.878 14.095 1.00 97.94 329 ASP A C 1
ATOM 2611 O O . ASP A 1 329 ? 11.072 19.459 14.476 1.00 97.94 329 ASP A O 1
ATOM 2615 N N . PRO A 1 330 ? 13.300 19.239 14.565 1.00 95.50 330 PRO A N 1
ATOM 2616 C CA . PRO A 1 330 ? 13.451 20.192 15.663 1.00 95.50 330 PRO A CA 1
ATOM 2617 C C . PRO A 1 330 ? 13.055 21.624 15.283 1.00 95.50 330 PRO A C 1
ATOM 2619 O O . PRO A 1 330 ? 12.864 22.458 16.166 1.00 95.50 330 PRO A O 1
ATOM 2622 N N . LYS A 1 331 ? 12.954 21.941 13.984 1.00 95.56 331 LYS A N 1
ATOM 2623 C CA . LYS A 1 331 ? 12.613 23.290 13.509 1.00 95.56 331 LYS A CA 1
ATOM 2624 C C . LYS A 1 331 ? 11.112 23.546 13.555 1.00 95.56 331 LYS A C 1
ATOM 2626 O O . LYS A 1 331 ? 10.692 24.657 13.877 1.00 95.56 331 LYS A O 1
ATOM 2631 N N . THR A 1 332 ? 10.317 22.544 13.195 1.00 95.94 332 THR A N 1
ATOM 2632 C CA . THR A 1 332 ? 8.862 22.677 13.057 1.00 95.94 332 THR A CA 1
ATOM 2633 C C . THR A 1 332 ? 8.085 21.981 14.169 1.00 95.94 332 THR A C 1
ATOM 2635 O O . THR A 1 332 ? 6.962 22.390 14.452 1.00 95.94 332 THR A O 1
ATOM 2638 N N . GLY A 1 333 ? 8.662 20.959 14.808 1.00 95.69 333 GLY A N 1
ATOM 2639 C CA . GLY A 1 333 ? 7.950 20.062 15.721 1.00 95.69 333 GLY A CA 1
ATOM 2640 C C . GLY A 1 333 ? 7.093 19.009 15.007 1.00 95.69 333 GLY A C 1
ATOM 2641 O O . GLY A 1 333 ? 6.353 18.286 15.671 1.00 95.69 333 GLY A O 1
ATOM 2642 N N . LEU A 1 334 ? 7.175 18.925 13.674 1.00 97.94 334 LEU A N 1
ATOM 2643 C CA . LEU A 1 334 ? 6.532 17.882 12.874 1.00 97.94 334 LEU A CA 1
ATOM 2644 C C . LEU A 1 334 ? 7.364 16.595 12.881 1.00 97.94 334 LEU A C 1
ATOM 2646 O O . LEU A 1 334 ? 8.564 16.600 13.146 1.00 97.94 334 LEU A O 1
ATOM 2650 N N . MET A 1 335 ? 6.712 15.490 12.549 1.00 98.12 335 MET A N 1
ATOM 2651 C CA . MET A 1 335 ? 7.324 14.184 12.359 1.00 98.12 335 MET A CA 1
ATOM 2652 C C . MET A 1 335 ? 7.769 14.042 10.901 1.00 98.12 335 MET A C 1
ATOM 2654 O O . MET A 1 335 ? 6.996 14.299 9.971 1.00 98.12 335 MET A O 1
ATOM 2658 N N . ARG A 1 336 ? 9.027 13.649 10.728 1.00 97.69 336 ARG A N 1
ATOM 2659 C CA . ARG A 1 336 ? 9.685 13.341 9.462 1.00 97.69 336 ARG A CA 1
ATOM 2660 C C . ARG A 1 336 ? 9.247 11.993 8.923 1.00 97.69 336 ARG A C 1
ATOM 2662 O O . ARG A 1 336 ? 8.888 11.095 9.689 1.00 97.69 336 ARG A O 1
ATOM 2669 N N . GLY A 1 337 ? 9.340 11.859 7.612 1.00 93.75 337 GLY A N 1
ATOM 2670 C CA . GLY A 1 337 ? 9.185 10.608 6.897 1.00 93.75 337 GLY A CA 1
ATOM 2671 C C . GLY A 1 337 ? 8.287 10.740 5.682 1.00 93.75 337 GLY A C 1
ATOM 2672 O O . GLY A 1 337 ? 7.679 11.783 5.417 1.00 93.75 337 GLY A O 1
ATOM 2673 N N . GLU A 1 338 ? 8.226 9.653 4.929 1.00 89.56 338 GLU A N 1
ATOM 2674 C CA . GLU A 1 338 ? 7.526 9.640 3.658 1.00 89.56 338 GLU A CA 1
ATOM 2675 C C . GLU A 1 338 ? 6.003 9.809 3.803 1.00 89.56 338 GLU A C 1
ATOM 2677 O O . GLU A 1 338 ? 5.427 9.689 4.889 1.00 89.56 338 GLU A O 1
ATOM 2682 N N . SER A 1 339 ? 5.336 10.097 2.686 1.00 88.06 339 SER A N 1
ATOM 2683 C CA . SER A 1 339 ? 3.900 10.310 2.623 1.00 88.06 339 SER A CA 1
ATOM 2684 C C . SER A 1 339 ? 3.165 9.015 2.911 1.00 88.06 339 SER A C 1
ATOM 2686 O O . SER A 1 339 ? 3.232 8.064 2.135 1.00 88.06 339 SER A O 1
ATOM 2688 N N . SER A 1 340 ? 2.357 9.035 3.966 1.00 82.06 340 SER A N 1
ATOM 2689 C CA . SER A 1 340 ? 1.456 7.929 4.258 1.00 82.06 340 SER A CA 1
ATOM 2690 C C . SER A 1 340 ? 0.500 7.635 3.091 1.00 82.06 340 SER A C 1
ATOM 2692 O O . SER A 1 340 ? 0.077 8.551 2.374 1.00 82.06 340 SER A O 1
ATOM 2694 N N . PHE A 1 341 ? 0.168 6.352 2.912 1.00 74.25 341 PHE A N 1
ATOM 2695 C CA . PHE A 1 341 ? -0.758 5.784 1.916 1.00 74.25 341 PHE A CA 1
ATOM 2696 C C . PHE A 1 341 ? -0.322 5.846 0.436 1.00 74.25 341 PHE A C 1
ATOM 2698 O O . PHE A 1 341 ? -0.602 4.924 -0.327 1.00 74.25 341 PHE A O 1
ATOM 2705 N N . LEU A 1 342 ? 0.373 6.898 0.002 1.00 67.25 342 LEU A N 1
ATOM 2706 C CA . LEU A 1 342 ? 0.775 7.099 -1.397 1.00 67.25 342 LEU A CA 1
ATOM 2707 C C . LEU A 1 342 ? 2.140 6.478 -1.695 1.00 67.25 342 LEU A C 1
ATOM 2709 O O . LEU A 1 342 ? 3.065 7.187 -2.079 1.00 67.25 342 LEU A O 1
ATOM 2713 N N . ASP A 1 343 ? 2.279 5.169 -1.518 1.00 58.59 343 ASP A N 1
ATOM 2714 C CA . ASP A 1 343 ? 3.614 4.572 -1.435 1.00 58.59 343 ASP A CA 1
ATOM 2715 C C . ASP A 1 343 ? 3.966 3.515 -2.497 1.00 58.59 343 ASP A C 1
ATOM 2717 O O . ASP A 1 343 ? 5.054 2.956 -2.469 1.00 58.59 343 ASP A O 1
ATOM 2721 N N . TRP A 1 344 ? 3.119 3.287 -3.515 1.00 55.75 344 TRP A N 1
ATOM 2722 C CA . TRP A 1 344 ? 3.620 2.792 -4.811 1.00 55.75 344 TRP A CA 1
ATOM 2723 C C . TRP A 1 344 ? 2.604 2.783 -5.961 1.00 55.75 344 TRP A C 1
ATOM 2725 O O . TRP A 1 344 ? 1.445 2.417 -5.779 1.00 55.75 344 TRP A O 1
ATOM 2735 N N . ARG A 1 345 ? 3.100 3.128 -7.167 1.00 48.75 345 ARG A N 1
ATOM 2736 C CA . ARG A 1 345 ? 2.728 2.636 -8.527 1.00 48.75 345 ARG A CA 1
ATOM 2737 C C . ARG A 1 345 ? 3.493 3.380 -9.638 1.00 48.75 345 ARG A C 1
ATOM 2739 O O . ARG A 1 345 ? 3.689 2.824 -10.709 1.00 48.75 345 ARG A O 1
ATOM 2746 N N . LYS A 1 346 ? 3.981 4.590 -9.353 1.00 50.78 346 LYS A N 1
ATOM 2747 C CA . LYS A 1 346 ? 5.074 5.365 -9.981 1.00 50.78 346 LYS A CA 1
ATOM 2748 C C . LYS A 1 346 ? 5.530 6.326 -8.875 1.00 50.78 346 LYS A C 1
ATOM 2750 O O . LYS A 1 346 ? 4.660 6.831 -8.179 1.00 50.78 346 LYS A O 1
ATOM 2755 N N . GLN A 1 347 ? 6.835 6.499 -8.667 1.00 54.72 347 GLN A N 1
ATOM 2756 C CA . GLN A 1 347 ? 7.433 7.276 -7.565 1.00 54.72 347 GLN A CA 1
ATOM 2757 C C . GLN A 1 347 ? 6.583 8.508 -7.173 1.00 54.72 347 GLN A C 1
ATOM 2759 O O . GLN A 1 347 ? 6.405 9.412 -7.986 1.00 54.72 347 GLN A O 1
ATOM 2764 N N . THR A 1 348 ? 6.043 8.530 -5.946 1.00 68.56 348 THR A N 1
ATOM 2765 C CA . THR A 1 348 ? 5.267 9.671 -5.395 1.00 68.56 348 THR A CA 1
ATOM 2766 C C . THR A 1 348 ? 6.147 10.904 -5.184 1.00 68.56 348 THR A C 1
ATOM 2768 O O . THR A 1 348 ? 5.668 12.030 -5.067 1.00 68.56 348 THR A O 1
ATOM 2771 N N . TYR A 1 349 ? 7.458 10.679 -5.191 1.00 77.12 349 TYR A N 1
ATOM 2772 C CA . TYR A 1 349 ? 8.498 11.680 -5.083 1.00 77.12 349 TYR A CA 1
ATOM 2773 C C . TYR A 1 349 ? 9.147 11.971 -6.444 1.00 77.12 349 TYR A C 1
ATOM 2775 O O . TYR A 1 349 ? 9.199 11.099 -7.315 1.00 77.12 349 TYR A O 1
ATOM 2783 N N . PRO A 1 350 ? 9.690 13.181 -6.655 1.00 80.56 350 PRO A N 1
ATOM 2784 C CA . PRO A 1 350 ? 10.552 13.455 -7.798 1.00 80.56 350 PRO A CA 1
ATOM 2785 C C . PRO A 1 350 ? 11.710 12.454 -7.894 1.00 80.56 350 PRO A C 1
ATOM 2787 O O . PRO A 1 350 ? 12.322 12.131 -6.880 1.00 80.56 350 PRO A O 1
ATOM 2790 N N . LYS A 1 351 ? 12.066 12.036 -9.118 1.00 76.50 351 LYS A N 1
ATOM 2791 C CA . LYS A 1 351 ? 13.125 11.038 -9.390 1.00 76.50 351 LYS A CA 1
ATOM 2792 C C . LYS A 1 351 ? 14.476 11.330 -8.725 1.00 76.50 351 LYS A C 1
ATOM 2794 O O . LYS A 1 351 ? 15.241 10.404 -8.500 1.00 76.50 351 LYS A O 1
ATOM 2799 N N . TRP A 1 352 ? 14.778 12.599 -8.454 1.00 78.38 352 TRP A N 1
ATOM 2800 C CA . TRP A 1 352 ? 16.040 13.013 -7.843 1.00 78.38 352 TRP A CA 1
ATOM 2801 C C . TRP A 1 352 ? 16.099 12.773 -6.328 1.00 78.38 352 TRP A C 1
ATOM 2803 O O . TRP A 1 352 ? 17.197 12.770 -5.783 1.00 78.38 352 TRP A O 1
ATOM 2813 N N . MET A 1 353 ? 14.956 12.586 -5.655 1.00 84.12 353 MET A N 1
ATOM 2814 C CA . MET A 1 353 ? 14.921 12.365 -4.210 1.00 84.12 353 MET A CA 1
ATOM 2815 C C . MET A 1 353 ? 15.372 10.944 -3.872 1.00 84.12 353 MET A C 1
ATOM 2817 O O . MET A 1 353 ? 14.753 9.973 -4.311 1.00 84.12 353 MET A O 1
ATOM 2821 N N . ASN A 1 354 ? 16.426 10.835 -3.067 1.00 82.56 354 ASN A N 1
ATOM 2822 C CA . ASN A 1 354 ? 16.878 9.579 -2.470 1.00 82.56 354 ASN A CA 1
ATOM 2823 C C . ASN A 1 354 ? 16.252 9.376 -1.073 1.00 82.56 354 ASN A C 1
ATOM 2825 O O . ASN A 1 354 ? 15.488 10.209 -0.588 1.00 82.56 354 ASN A O 1
ATOM 2829 N N . SER A 1 355 ? 16.589 8.277 -0.393 1.00 86.44 355 SER A N 1
ATOM 2830 C CA . SER A 1 355 ? 16.064 7.959 0.945 1.00 86.44 355 SER A CA 1
ATOM 2831 C C . SER A 1 355 ? 16.275 9.059 1.990 1.00 86.44 355 SER A C 1
ATOM 2833 O O . SER A 1 355 ? 15.433 9.218 2.869 1.00 86.44 355 SER A O 1
ATOM 2835 N N . VAL A 1 356 ? 17.366 9.829 1.912 1.00 91.50 356 VAL A N 1
ATOM 2836 C CA . VAL A 1 356 ? 17.630 10.949 2.831 1.00 91.50 356 VAL A CA 1
ATOM 2837 C C . VAL A 1 356 ? 16.679 12.108 2.543 1.00 91.50 356 VAL A C 1
ATOM 2839 O O . VAL A 1 356 ? 16.085 12.650 3.471 1.00 91.50 356 VAL A O 1
ATOM 2842 N N . ASP A 1 357 ? 16.480 12.450 1.268 1.00 91.50 357 ASP A N 1
ATOM 2843 C CA . ASP A 1 357 ? 15.537 13.502 0.868 1.00 91.50 357 ASP A CA 1
ATOM 2844 C C . ASP A 1 357 ? 14.095 13.133 1.253 1.00 91.50 357 ASP A C 1
ATOM 2846 O O . ASP A 1 357 ? 13.334 13.961 1.756 1.00 91.50 357 ASP A O 1
ATOM 2850 N N . ILE A 1 358 ? 13.728 11.863 1.055 1.00 91.06 358 ILE A N 1
ATOM 2851 C CA . ILE A 1 358 ? 12.410 11.334 1.418 1.00 91.06 358 ILE A CA 1
ATOM 2852 C C . ILE A 1 358 ? 12.235 11.345 2.939 1.00 91.06 358 ILE A C 1
ATOM 2854 O O . ILE A 1 358 ? 11.199 11.791 3.424 1.00 91.06 358 ILE A O 1
ATOM 2858 N N . TYR A 1 359 ? 13.252 10.931 3.697 1.00 94.06 359 TYR A N 1
ATOM 2859 C CA . TYR A 1 359 ? 13.229 10.986 5.156 1.00 94.06 359 TYR A CA 1
ATOM 2860 C C . TYR A 1 359 ? 12.997 12.409 5.678 1.00 94.06 359 TYR A C 1
ATOM 2862 O O . TYR A 1 359 ? 12.181 12.602 6.570 1.00 94.06 359 TYR A O 1
ATOM 2870 N N . GLU A 1 360 ? 13.649 13.422 5.105 1.00 95.38 360 GLU A N 1
ATOM 2871 C CA . GLU A 1 360 ? 13.479 14.826 5.517 1.00 95.38 360 GLU A CA 1
ATOM 2872 C C . GLU A 1 360 ? 12.095 15.414 5.161 1.00 95.38 360 GLU A C 1
ATOM 2874 O O . GLU A 1 360 ? 11.797 16.557 5.521 1.00 95.38 360 GLU A O 1
ATOM 2879 N N . SER A 1 361 ? 11.226 14.659 4.481 1.00 94.19 361 SER A N 1
ATOM 2880 C CA . SER A 1 361 ? 9.879 15.111 4.136 1.00 94.19 361 SER A CA 1
ATOM 2881 C C . SER A 1 361 ? 8.999 15.317 5.370 1.00 94.19 361 SER A C 1
ATOM 2883 O O . SER A 1 361 ? 9.033 14.555 6.335 1.00 94.19 361 SER A O 1
ATOM 2885 N N . LEU A 1 362 ? 8.156 16.351 5.306 1.00 95.50 362 LEU A N 1
ATOM 2886 C CA . LEU A 1 362 ? 7.131 16.659 6.302 1.00 95.50 362 LEU A CA 1
ATOM 2887 C C . LEU A 1 362 ? 5.761 16.561 5.630 1.00 95.50 362 LEU A C 1
ATOM 2889 O O . LEU A 1 362 ? 5.259 17.527 5.054 1.00 95.50 362 LEU A O 1
ATOM 2893 N N . CYS A 1 363 ? 5.168 15.371 5.656 1.00 92.62 363 CYS A N 1
ATOM 2894 C CA . CYS A 1 363 ? 3.914 15.094 4.960 1.00 92.62 363 CYS A CA 1
ATOM 2895 C C . CYS A 1 363 ? 2.695 15.283 5.876 1.00 92.62 363 CYS A C 1
ATOM 2897 O O . CYS A 1 363 ? 2.709 14.868 7.040 1.00 92.62 363 CYS A O 1
ATOM 2899 N N . LEU A 1 364 ? 1.613 15.864 5.338 1.00 93.44 364 LEU A N 1
ATOM 2900 C CA . LEU A 1 364 ? 0.365 16.090 6.080 1.00 93.44 364 LEU A CA 1
ATOM 2901 C C . LEU A 1 364 ? -0.244 14.779 6.591 1.00 93.44 364 LEU A C 1
ATOM 2903 O O . LEU A 1 364 ? -0.572 14.694 7.769 1.00 93.44 364 LEU A O 1
ATOM 2907 N N . GLY A 1 365 ? -0.372 13.762 5.730 1.00 92.69 365 GLY A N 1
ATOM 2908 C CA . GLY A 1 365 ? -0.961 12.471 6.109 1.00 92.69 365 GLY A CA 1
ATOM 2909 C C . GLY A 1 365 ? -0.198 11.803 7.253 1.00 92.69 365 GLY A C 1
ATOM 2910 O O . GLY A 1 365 ? -0.786 11.444 8.268 1.00 92.69 365 GLY A O 1
ATOM 29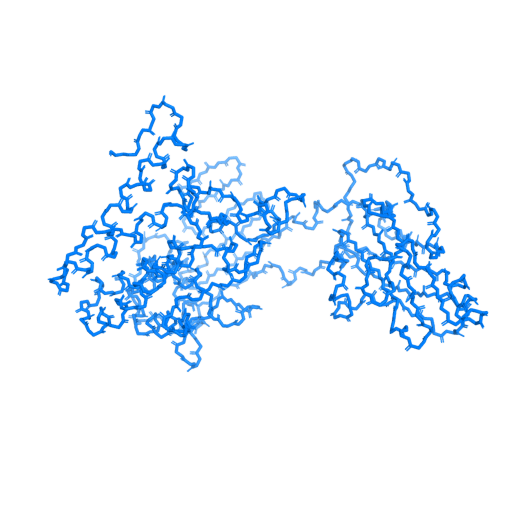11 N N . THR A 1 366 ? 1.127 11.746 7.138 1.00 94.56 366 THR A N 1
ATOM 2912 C CA . THR A 1 366 ? 2.031 11.185 8.153 1.00 94.56 366 THR A CA 1
ATOM 2913 C C . THR A 1 366 ? 1.890 11.912 9.491 1.00 94.56 366 THR A C 1
ATOM 2915 O O . THR A 1 366 ? 1.706 11.287 10.534 1.00 94.56 366 THR A O 1
ATOM 2918 N N . ASN A 1 367 ? 1.868 13.246 9.472 1.00 97.62 367 ASN A N 1
ATOM 2919 C CA . ASN A 1 367 ? 1.698 14.043 10.686 1.00 97.62 367 ASN A CA 1
ATOM 2920 C C . ASN A 1 367 ? 0.288 13.947 11.284 1.00 97.62 367 ASN A C 1
ATOM 2922 O O . ASN A 1 367 ? 0.154 13.957 12.505 1.00 97.62 367 ASN A O 1
ATOM 2926 N N . ALA A 1 368 ? -0.756 13.802 10.464 1.00 96.81 368 ALA A N 1
ATOM 2927 C CA . ALA A 1 368 ? -2.117 13.574 10.945 1.00 96.81 368 ALA A CA 1
ATOM 2928 C C . ALA A 1 368 ? -2.246 12.224 11.672 1.00 96.81 368 ALA A C 1
ATOM 2930 O O . ALA A 1 368 ? -2.863 12.154 12.736 1.00 96.81 368 ALA A O 1
ATOM 2931 N N . VAL A 1 369 ? -1.612 11.168 11.148 1.00 96.44 369 VAL A N 1
ATOM 2932 C CA . VAL A 1 369 ? -1.559 9.858 11.816 1.00 96.44 369 VAL A CA 1
ATOM 2933 C C . VAL A 1 369 ? -0.784 9.955 13.130 1.00 96.44 369 VAL A C 1
ATOM 2935 O O . VAL A 1 369 ? -1.275 9.482 14.153 1.00 96.44 369 VAL A O 1
ATOM 2938 N N . HIS A 1 370 ? 0.381 10.612 13.147 1.00 98.31 370 HIS A N 1
ATOM 2939 C CA . HIS A 1 370 ? 1.134 10.807 14.389 1.00 98.31 370 HIS A CA 1
ATOM 2940 C C . HIS A 1 370 ? 0.350 11.611 15.427 1.00 98.31 370 HIS A C 1
ATOM 2942 O O . HIS A 1 370 ? 0.315 11.212 16.588 1.00 98.31 370 HIS A O 1
ATOM 2948 N N . TYR A 1 371 ? -0.312 12.700 15.024 1.00 98.56 371 TYR A N 1
ATOM 2949 C CA . TYR A 1 371 ? -1.191 13.466 15.906 1.00 98.56 371 TYR A CA 1
ATOM 2950 C C . TYR A 1 371 ? -2.228 12.556 16.573 1.00 98.56 371 TYR A C 1
ATOM 2952 O O . TYR A 1 371 ? -2.286 12.494 17.803 1.00 98.56 371 TYR A O 1
ATOM 2960 N N . ARG A 1 372 ? -2.973 11.777 15.774 1.00 98.44 372 ARG A N 1
ATOM 2961 C CA . ARG A 1 372 ? -3.986 10.862 16.310 1.00 98.44 372 ARG A CA 1
ATOM 2962 C C . ARG A 1 372 ? -3.375 9.773 17.193 1.00 98.44 372 ARG A C 1
ATOM 2964 O O . ARG A 1 372 ? -3.963 9.418 18.208 1.00 98.44 372 ARG A O 1
ATOM 2971 N N . ALA A 1 373 ? -2.197 9.259 16.850 1.00 98.69 373 ALA A N 1
ATOM 2972 C CA . ALA A 1 373 ? -1.508 8.257 17.657 1.00 98.69 373 ALA A CA 1
ATOM 2973 C C . ALA A 1 373 ? -1.132 8.778 19.056 1.00 98.69 373 ALA A C 1
ATOM 2975 O O . ALA A 1 373 ? -1.264 8.040 20.031 1.00 98.69 373 ALA A O 1
ATOM 2976 N N . TYR A 1 374 ? -0.712 10.042 19.180 1.00 98.81 374 TYR A N 1
ATOM 2977 C CA . TYR A 1 374 ? -0.430 10.645 20.487 1.00 98.81 374 TYR A CA 1
ATOM 2978 C C . TYR A 1 374 ? -1.695 10.959 21.288 1.00 98.81 374 TYR A C 1
ATOM 2980 O O . TYR A 1 374 ? -1.674 10.792 22.507 1.00 98.81 374 TYR A O 1
ATOM 2988 N N . GLU A 1 375 ? -2.799 11.346 20.638 1.00 98.81 375 GLU A N 1
ATOM 2989 C CA . GLU A 1 375 ? -4.100 11.439 21.317 1.00 98.81 375 GLU A CA 1
ATOM 2990 C C . GLU A 1 375 ? -4.522 10.080 21.885 1.00 98.81 375 GLU A C 1
ATOM 2992 O O . GLU A 1 375 ? -4.850 9.982 23.063 1.00 98.81 375 GLU A O 1
ATOM 2997 N N . ILE A 1 376 ? -4.427 9.016 21.083 1.00 98.81 376 ILE A N 1
ATOM 2998 C CA . ILE A 1 376 ? -4.735 7.650 21.525 1.00 98.81 376 ILE A CA 1
ATOM 2999 C C . ILE A 1 376 ? -3.836 7.241 22.692 1.00 98.81 376 ILE A C 1
ATOM 3001 O O . ILE A 1 376 ? -4.320 6.705 23.683 1.00 98.81 376 ILE A O 1
ATOM 3005 N N . MET A 1 377 ? -2.532 7.511 22.616 1.00 98.81 377 MET A N 1
ATOM 3006 C CA . MET A 1 377 ? -1.620 7.185 23.712 1.00 98.81 377 MET A CA 1
ATOM 3007 C C . MET A 1 377 ? -1.985 7.934 25.002 1.00 98.81 377 MET A C 1
ATOM 3009 O O . MET A 1 377 ? -1.918 7.349 26.085 1.00 98.81 377 MET A O 1
ATOM 3013 N N . ALA A 1 378 ? -2.403 9.200 24.906 1.00 98.81 378 ALA A N 1
ATOM 3014 C CA . ALA A 1 378 ? -2.906 9.964 26.045 1.00 98.81 378 ALA A CA 1
ATOM 3015 C C . ALA A 1 378 ? -4.194 9.347 26.623 1.00 98.81 378 ALA A C 1
ATOM 3017 O O . ALA A 1 378 ? -4.270 9.137 27.834 1.00 98.81 378 ALA A O 1
ATOM 3018 N N . GLU A 1 379 ? -5.161 8.986 25.772 1.00 98.69 379 GLU A N 1
ATOM 3019 C CA . GLU A 1 379 ? -6.408 8.317 26.173 1.00 98.69 379 GLU A CA 1
ATOM 3020 C C . GLU A 1 379 ? -6.123 6.992 26.904 1.00 98.69 379 GLU A C 1
ATOM 3022 O O . GLU A 1 379 ? -6.576 6.796 28.033 1.00 98.69 379 GLU A O 1
ATOM 3027 N N . ILE A 1 380 ? -5.307 6.108 26.317 1.00 98.62 380 ILE A N 1
ATOM 3028 C CA . ILE A 1 380 ? -4.944 4.821 26.931 1.00 98.62 380 ILE A CA 1
ATOM 3029 C C . ILE A 1 380 ? -4.218 5.044 28.264 1.00 98.62 380 ILE A C 1
ATOM 3031 O O . ILE A 1 380 ? -4.529 4.386 29.255 1.00 98.62 380 ILE A O 1
ATOM 3035 N N . THR A 1 381 ? -3.280 5.994 28.322 1.00 98.44 381 THR A N 1
ATOM 3036 C CA . THR A 1 381 ? -2.539 6.316 29.556 1.00 98.44 381 THR A CA 1
ATOM 3037 C C . THR A 1 381 ? -3.487 6.745 30.678 1.00 98.44 381 THR A C 1
ATOM 3039 O O . THR A 1 381 ? -3.341 6.282 31.810 1.00 98.44 381 THR A O 1
ATOM 3042 N N . GLN A 1 382 ? -4.499 7.556 30.359 1.00 98.19 382 GLN A N 1
ATOM 3043 C CA . GLN A 1 382 ? -5.526 7.962 31.314 1.00 98.19 382 GLN A CA 1
ATOM 3044 C C . GLN A 1 382 ? -6.405 6.783 31.758 1.00 98.19 382 GLN A C 1
ATOM 3046 O O . GLN A 1 382 ? -6.664 6.650 32.953 1.00 98.19 382 GLN A O 1
ATOM 3051 N N . ILE A 1 383 ? -6.820 5.902 30.837 1.00 97.88 383 ILE A N 1
ATOM 3052 C CA . ILE A 1 383 ? -7.574 4.674 31.164 1.00 97.88 383 ILE A CA 1
ATOM 3053 C C . ILE A 1 383 ? -6.774 3.792 32.133 1.00 97.88 383 ILE A C 1
ATOM 3055 O O . ILE A 1 383 ? -7.332 3.223 33.070 1.00 97.88 383 ILE A O 1
ATOM 3059 N N . LYS A 1 384 ? -5.446 3.729 31.973 1.00 96.69 384 LYS A N 1
ATOM 3060 C CA . LYS A 1 384 ? -4.551 3.009 32.892 1.00 96.69 384 LYS A CA 1
ATOM 3061 C C . LYS A 1 384 ? -4.334 3.703 34.245 1.00 96.69 384 LYS A C 1
ATOM 3063 O O . LYS A 1 384 ? -3.661 3.125 35.094 1.00 96.69 384 LYS A O 1
ATOM 3068 N N . GLY A 1 385 ? -4.888 4.898 34.461 1.00 97.31 385 GLY A N 1
ATOM 3069 C CA . GLY A 1 385 ? -4.721 5.674 35.694 1.00 97.31 385 GLY A CA 1
ATOM 3070 C C . GLY A 1 385 ? -3.372 6.393 35.811 1.00 97.31 385 GLY A C 1
ATOM 3071 O O . GLY A 1 385 ? -3.008 6.824 36.904 1.00 97.31 385 GLY A O 1
ATOM 3072 N N . ASN A 1 386 ? -2.631 6.519 34.707 1.00 97.81 386 ASN A N 1
ATOM 3073 C CA . ASN A 1 386 ? -1.332 7.188 34.642 1.00 97.81 386 ASN A CA 1
ATOM 3074 C C . ASN A 1 386 ? -1.477 8.634 34.122 1.00 97.81 386 ASN A C 1
ATOM 3076 O O . ASN A 1 386 ? -2.502 8.994 33.547 1.00 97.81 386 ASN A O 1
ATOM 3080 N N . ASP A 1 387 ? -0.441 9.465 34.291 1.00 97.81 387 ASP A N 1
ATOM 3081 C CA . ASP A 1 387 ? -0.429 10.855 33.802 1.00 97.81 387 ASP A CA 1
ATOM 3082 C C . ASP A 1 387 ? -0.202 10.933 32.272 1.00 97.81 387 ASP A C 1
ATOM 3084 O O . ASP A 1 387 ? 0.885 10.582 31.796 1.00 97.81 387 ASP A O 1
ATOM 3088 N N . PRO A 1 388 ? -1.177 11.424 31.477 1.00 98.12 388 PRO A N 1
ATOM 3089 C CA . PRO A 1 388 ? -1.059 11.514 30.023 1.00 98.12 388 PRO A CA 1
ATOM 3090 C C . PRO A 1 388 ? -0.341 12.783 29.533 1.00 98.12 388 PRO A C 1
ATOM 3092 O O . PRO A 1 388 ? -0.147 12.941 28.326 1.00 98.12 388 PRO A O 1
ATOM 3095 N N . THR A 1 389 ? 0.057 13.696 30.431 1.00 98.31 389 THR A N 1
ATOM 3096 C CA . THR A 1 389 ? 0.498 15.065 30.096 1.00 98.31 389 THR A CA 1
ATOM 3097 C C . THR A 1 389 ? 1.586 15.117 29.022 1.00 98.31 389 THR A C 1
ATOM 3099 O O . THR A 1 389 ? 1.530 15.966 28.127 1.00 98.31 389 THR A O 1
ATOM 3102 N N . GLN A 1 390 ? 2.566 14.205 29.065 1.00 97.19 390 GLN A N 1
ATOM 3103 C CA . GLN A 1 390 ? 3.634 14.166 28.060 1.00 97.19 390 GLN A CA 1
ATOM 3104 C C . GLN A 1 390 ? 3.097 13.919 26.641 1.00 97.19 390 GLN A C 1
ATOM 3106 O O . GLN A 1 390 ? 3.536 14.575 25.699 1.00 97.19 390 GLN A O 1
ATOM 3111 N N . TYR A 1 391 ? 2.116 13.027 26.491 1.00 98.31 391 TYR A N 1
ATOM 3112 C CA . TYR A 1 391 ? 1.562 12.628 25.199 1.00 98.31 391 TYR A CA 1
ATOM 3113 C C . TYR A 1 391 ? 0.611 13.696 24.662 1.00 98.31 391 TYR A C 1
ATOM 3115 O O . TYR A 1 391 ? 0.721 14.079 23.498 1.00 98.31 391 TYR A O 1
ATOM 3123 N N . THR A 1 392 ? -0.216 14.279 25.536 1.00 98.56 392 THR A N 1
ATOM 3124 C CA . THR A 1 392 ? -1.065 15.431 25.202 1.00 98.56 392 THR A CA 1
ATOM 3125 C C . THR A 1 392 ? -0.235 16.609 24.689 1.00 98.56 392 THR A C 1
ATOM 3127 O O . THR A 1 392 ? -0.594 17.243 23.698 1.00 98.56 392 THR A O 1
ATOM 3130 N N . LYS A 1 393 ? 0.921 16.887 25.309 1.00 98.31 393 LYS A N 1
ATOM 3131 C CA . LYS A 1 393 ? 1.819 17.968 24.878 1.00 98.31 393 LYS A CA 1
ATOM 3132 C C . LYS A 1 393 ? 2.433 17.719 23.497 1.00 98.31 393 LYS A C 1
ATOM 3134 O O . LYS A 1 393 ? 2.594 18.667 22.724 1.00 98.31 393 LYS A O 1
ATOM 3139 N N . VAL A 1 394 ? 2.783 16.471 23.181 1.00 98.06 394 VAL A N 1
ATOM 3140 C CA . VAL A 1 394 ? 3.295 16.119 21.849 1.00 98.06 394 VAL A CA 1
ATOM 3141 C C . VAL A 1 394 ? 2.189 16.252 20.802 1.00 98.06 394 VAL A C 1
ATOM 3143 O O . VAL A 1 394 ? 2.413 16.903 19.783 1.00 98.06 394 VAL A O 1
ATOM 3146 N N . ALA A 1 395 ? 0.989 15.723 21.068 1.00 98.44 395 ALA A N 1
ATOM 3147 C CA . ALA A 1 395 ? -0.158 15.870 20.170 1.00 98.44 395 ALA A CA 1
ATOM 3148 C C . ALA A 1 395 ? -0.446 17.352 19.868 1.00 98.44 395 ALA A C 1
ATOM 3150 O O . ALA A 1 395 ? -0.545 17.745 18.706 1.00 98.44 395 ALA A O 1
ATOM 3151 N N . GLU A 1 396 ? -0.484 18.201 20.897 1.00 98.25 396 GLU A N 1
ATOM 3152 C CA . GLU A 1 396 ? -0.728 19.636 20.727 1.00 98.25 396 GLU A CA 1
ATOM 3153 C C . GLU A 1 396 ? 0.380 20.323 19.910 1.00 98.25 396 GLU A C 1
ATOM 3155 O O . GLU A 1 396 ? 0.086 21.131 19.029 1.00 98.25 396 GLU A O 1
ATOM 3160 N N . THR A 1 397 ? 1.648 19.954 20.125 1.00 97.88 397 THR A N 1
ATOM 3161 C CA . THR A 1 397 ? 2.772 20.438 19.301 1.00 97.88 397 THR A CA 1
ATOM 3162 C C . THR A 1 397 ? 2.559 20.110 17.820 1.00 97.88 397 THR A C 1
ATOM 3164 O O . THR A 1 397 ? 2.661 21.001 16.974 1.00 97.88 397 THR A O 1
ATOM 3167 N N . ILE A 1 398 ? 2.212 18.859 17.499 1.00 98.00 398 ILE A N 1
ATOM 3168 C CA . ILE A 1 398 ? 1.990 18.420 16.113 1.00 98.00 398 ILE A CA 1
ATOM 3169 C C . ILE A 1 398 ? 0.792 19.159 15.504 1.00 98.00 398 ILE A C 1
ATOM 3171 O O . ILE A 1 398 ? 0.895 19.677 14.393 1.00 98.00 398 ILE A O 1
ATOM 3175 N N . LYS A 1 399 ? -0.327 19.279 16.233 1.00 97.62 399 LYS A N 1
ATOM 3176 C CA . LYS A 1 399 ? -1.524 20.013 15.786 1.00 97.62 399 LYS A CA 1
ATOM 3177 C C . LYS A 1 399 ? -1.205 21.461 15.429 1.00 97.62 399 LYS A C 1
ATOM 3179 O O . LYS A 1 399 ? -1.581 21.943 14.358 1.00 97.62 399 LYS A O 1
ATOM 3184 N N . GLN A 1 400 ? -0.496 22.159 16.315 1.00 96.81 400 GLN A N 1
ATOM 3185 C CA . GLN A 1 400 ? -0.087 23.545 16.090 1.00 96.81 400 GLN A CA 1
ATOM 3186 C C . GLN A 1 400 ? 0.838 23.664 14.881 1.00 96.81 400 GLN A C 1
ATOM 3188 O O . GLN A 1 400 ? 0.670 24.577 14.069 1.00 96.81 400 GLN A O 1
ATOM 3193 N N . ALA A 1 401 ? 1.776 22.731 14.725 1.00 96.62 401 ALA A N 1
ATOM 3194 C CA . ALA A 1 401 ? 2.692 22.721 13.599 1.00 96.62 401 ALA A CA 1
ATOM 3195 C C . ALA A 1 401 ? 1.971 22.450 12.265 1.00 96.62 401 ALA A C 1
ATOM 3197 O O . ALA A 1 401 ? 2.197 23.186 11.306 1.00 96.62 401 ALA A O 1
ATOM 3198 N N . ILE A 1 402 ? 1.035 21.493 12.211 1.00 95.94 402 ILE A N 1
ATOM 3199 C CA . ILE A 1 402 ? 0.180 21.243 11.035 1.00 95.94 402 ILE A CA 1
ATOM 3200 C C . ILE A 1 402 ? -0.576 22.521 10.654 1.00 95.94 402 ILE A C 1
ATOM 3202 O O . ILE A 1 402 ? -0.493 22.979 9.513 1.00 95.94 402 ILE A O 1
ATOM 3206 N N . ASN A 1 403 ? -1.264 23.137 11.620 1.00 93.94 403 ASN A N 1
ATOM 3207 C CA . ASN A 1 403 ? -2.055 24.347 11.393 1.00 93.94 403 ASN A CA 1
ATOM 3208 C C . ASN A 1 403 ? -1.202 25.537 10.933 1.00 93.94 403 ASN A C 1
ATOM 3210 O O . ASN A 1 403 ? -1.670 26.382 10.173 1.00 93.94 403 ASN A O 1
ATOM 3214 N N . LYS A 1 404 ? 0.046 25.625 11.398 1.00 93.81 404 LYS A N 1
ATOM 3215 C CA . LYS A 1 404 ? 0.974 26.699 11.036 1.00 93.81 404 LYS A CA 1
ATOM 3216 C C . LYS A 1 404 ? 1.605 26.495 9.659 1.00 93.81 404 LYS A C 1
ATOM 3218 O O . LYS A 1 404 ? 1.780 27.470 8.933 1.00 93.81 404 LYS A O 1
ATOM 3223 N N . HIS A 1 405 ? 1.999 25.266 9.332 1.00 92.88 405 HIS A N 1
ATOM 3224 C CA . HIS A 1 405 ? 2.866 24.982 8.187 1.00 92.88 405 HIS A CA 1
ATOM 3225 C C . HIS A 1 405 ? 2.122 24.453 6.957 1.00 92.88 405 HIS A C 1
ATOM 3227 O O . HIS A 1 405 ? 2.600 24.664 5.845 1.00 92.88 405 HIS A O 1
ATOM 3233 N N . PHE A 1 406 ? 0.965 23.804 7.121 1.00 91.00 406 PHE A N 1
ATOM 3234 C CA . PHE A 1 406 ? 0.243 23.168 6.009 1.00 91.00 406 PHE A CA 1
ATOM 3235 C C . PHE A 1 406 ? -1.062 23.862 5.622 1.00 91.00 406 PHE A C 1
ATOM 3237 O O . PHE A 1 406 ? -1.625 23.561 4.572 1.00 91.00 406 PHE A O 1
ATOM 3244 N N . MET A 1 407 ? -1.544 24.810 6.424 1.00 81.00 407 MET A N 1
ATOM 3245 C CA . MET A 1 407 ? -2.780 25.529 6.122 1.00 81.00 407 MET A CA 1
ATOM 3246 C C . MET A 1 407 ? -2.480 26.908 5.548 1.00 81.00 407 MET A C 1
ATOM 3248 O O . MET A 1 407 ? -1.961 27.789 6.232 1.00 81.00 407 MET A O 1
ATOM 3252 N N . ALA A 1 408 ? -2.863 27.127 4.289 1.00 61.00 408 ALA A N 1
ATOM 3253 C CA . ALA A 1 408 ? -2.917 28.470 3.725 1.00 61.00 408 ALA A CA 1
ATOM 3254 C C . ALA A 1 408 ? -4.040 29.255 4.425 1.00 61.00 408 ALA A C 1
ATOM 3256 O O . ALA A 1 408 ? -5.157 28.757 4.583 1.00 61.00 408 ALA A O 1
ATOM 3257 N N . GLY A 1 409 ? -3.730 30.466 4.896 1.00 56.03 409 GLY A N 1
ATOM 3258 C CA . GLY A 1 409 ? -4.558 31.234 5.827 1.00 56.03 409 GLY A CA 1
ATOM 3259 C C . GLY A 1 409 ? -6.007 31.443 5.377 1.00 56.03 409 GLY A C 1
ATOM 3260 O O . GLY A 1 409 ? -6.288 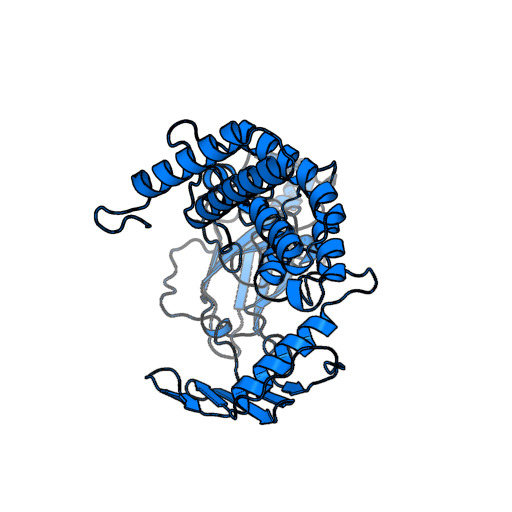32.424 4.694 1.00 56.03 409 GLY A O 1
ATOM 3261 N N . ARG A 1 410 ? -6.902 30.532 5.798 1.00 50.69 410 ARG A N 1
ATOM 3262 C CA . ARG A 1 410 ? -8.358 30.688 6.044 1.00 50.69 410 ARG A CA 1
ATOM 3263 C C . ARG A 1 410 ? -9.101 29.377 6.345 1.00 50.69 410 ARG A C 1
ATOM 3265 O O . ARG A 1 410 ? -10.270 29.449 6.703 1.00 50.69 410 ARG A O 1
ATOM 3272 N N . GLN A 1 411 ? -8.464 28.210 6.263 1.00 50.72 411 GLN A N 1
ATOM 3273 C CA . GLN A 1 411 ? -9.063 26.941 6.697 1.00 50.72 411 GLN A CA 1
ATOM 3274 C C . GLN A 1 411 ? -8.218 26.341 7.818 1.00 50.72 411 GLN A C 1
ATOM 3276 O O . GLN A 1 411 ? -7.276 25.608 7.554 1.00 50.72 411 GLN A O 1
ATOM 3281 N N . ARG A 1 412 ? -8.522 26.716 9.066 1.00 48.09 412 ARG A N 1
ATOM 3282 C CA . ARG A 1 412 ? -8.035 25.998 10.253 1.00 48.09 412 ARG A CA 1
ATOM 3283 C C . ARG A 1 412 ? -8.870 24.719 10.397 1.00 48.09 412 ARG A C 1
ATOM 3285 O O . ARG A 1 412 ? -10.086 24.801 10.236 1.00 48.09 412 ARG A O 1
ATOM 3292 N N . LEU A 1 413 ? -8.259 23.564 10.676 1.00 49.97 413 LEU A N 1
ATOM 3293 C CA . LEU A 1 413 ? -9.028 22.396 11.126 1.00 49.97 413 LEU A CA 1
ATOM 3294 C C . LEU A 1 413 ? -9.546 22.678 12.538 1.00 49.97 413 LEU A C 1
ATOM 3296 O O . LEU A 1 413 ? -8.730 22.890 13.434 1.00 49.97 413 LEU A O 1
ATOM 3300 N N . LEU A 1 414 ? -10.880 22.649 12.652 1.00 48.31 414 LEU A N 1
ATOM 3301 C CA . LEU A 1 414 ? -11.718 22.626 13.860 1.00 48.31 414 LEU A CA 1
ATOM 3302 C C . LEU A 1 414 ? -11.345 23.642 14.950 1.00 48.31 414 LEU A C 1
ATOM 3304 O O . LEU A 1 414 ? -10.455 23.357 15.786 1.00 48.31 414 LEU A O 1
#

Mean predicted aligned error: 10.71 Å

Solvent-accessible surface area (backbone atoms only — not comparable to full-atom values): 22992 Å² total; per-residue (Å²): 118,50,77,59,101,64,39,43,34,49,56,32,33,44,34,45,85,95,28,42,38,37,32,81,36,48,52,29,37,40,34,67,60,72,80,67,68,60,74,66,34,62,20,58,38,42,31,47,53,17,62,62,40,37,93,45,41,58,62,91,98,56,54,39,47,47,71,60,70,65,57,90,89,53,88,38,76,44,80,43,46,75,68,53,80,72,44,62,68,94,72,91,48,85,92,41,48,32,48,63,54,37,58,35,41,39,39,32,40,39,50,73,52,55,47,29,31,70,78,69,44,30,34,71,34,82,87,70,50,72,50,38,54,90,72,67,77,50,40,29,57,30,19,79,47,49,79,37,42,77,56,36,86,52,36,81,84,65,75,34,58,42,46,54,90,86,69,83,40,49,28,36,43,80,42,55,30,45,72,70,56,81,83,77,78,46,78,48,62,51,62,72,80,62,91,53,83,90,51,91,82,74,83,76,92,27,39,34,60,27,20,53,51,45,48,53,47,35,50,52,60,69,30,52,44,97,87,43,27,50,42,66,42,96,92,42,80,51,72,42,42,59,63,50,16,53,42,28,60,74,49,40,32,80,77,38,48,68,39,43,52,48,33,56,53,71,34,47,55,98,57,20,68,45,50,64,74,43,81,46,33,31,62,72,20,32,53,48,48,40,40,39,51,53,20,56,50,45,38,30,70,72,68,67,40,61,68,56,47,64,59,47,48,62,26,50,50,50,34,52,63,48,42,66,76,70,34,55,37,88,89,61,52,38,46,30,7,38,56,47,93,62,50,83,91,66,78,81,56,64,89,84,58,48,41,68,58,33,22,71,28,77,28,69,59,28,35,52,39,47,28,52,34,24,47,50,51,19,53,54,31,44,77,71,74,44,88,28,64,70,33,47,52,50,21,51,42,29,52,53,30,47,55,67,74,71,36,71,96,82,60,74,85,129

Nearest PDB structures (foldseek):
  3w5n-assembly1_A  TM=7.097E-01  e=2.189E-03  Streptomyces avermitilis MA-4680 = NBRC 14893
  4wvb-assembly1_A  TM=6.922E-01  e=8.262E-03  Thermus thermophilus HB8
  5gw7-assembly1_A  TM=3.309E-01  e=3.256E-04  Escherichia coli K-12
  5ca3-assembly1_A  TM=3.203E-01  e=4.878E-04  Escherichia coli K-12

Secondary structure (DSSP, 8-state):
-EE-SS-EEETTEEEETTEEEEEEETTEEEE----TTGGG-BSEEEEEEEETTSS-SS-TT--EEEEPP-STT---EEEEETTS--S-S----TT-BPPTTEEEEEEEE-HHHHHHHHHTSEEE-TTS-EEEGGG---EEEEESSTT--S-GGGGGGGT-EEB-SSSSSEEEEEEEES---GGGT--SEEE--S--TTS-----S-HHHHHHHHHHHHHHHHTB-TTS-B-SBTTB-S--HHHHHHHIIIIIHHH-HHHHHHHHHHTEETTEE----BTTBSTTT--GGGHHHHHHHHHHHHH--HHHHHHHHHHHHHHHHHHHHHTB-TTT-PBPBPPSS--SSS-SS-TT--HHHHHT-B-HHHHHHHHHHHHHHHHHHHHTTS--HHHHHHHHHHHHHHHHHT--TT----

pLDDT: mean 90.35, std 10.77, range [48.09, 98.88]